Protein AF-A0A409Y484-F1 (afdb_monomer_lite)

Structure (mmCIF, N/CA/C/O backbone):
data_AF-A0A409Y484-F1
#
_entry.id   AF-A0A409Y484-F1
#
loop_
_atom_site.group_PDB
_atom_site.id
_atom_site.type_symbol
_atom_site.label_atom_id
_atom_site.label_alt_id
_atom_site.label_comp_id
_atom_site.label_asym_id
_atom_site.label_entity_id
_atom_site.label_seq_id
_atom_site.pdbx_PDB_ins_code
_atom_site.Cartn_x
_atom_site.Cartn_y
_atom_site.Cartn_z
_atom_site.occupancy
_atom_site.B_iso_or_equiv
_atom_site.auth_seq_id
_atom_site.auth_comp_id
_atom_site.auth_asym_id
_atom_site.auth_atom_id
_atom_site.pdbx_PDB_model_num
ATOM 1 N N . GLN A 1 1 ? -26.148 -44.122 47.925 1.00 35.41 1 GLN A N 1
ATOM 2 C CA . GLN A 1 1 ? -25.503 -44.790 46.771 1.00 35.41 1 GLN A CA 1
ATOM 3 C C . GLN A 1 1 ? -26.039 -44.128 45.497 1.00 35.41 1 GLN A C 1
ATOM 5 O O . GLN A 1 1 ? -27.013 -44.583 44.932 1.00 35.41 1 GLN A O 1
ATOM 10 N N . ASN A 1 2 ? -25.746 -42.851 45.244 1.00 37.12 2 ASN A N 1
ATOM 11 C CA . ASN A 1 2 ? -24.526 -42.258 44.668 1.00 37.12 2 ASN A CA 1
ATOM 12 C C . ASN A 1 2 ? -24.194 -42.754 43.256 1.00 37.12 2 ASN A C 1
ATOM 14 O O . ASN A 1 2 ? -23.714 -43.866 43.089 1.00 37.12 2 ASN A O 1
ATOM 18 N N . GLY A 1 3 ? -24.383 -41.866 42.271 1.00 30.80 3 GLY A N 1
ATOM 19 C CA . GLY A 1 3 ? -23.940 -42.084 40.894 1.00 30.80 3 GLY A CA 1
ATOM 20 C C . GLY A 1 3 ? -24.248 -40.962 39.894 1.00 30.80 3 GLY A C 1
ATOM 21 O O . GLY A 1 3 ? -24.396 -41.247 38.712 1.00 30.80 3 GLY A O 1
ATOM 22 N N . ARG A 1 4 ? -24.362 -39.687 40.308 1.00 39.03 4 ARG A N 1
ATOM 23 C CA . ARG A 1 4 ? -24.387 -38.559 39.351 1.00 39.03 4 ARG A CA 1
ATOM 24 C C . ARG A 1 4 ? -22.958 -38.235 38.918 1.00 39.03 4 ARG A C 1
ATOM 26 O O . ARG A 1 4 ? -22.262 -37.471 39.581 1.00 39.03 4 ARG A O 1
ATOM 33 N N . VAL A 1 5 ? -22.532 -38.795 37.790 1.00 34.09 5 VAL A N 1
ATOM 34 C CA . VAL A 1 5 ? -21.285 -38.403 37.123 1.00 34.09 5 VAL A CA 1
ATOM 35 C C . VAL A 1 5 ? -21.556 -37.163 36.268 1.00 34.09 5 VAL A C 1
ATOM 37 O O . VAL A 1 5 ? -21.958 -37.240 35.110 1.00 34.09 5 VAL A O 1
ATOM 40 N N . LEU A 1 6 ? -21.333 -35.990 36.858 1.00 35.31 6 LEU A N 1
ATOM 41 C CA . LEU A 1 6 ? -21.212 -34.718 36.147 1.00 35.31 6 LEU A CA 1
ATOM 42 C C . LEU A 1 6 ? -19.890 -34.710 35.359 1.00 35.31 6 LEU A C 1
ATOM 44 O O . LEU A 1 6 ? -18.858 -34.267 35.859 1.00 35.31 6 LEU A O 1
ATOM 48 N N . ARG A 1 7 ? -19.905 -35.169 34.101 1.00 34.88 7 ARG A N 1
ATOM 49 C CA . ARG A 1 7 ? -18.826 -34.856 33.148 1.00 34.88 7 ARG A CA 1
ATOM 50 C C . ARG A 1 7 ? -18.975 -33.400 32.697 1.00 34.88 7 ARG A C 1
ATOM 52 O O . ARG A 1 7 ? -19.644 -33.102 31.713 1.00 34.88 7 ARG A O 1
ATOM 59 N N . ARG A 1 8 ? -18.346 -32.477 33.433 1.00 37.16 8 ARG A N 1
ATOM 60 C CA . ARG A 1 8 ? -18.066 -31.109 32.965 1.00 37.16 8 ARG A CA 1
ATOM 61 C C . ARG A 1 8 ? -17.083 -31.199 31.795 1.00 37.16 8 ARG A C 1
ATOM 63 O O . ARG A 1 8 ? -15.881 -31.327 31.999 1.00 37.16 8 ARG A O 1
ATOM 70 N N . THR A 1 9 ? -17.592 -31.170 30.570 1.00 41.41 9 THR A N 1
ATOM 71 C CA . THR A 1 9 ? -16.770 -31.153 29.358 1.00 41.41 9 THR A CA 1
ATOM 72 C C . THR A 1 9 ? -16.189 -29.756 29.123 1.00 41.41 9 THR A C 1
ATOM 74 O O . THR A 1 9 ? -16.877 -28.735 29.216 1.00 41.41 9 THR A O 1
ATOM 77 N N . SER A 1 10 ? -14.893 -29.710 28.805 1.00 50.12 10 SER A N 1
ATOM 78 C CA . SER A 1 10 ? -14.104 -28.505 28.503 1.00 50.12 10 SER A CA 1
ATOM 79 C C . SER A 1 10 ? -14.597 -27.718 27.275 1.00 50.12 10 SER A C 1
ATOM 81 O O . SER A 1 10 ? -14.117 -26.621 26.999 1.00 50.12 10 SER A O 1
ATOM 83 N N . SER A 1 11 ? -15.608 -28.228 26.571 1.00 49.38 11 SER A N 1
ATOM 84 C CA . SER A 1 11 ? -16.226 -27.645 25.379 1.00 49.38 11 SER A CA 1
ATOM 85 C C . SER A 1 11 ? -16.895 -26.292 25.645 1.00 49.38 11 SER A C 1
ATOM 87 O O . SER A 1 11 ? -16.880 -25.415 24.784 1.00 49.38 11 SER A O 1
ATOM 89 N N . ARG A 1 12 ? -17.447 -26.079 26.849 1.00 44.78 12 ARG A N 1
ATOM 90 C CA . ARG A 1 12 ? -18.135 -24.819 27.189 1.00 44.78 12 ARG A CA 1
ATOM 91 C C . ARG A 1 12 ? -17.163 -23.639 27.267 1.00 44.78 12 ARG A C 1
ATOM 93 O O . ARG A 1 12 ? -17.488 -22.554 26.800 1.00 44.78 12 ARG A O 1
ATOM 100 N N . TRP A 1 13 ? -15.952 -23.868 27.773 1.00 42.91 13 TRP A N 1
ATOM 101 C CA . TRP A 1 13 ? -14.910 -22.841 27.860 1.00 42.91 13 TRP A CA 1
ATOM 102 C C . TRP A 1 13 ? -14.369 -22.445 26.486 1.00 42.91 13 TRP A C 1
ATOM 104 O O . TRP A 1 13 ? -14.155 -21.263 26.241 1.00 42.91 13 TRP A O 1
ATOM 114 N N . VAL A 1 14 ? -14.227 -23.403 25.565 1.00 49.00 14 VAL A N 1
ATOM 115 C CA . VAL A 1 14 ? -13.792 -23.126 24.186 1.00 49.00 14 VAL A CA 1
ATOM 116 C C . VAL A 1 14 ? -14.834 -22.291 23.434 1.00 49.00 14 VAL A C 1
ATOM 118 O O . VAL A 1 14 ? -14.466 -21.339 22.751 1.00 49.00 14 VAL A O 1
ATOM 121 N N . ILE A 1 15 ? -16.129 -22.579 23.610 1.00 54.59 15 ILE A N 1
ATOM 122 C CA . ILE A 1 15 ? -17.215 -21.809 22.979 1.00 54.59 15 ILE A CA 1
ATOM 123 C C . ILE A 1 15 ? -17.295 -20.385 23.550 1.00 54.59 15 ILE A C 1
ATOM 125 O O . ILE A 1 15 ? -17.401 -19.434 22.779 1.00 54.59 15 ILE A O 1
ATOM 129 N N . TYR A 1 16 ? -17.188 -20.212 24.873 1.00 49.44 16 TYR A N 1
ATOM 130 C CA . TYR A 1 16 ? -17.151 -18.877 25.489 1.00 49.44 16 TYR A CA 1
ATOM 131 C C . TYR A 1 16 ? -15.910 -18.080 25.071 1.00 49.44 16 TYR A C 1
ATOM 133 O O . TYR A 1 16 ? -16.010 -16.887 24.790 1.00 49.44 16 TYR A O 1
ATOM 141 N N . TRP A 1 17 ? -14.751 -18.732 24.971 1.00 49.75 17 TRP A N 1
ATOM 142 C CA . TRP A 1 17 ? -13.514 -18.084 24.545 1.00 49.75 17 TRP A CA 1
ATOM 143 C C . TRP A 1 17 ? -13.547 -17.674 23.065 1.00 49.75 17 TRP A C 1
ATOM 145 O O . TRP A 1 17 ? -13.114 -16.573 22.731 1.00 49.75 17 TRP A O 1
ATOM 155 N N . LEU A 1 18 ? -14.108 -18.510 22.181 1.00 51.00 18 LEU A N 1
ATOM 156 C CA . LEU A 1 18 ? -14.279 -18.188 20.760 1.00 51.00 18 LEU A CA 1
ATOM 157 C C . LEU A 1 18 ? -15.319 -17.081 20.533 1.00 51.00 18 LEU A C 1
ATOM 159 O O . LEU A 1 18 ? -15.015 -16.138 19.803 1.00 51.00 18 LEU A O 1
ATOM 163 N N . LYS A 1 19 ? -16.483 -17.131 21.204 1.00 49.72 19 LYS A N 1
ATOM 164 C CA . LYS A 1 19 ? -17.479 -16.041 21.155 1.00 49.72 19 LYS A CA 1
ATOM 165 C C . LYS A 1 19 ? -16.895 -14.725 21.659 1.00 49.72 19 LYS A C 1
ATOM 167 O O . LYS A 1 19 ? -16.984 -13.719 20.966 1.00 49.72 19 LYS A O 1
ATOM 172 N N . SER A 1 20 ? -16.183 -14.758 22.787 1.00 53.19 20 SER A N 1
ATOM 173 C CA . SER A 1 20 ? -15.512 -13.576 23.329 1.00 53.19 20 SER A CA 1
ATOM 174 C C . SER A 1 20 ? -14.469 -13.012 22.356 1.00 53.19 20 SER A C 1
ATOM 176 O O . SER A 1 20 ? -14.427 -11.806 22.146 1.00 53.19 20 SER A O 1
ATOM 178 N N . LYS A 1 21 ? -13.659 -13.843 21.682 1.00 51.00 21 LYS A N 1
ATOM 179 C CA . LYS A 1 21 ? -12.685 -13.356 20.682 1.00 51.00 21 LYS A CA 1
ATOM 180 C C . LYS A 1 21 ? -13.352 -12.724 19.452 1.00 51.00 21 LYS A C 1
ATOM 182 O O . LYS A 1 21 ? -12.826 -11.754 18.899 1.00 51.00 21 LYS A O 1
ATOM 187 N N . GLN A 1 22 ? -14.487 -13.268 19.020 1.00 55.03 22 GLN A N 1
ATOM 188 C CA . GLN A 1 22 ? -15.243 -12.773 17.870 1.00 55.03 22 GLN A CA 1
ATOM 189 C C . GLN A 1 22 ? -15.965 -11.452 18.196 1.00 55.03 22 GLN A C 1
ATOM 191 O O . GLN A 1 22 ? -15.880 -10.510 17.414 1.00 55.03 22 GLN A O 1
ATOM 196 N N . GLU A 1 23 ? -16.543 -11.325 19.393 1.00 53.56 23 GLU A N 1
ATOM 197 C CA . GLU A 1 23 ? -17.135 -10.078 19.913 1.00 53.56 23 GLU A CA 1
ATOM 198 C C . GLU A 1 23 ? -16.070 -9.007 20.205 1.00 53.56 23 GLU A C 1
ATOM 200 O O . GLU A 1 23 ? -16.229 -7.831 19.891 1.00 53.56 23 GLU A O 1
ATOM 205 N N . LEU A 1 24 ? -14.908 -9.396 20.735 1.00 50.19 24 LEU A N 1
ATOM 206 C CA . LEU A 1 24 ? -13.826 -8.441 20.984 1.00 50.19 24 LEU A CA 1
ATOM 207 C C . LEU A 1 24 ? -13.249 -7.907 19.671 1.00 50.19 24 LEU A C 1
ATOM 209 O O . LEU A 1 24 ? -12.848 -6.750 19.631 1.00 50.19 24 LEU A O 1
ATOM 213 N N . THR A 1 25 ? -13.202 -8.704 18.596 1.00 52.44 25 THR A N 1
ATOM 214 C CA . THR A 1 25 ? -12.792 -8.223 17.262 1.00 52.44 25 THR A CA 1
ATOM 215 C C . THR A 1 25 ? -13.902 -7.487 16.515 1.00 52.44 25 THR A C 1
ATOM 217 O O . THR A 1 25 ? -13.576 -6.710 15.622 1.00 52.44 25 THR A O 1
ATOM 220 N N . SER A 1 26 ? -15.185 -7.662 16.853 1.00 59.44 26 SER A N 1
ATOM 221 C CA . SER A 1 26 ? -16.251 -6.801 16.319 1.00 59.44 26 SER A CA 1
ATOM 222 C C . SER A 1 26 ? -16.183 -5.388 16.895 1.00 59.44 26 SER A C 1
ATOM 224 O O . SER A 1 26 ? -16.481 -4.445 16.178 1.00 59.44 26 SER A O 1
ATOM 226 N N . SER A 1 27 ? -15.667 -5.212 18.118 1.00 65.00 27 SER A N 1
ATOM 227 C CA . SER A 1 27 ? -15.631 -3.895 18.770 1.00 65.00 27 SER A CA 1
ATOM 228 C C . SER A 1 27 ? -14.742 -2.840 18.094 1.00 65.00 27 SER A C 1
ATOM 230 O O . SER A 1 27 ? -14.851 -1.674 18.445 1.00 65.00 27 SER A O 1
ATOM 232 N N . ILE A 1 28 ? -13.801 -3.229 17.221 1.00 73.88 28 ILE A N 1
ATOM 233 C CA . ILE A 1 28 ? -12.970 -2.267 16.462 1.00 73.88 28 ILE A CA 1
ATOM 234 C C . ILE A 1 28 ? -13.725 -1.735 15.242 1.00 73.88 28 ILE A C 1
ATOM 236 O O . ILE A 1 28 ? -13.502 -0.606 14.826 1.00 73.88 28 ILE A O 1
ATOM 240 N N . TYR A 1 29 ? -14.590 -2.566 14.670 1.00 82.44 29 TYR A N 1
ATOM 241 C CA . TYR A 1 29 ? -15.278 -2.318 13.414 1.00 82.44 29 TYR A CA 1
ATOM 242 C C . TYR A 1 29 ? -16.754 -2.069 13.722 1.00 82.44 29 TYR A C 1
ATOM 244 O O . TYR A 1 29 ? -17.601 -2.906 13.410 1.00 82.44 29 TYR A O 1
ATOM 252 N N . ASP A 1 30 ? -17.024 -0.977 14.440 1.00 87.06 30 ASP A N 1
ATOM 253 C CA . ASP A 1 30 ? -18.379 -0.551 14.782 1.00 87.06 30 ASP A CA 1
ATOM 254 C C . ASP A 1 30 ? -18.991 0.318 13.673 1.00 87.06 30 ASP A C 1
ATOM 256 O O . ASP A 1 30 ? -18.285 0.881 12.833 1.00 87.06 30 ASP A O 1
ATOM 260 N N . ASP A 1 31 ? -20.317 0.459 13.684 1.00 91.75 31 ASP A N 1
ATOM 261 C CA . ASP A 1 31 ? -21.049 1.266 12.695 1.00 91.75 31 ASP A CA 1
ATOM 262 C C . ASP A 1 31 ? -20.604 2.738 12.696 1.00 91.75 31 ASP A C 1
ATOM 264 O O . ASP A 1 31 ? -20.747 3.451 11.704 1.00 91.75 31 ASP A O 1
ATOM 268 N N . ARG A 1 32 ? -20.018 3.205 13.804 1.00 93.50 32 ARG A N 1
ATOM 269 C CA . ARG A 1 32 ? -19.481 4.562 13.916 1.00 93.50 32 ARG A CA 1
ATOM 270 C C . ARG A 1 32 ? -18.193 4.732 13.113 1.00 93.50 32 ARG A C 1
ATOM 272 O O . ARG A 1 32 ? -18.061 5.742 12.432 1.00 93.50 32 ARG A O 1
ATOM 279 N N . ALA A 1 33 ? -17.284 3.756 13.141 1.00 93.50 33 ALA A N 1
ATOM 280 C CA . ALA A 1 33 ? -16.098 3.760 12.288 1.00 93.50 33 ALA A CA 1
ATOM 281 C C . ALA A 1 33 ? -16.484 3.740 10.800 1.00 93.50 33 ALA A C 1
ATOM 283 O O . ALA A 1 33 ? -15.863 4.431 9.994 1.00 93.50 33 ALA A O 1
ATOM 284 N N . VAL A 1 34 ? -17.540 2.997 10.445 1.00 95.75 34 VAL A N 1
ATOM 285 C CA . VAL A 1 34 ? -18.106 2.966 9.084 1.00 95.75 34 VAL A CA 1
ATOM 286 C C . VAL A 1 34 ? -18.652 4.340 8.687 1.00 95.75 34 VAL A C 1
ATOM 288 O O . VAL A 1 34 ? -18.307 4.849 7.623 1.00 95.75 34 VAL A O 1
ATOM 291 N N . ALA A 1 35 ? -19.445 4.978 9.553 1.00 96.50 35 ALA A N 1
ATOM 292 C CA . ALA A 1 35 ? -19.977 6.318 9.304 1.00 96.50 35 ALA A CA 1
ATOM 293 C C . ALA A 1 35 ? -18.863 7.368 9.154 1.00 96.50 35 ALA A C 1
ATOM 295 O O . ALA A 1 35 ? -18.906 8.198 8.245 1.00 96.50 35 ALA A O 1
ATOM 296 N N . LEU A 1 36 ? -17.834 7.299 10.003 1.00 96.25 36 LEU A N 1
ATOM 297 C CA . LEU A 1 36 ? -16.688 8.202 9.945 1.00 96.25 36 LEU A CA 1
ATOM 298 C C . LEU A 1 36 ? -15.861 7.990 8.666 1.00 96.25 36 LEU A C 1
ATOM 300 O O . LEU A 1 36 ? -15.436 8.958 8.038 1.00 96.25 36 LEU A O 1
ATOM 304 N N . LEU A 1 37 ? -15.679 6.737 8.232 1.00 96.81 37 LEU A N 1
ATOM 305 C CA . LEU A 1 37 ? -15.053 6.429 6.945 1.00 96.81 37 LEU A CA 1
ATOM 306 C C . LEU A 1 37 ? -15.844 7.031 5.776 1.00 96.81 37 LEU A C 1
ATOM 308 O O . LEU A 1 37 ? -15.233 7.611 4.876 1.00 96.81 37 LEU A O 1
ATOM 312 N N . SER A 1 38 ? -17.176 6.917 5.778 1.00 97.00 38 SER A N 1
ATOM 313 C CA . SER A 1 38 ? -18.022 7.535 4.748 1.00 97.00 38 SER A CA 1
ATOM 314 C C . SER A 1 38 ? -17.840 9.053 4.719 1.00 97.00 38 SER A C 1
ATOM 316 O O . SER A 1 38 ? -17.559 9.607 3.658 1.00 97.00 38 SER A O 1
ATOM 318 N N . GLN A 1 39 ? -17.859 9.711 5.884 1.00 96.38 39 GLN A N 1
ATOM 319 C CA . GLN A 1 39 ? -17.627 11.155 5.992 1.00 96.38 39 GLN A CA 1
ATOM 320 C C . GLN A 1 39 ? -16.249 11.566 5.449 1.00 96.38 39 GLN A C 1
ATOM 322 O O . GLN A 1 39 ? -16.128 12.554 4.720 1.00 96.38 39 GLN A O 1
ATOM 327 N N . PHE A 1 40 ? -15.193 10.814 5.780 1.00 95.88 40 PHE A N 1
ATOM 328 C CA . PHE A 1 40 ? -13.865 11.078 5.228 1.00 95.88 40 PHE A CA 1
ATOM 329 C C . PHE A 1 40 ? -13.833 10.884 3.715 1.00 95.88 40 PHE A C 1
ATOM 331 O O . PHE A 1 40 ? -13.258 11.716 3.019 1.00 95.88 40 PHE A O 1
ATOM 338 N N . SER A 1 41 ? -14.467 9.832 3.202 1.00 95.69 41 SER A N 1
ATOM 339 C CA . SER A 1 41 ? -14.517 9.555 1.763 1.00 95.69 41 SER A CA 1
ATOM 340 C C . SER A 1 41 ? -15.205 10.696 1.004 1.00 95.69 41 SER A C 1
ATOM 342 O O . SER A 1 41 ? -14.681 11.177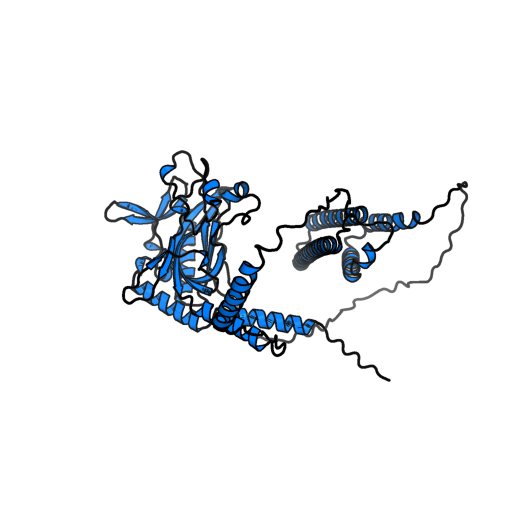 0.000 1.00 95.69 41 SER A O 1
ATOM 344 N N . GLU A 1 42 ? -16.328 11.203 1.518 1.00 95.75 42 GLU A N 1
ATOM 345 C CA . GLU A 1 42 ? -17.052 12.346 0.946 1.00 95.75 42 GLU A CA 1
ATOM 346 C C . GLU A 1 42 ? -16.215 13.629 0.982 1.00 95.75 42 GLU A C 1
ATOM 348 O O . GLU A 1 42 ? -16.009 14.271 -0.050 1.00 95.75 42 GLU A O 1
ATOM 353 N N . SER A 1 43 ? -15.658 13.973 2.148 1.00 94.50 43 SER A N 1
ATOM 354 C CA . SER A 1 43 ? -14.822 15.169 2.308 1.00 94.50 43 SER A CA 1
ATOM 355 C C . SER A 1 43 ? -13.596 15.141 1.389 1.00 94.50 43 SER A C 1
ATOM 357 O O . SER A 1 43 ? -13.211 16.163 0.823 1.00 94.50 43 SER A O 1
ATOM 359 N N . ARG A 1 44 ? -12.978 13.971 1.199 1.00 92.88 44 ARG A N 1
ATOM 360 C CA . ARG A 1 44 ? -11.804 13.813 0.330 1.00 92.88 44 ARG A CA 1
ATOM 361 C C . ARG A 1 44 ? -12.149 13.868 -1.148 1.00 92.88 44 ARG A C 1
ATOM 363 O O . ARG A 1 44 ? -11.391 14.466 -1.911 1.00 92.88 44 ARG A O 1
ATOM 370 N N . THR A 1 45 ? -13.299 13.319 -1.518 1.00 93.94 45 THR A N 1
ATOM 371 C CA . THR A 1 45 ? -13.837 13.434 -2.875 1.00 93.94 45 THR A CA 1
ATOM 372 C C . THR A 1 45 ? -14.100 14.895 -3.236 1.00 93.94 45 THR A C 1
ATOM 374 O O . THR A 1 45 ? -13.773 15.308 -4.339 1.00 93.94 45 THR A O 1
ATOM 377 N N . GLN A 1 46 ? -14.587 15.712 -2.299 1.00 92.75 46 GLN A N 1
ATOM 378 C CA . GLN A 1 46 ? -14.789 17.148 -2.536 1.00 92.75 46 GLN A CA 1
ATOM 379 C C . GLN A 1 46 ? -13.476 17.930 -2.697 1.00 92.75 46 GLN A C 1
ATOM 381 O O . GLN A 1 46 ? -13.426 18.886 -3.463 1.00 92.75 46 GLN A O 1
ATOM 386 N N . LEU A 1 47 ? -12.415 17.549 -1.977 1.00 90.81 47 LEU A N 1
ATOM 387 C CA . LEU A 1 47 ? -11.142 18.279 -2.005 1.00 90.81 47 LEU A CA 1
ATOM 388 C C . LEU A 1 47 ? -10.309 18.013 -3.265 1.00 90.81 47 LEU A C 1
ATOM 390 O O . LEU A 1 47 ? -9.670 18.936 -3.762 1.00 90.81 47 LEU A O 1
ATOM 394 N N . LYS A 1 48 ? -10.243 16.755 -3.720 1.00 91.12 48 LYS A N 1
ATOM 395 C CA . LYS A 1 48 ? -9.443 16.324 -4.884 1.00 91.12 48 LYS A CA 1
ATOM 396 C C . LYS A 1 48 ? -10.135 15.164 -5.613 1.00 91.12 48 LYS A C 1
ATOM 398 O O . LYS A 1 48 ? -9.708 14.018 -5.436 1.00 91.12 48 LYS A O 1
ATOM 403 N N . PRO A 1 49 ? -11.231 15.428 -6.345 1.00 90.81 49 PRO A N 1
ATOM 404 C CA . PRO A 1 49 ? -12.028 14.383 -6.994 1.00 90.81 49 PRO A CA 1
ATOM 405 C C . PRO A 1 49 ? -11.257 13.642 -8.094 1.00 90.81 49 PRO A C 1
ATOM 407 O O . PRO A 1 49 ? -11.429 12.440 -8.263 1.00 90.81 49 PRO A O 1
ATOM 410 N N . ASP A 1 50 ? -10.362 14.337 -8.792 1.00 90.88 50 ASP A N 1
ATOM 411 C CA . ASP A 1 50 ? -9.512 13.826 -9.874 1.00 90.88 50 ASP A CA 1
ATOM 412 C C . ASP A 1 50 ? -8.561 12.708 -9.423 1.00 90.88 50 ASP A C 1
ATOM 414 O O . ASP A 1 50 ? -8.189 11.835 -10.203 1.00 90.88 50 ASP A O 1
ATOM 418 N N . ARG A 1 51 ? -8.184 12.698 -8.139 1.00 93.69 51 ARG A N 1
ATOM 419 C CA . ARG A 1 51 ? -7.254 11.706 -7.586 1.00 93.69 51 ARG A CA 1
ATOM 420 C C . ARG A 1 51 ? -7.934 10.585 -6.810 1.00 93.69 51 ARG A C 1
ATOM 422 O O . ARG A 1 51 ? -7.222 9.699 -6.348 1.00 93.69 51 ARG A O 1
ATOM 429 N N . GLN A 1 52 ? -9.254 10.587 -6.608 1.00 96.50 52 GLN A N 1
ATOM 430 C CA . GLN A 1 52 ? -9.908 9.502 -5.860 1.00 96.50 52 GLN A CA 1
ATOM 431 C C . GLN A 1 52 ? -10.210 8.302 -6.756 1.00 96.50 52 GLN A C 1
ATOM 433 O O . GLN A 1 52 ? -10.809 8.444 -7.818 1.00 96.50 52 GLN A O 1
ATOM 438 N N . ILE A 1 53 ? -9.897 7.090 -6.283 1.00 96.88 53 ILE A N 1
ATOM 439 C CA . ILE A 1 53 ? -10.253 5.860 -7.014 1.00 96.88 53 ILE A CA 1
ATOM 440 C C . ILE A 1 53 ? -11.772 5.741 -7.185 1.00 96.88 53 ILE A C 1
ATOM 442 O O . ILE A 1 53 ? -12.227 5.252 -8.212 1.00 96.88 53 ILE A O 1
ATOM 446 N N . SER A 1 54 ? -12.571 6.189 -6.213 1.00 96.81 54 SER A N 1
ATOM 447 C CA . SER A 1 54 ? -14.038 6.079 -6.231 1.00 96.81 54 SER A CA 1
ATOM 448 C C . SER A 1 54 ? -14.720 6.867 -7.354 1.00 96.81 54 SER A C 1
ATOM 450 O O . SER A 1 54 ? -15.778 6.446 -7.819 1.00 96.81 54 SER A O 1
ATOM 452 N N . THR A 1 55 ? -14.140 7.990 -7.780 1.00 95.88 55 THR A N 1
ATOM 453 C CA . THR A 1 55 ? -14.690 8.890 -8.813 1.00 95.88 55 THR A CA 1
ATOM 454 C C . THR A 1 55 ? -13.947 8.819 -10.135 1.00 95.88 55 THR A C 1
ATOM 456 O O . THR A 1 55 ? -14.318 9.506 -11.077 1.00 95.88 55 THR A O 1
ATOM 459 N N . LEU A 1 56 ? -12.915 7.985 -10.210 1.00 93.94 56 LEU A N 1
ATOM 460 C CA . LEU A 1 56 ? -12.079 7.842 -11.385 1.00 93.94 56 LEU A CA 1
ATOM 461 C C . LEU A 1 56 ? -12.870 7.335 -12.597 1.00 93.94 56 LEU A C 1
ATOM 463 O O . LEU A 1 56 ? -13.442 6.238 -12.570 1.00 93.94 56 LEU A O 1
ATOM 467 N N . GLU A 1 57 ? -12.831 8.099 -13.683 1.00 92.69 57 GLU A N 1
ATOM 468 C CA . GLU A 1 57 ? -13.282 7.656 -14.997 1.00 92.69 57 GLU A CA 1
ATOM 469 C C . GLU A 1 57 ? -12.107 6.999 -15.732 1.00 92.69 57 GLU A C 1
ATOM 471 O O . GLU A 1 57 ? -11.077 7.615 -15.980 1.00 92.69 57 GLU A O 1
ATOM 476 N N . ILE A 1 58 ? -12.229 5.710 -16.072 1.00 88.50 58 ILE A N 1
ATOM 477 C CA . ILE A 1 58 ? -11.112 4.949 -16.671 1.00 88.50 58 ILE A CA 1
ATOM 478 C C . ILE A 1 58 ? -10.687 5.506 -18.030 1.00 88.50 58 ILE A C 1
ATOM 480 O O . ILE A 1 58 ? -9.527 5.353 -18.401 1.00 88.50 58 ILE A O 1
ATOM 484 N N . ASN A 1 59 ? -11.602 6.153 -18.753 1.00 87.75 59 ASN A N 1
ATOM 485 C CA . ASN A 1 59 ? -11.321 6.718 -20.071 1.00 87.75 59 ASN A CA 1
ATOM 486 C C . ASN A 1 59 ? -10.261 7.828 -20.028 1.00 87.75 59 ASN A C 1
ATOM 488 O O . ASN A 1 59 ? -9.591 8.050 -21.033 1.00 87.75 59 ASN A O 1
ATOM 492 N N . ASP A 1 60 ? -10.082 8.471 -18.874 1.00 83.00 60 ASP A N 1
ATOM 493 C CA . ASP A 1 60 ? -9.125 9.565 -18.700 1.00 83.00 60 ASP A CA 1
ATOM 494 C C . ASP A 1 60 ? -7.715 9.060 -18.372 1.00 83.00 60 ASP A C 1
ATOM 496 O O . ASP A 1 60 ? -6.744 9.814 -18.419 1.00 83.00 60 ASP A O 1
ATOM 500 N N . ILE A 1 61 ? -7.575 7.772 -18.042 1.00 85.25 61 ILE A N 1
ATOM 501 C CA . ILE A 1 61 ? -6.302 7.210 -17.607 1.00 85.25 61 ILE A CA 1
ATOM 502 C C . ILE A 1 61 ? -5.530 6.686 -18.806 1.00 85.25 61 ILE A C 1
ATOM 504 O O . ILE A 1 61 ? -6.000 5.823 -19.552 1.00 85.25 61 ILE A O 1
ATOM 508 N N . GLN A 1 62 ? -4.283 7.122 -18.926 1.00 93.62 62 GLN A N 1
ATOM 509 C CA . GLN A 1 62 ? -3.375 6.584 -19.920 1.00 93.62 62 GLN A CA 1
ATOM 510 C C . GLN A 1 62 ? -2.479 5.515 -19.315 1.00 93.62 62 GLN A C 1
ATOM 512 O O . GLN A 1 62 ? -2.021 5.611 -18.175 1.00 93.62 62 GLN A O 1
ATOM 517 N N . ILE A 1 63 ? -2.219 4.474 -20.099 1.00 96.00 63 ILE A N 1
ATOM 518 C CA . ILE A 1 63 ? -1.288 3.419 -19.725 1.00 96.00 63 ILE A CA 1
ATOM 519 C C . ILE A 1 63 ? -0.077 3.529 -20.635 1.00 96.00 63 ILE A C 1
ATOM 521 O O . ILE A 1 63 ? -0.195 3.340 -21.845 1.00 96.00 63 ILE A O 1
ATOM 525 N N . ALA A 1 64 ? 1.094 3.769 -20.052 1.00 95.81 64 ALA A N 1
ATOM 526 C CA . ALA A 1 64 ? 2.344 3.746 -20.798 1.00 95.81 64 ALA A CA 1
ATOM 527 C C . ALA A 1 64 ? 3.291 2.671 -20.315 1.00 95.81 64 ALA A C 1
ATOM 529 O O . ALA A 1 64 ? 3.293 2.246 -19.157 1.00 95.81 64 ALA A O 1
ATOM 530 N N . GLN A 1 65 ? 4.128 2.252 -21.255 1.00 95.69 65 GLN A N 1
ATOM 531 C CA . GLN A 1 65 ? 5.219 1.343 -21.002 1.00 95.69 65 GLN A CA 1
ATOM 532 C C . GLN A 1 65 ? 6.473 2.135 -20.621 1.00 95.69 65 GLN A C 1
ATOM 534 O O . GLN A 1 65 ? 6.930 2.987 -21.378 1.00 95.69 65 GLN A O 1
ATOM 539 N N . THR A 1 66 ? 7.077 1.788 -19.492 1.00 92.31 66 THR A N 1
ATOM 540 C CA . THR A 1 66 ? 8.415 2.241 -19.105 1.00 92.31 66 THR A CA 1
ATOM 541 C C . THR A 1 66 ? 9.448 1.168 -19.459 1.00 92.31 66 THR A C 1
ATOM 543 O O . THR A 1 66 ? 9.115 -0.019 -19.531 1.00 92.31 66 THR A O 1
ATOM 546 N N . SER A 1 67 ? 10.695 1.559 -19.733 1.00 86.44 67 SER A N 1
ATOM 547 C CA . SER A 1 67 ? 11.782 0.643 -20.126 1.00 86.44 67 SER A CA 1
ATOM 548 C C . SER A 1 67 ? 12.601 0.120 -18.942 1.00 86.44 67 SER A C 1
ATOM 550 O O . SER A 1 67 ? 13.046 -1.029 -18.979 1.00 86.44 67 SER A O 1
ATOM 552 N N . GLU A 1 68 ? 12.767 0.915 -17.882 1.00 84.38 68 GLU A N 1
ATOM 553 C CA . GLU A 1 68 ? 13.730 0.655 -16.804 1.00 84.38 68 GLU A CA 1
ATOM 554 C C . GLU A 1 68 ? 13.104 0.812 -15.404 1.00 84.38 68 GLU A C 1
ATOM 556 O O . GLU A 1 68 ? 13.000 1.924 -14.895 1.00 84.38 68 GLU A O 1
ATOM 561 N N . PRO A 1 69 ? 12.681 -0.289 -14.750 1.00 87.62 69 PRO A N 1
ATOM 562 C CA . PRO A 1 69 ? 12.472 -1.623 -15.315 1.00 87.62 69 PRO A CA 1
ATOM 563 C C . PRO A 1 69 ? 11.255 -1.657 -16.249 1.00 87.62 69 PRO A C 1
ATOM 565 O O . PRO A 1 69 ? 10.308 -0.887 -16.082 1.00 87.62 69 PRO A O 1
ATOM 568 N N . ARG A 1 70 ? 11.242 -2.613 -17.191 1.00 93.00 70 ARG A N 1
ATOM 569 C CA . ARG A 1 70 ? 10.121 -2.776 -18.123 1.00 93.00 70 ARG A CA 1
ATOM 570 C C . ARG A 1 70 ? 8.816 -3.017 -17.367 1.00 93.00 70 ARG A C 1
ATOM 572 O O . ARG A 1 70 ? 8.641 -4.083 -16.773 1.00 93.00 70 ARG A O 1
ATOM 579 N N . SER A 1 71 ? 7.902 -2.056 -17.419 1.00 95.69 71 SER A N 1
ATOM 580 C CA . SER A 1 71 ? 6.605 -2.128 -16.742 1.00 95.69 71 SER A CA 1
ATOM 581 C C . SER A 1 71 ? 5.554 -1.304 -17.478 1.00 95.69 71 SER A C 1
ATOM 583 O O . SER A 1 71 ? 5.906 -0.460 -18.294 1.00 95.69 71 SER A O 1
ATOM 585 N N . TRP A 1 72 ? 4.276 -1.556 -17.207 1.00 97.50 72 TRP A N 1
ATOM 586 C CA . TRP A 1 72 ? 3.176 -0.711 -17.672 1.00 97.50 72 TRP A CA 1
ATOM 587 C C . TRP A 1 72 ? 2.555 -0.027 -16.467 1.00 97.50 72 TRP A C 1
ATOM 589 O O . TRP A 1 72 ? 2.218 -0.699 -15.490 1.00 97.50 72 TRP A O 1
ATOM 599 N N . ARG A 1 73 ? 2.441 1.296 -16.525 1.00 96.69 73 ARG A N 1
ATOM 600 C CA . ARG A 1 73 ? 1.989 2.131 -15.411 1.00 96.69 73 ARG A CA 1
ATOM 601 C C . ARG A 1 73 ? 0.847 3.018 -15.863 1.00 96.69 73 ARG A C 1
ATOM 603 O O . ARG A 1 73 ? 0.790 3.402 -17.031 1.00 96.69 73 ARG A O 1
ATOM 610 N N . LEU A 1 74 ? -0.024 3.351 -14.917 1.00 95.62 74 LEU A N 1
ATOM 611 C CA . LEU A 1 74 ? -0.930 4.476 -15.096 1.00 95.62 74 LEU A CA 1
ATOM 612 C C . LEU A 1 74 ? -0.096 5.754 -15.113 1.00 95.62 74 LEU A C 1
ATOM 614 O O . LEU A 1 74 ? 0.772 5.933 -14.254 1.00 95.62 74 LEU A O 1
ATOM 618 N N . GLY A 1 75 ? -0.354 6.627 -16.071 1.00 93.56 75 GLY A N 1
ATOM 619 C CA . GLY A 1 75 ? 0.294 7.921 -16.119 1.00 93.56 75 GLY A CA 1
ATOM 620 C C . GLY A 1 75 ? -0.592 9.002 -16.698 1.00 93.56 75 GLY A C 1
ATOM 621 O O . GLY A 1 75 ? -1.638 8.742 -17.292 1.00 93.56 75 GLY A O 1
ATOM 622 N N . GLU A 1 76 ? -0.136 10.219 -16.475 1.00 91.88 76 GLU A N 1
ATOM 623 C CA . GLU A 1 76 ? -0.755 11.462 -16.896 1.00 91.88 76 GLU A CA 1
ATOM 624 C C . GLU A 1 76 ? 0.337 12.310 -17.540 1.00 91.88 76 GLU A C 1
ATOM 626 O O . GLU A 1 76 ? 1.487 12.289 -17.099 1.00 91.88 76 GLU A O 1
ATOM 631 N N . TYR A 1 77 ? 0.002 13.007 -18.620 1.00 89.06 77 TYR A N 1
ATOM 632 C CA . TYR A 1 77 ? 0.925 13.972 -19.197 1.00 89.06 77 TYR A CA 1
ATOM 633 C C . TYR A 1 77 ? 0.850 15.261 -18.394 1.00 89.06 77 TYR A C 1
ATOM 635 O O . TYR A 1 77 ? -0.224 15.843 -18.255 1.00 89.06 77 TYR A O 1
ATOM 643 N N . ASP A 1 78 ? 1.996 15.706 -17.899 1.00 89.69 78 ASP A N 1
ATOM 644 C CA . ASP A 1 78 ? 2.136 17.036 -17.331 1.00 89.69 78 ASP A CA 1
ATOM 645 C C . ASP A 1 78 ? 1.886 18.077 -18.435 1.00 89.69 78 ASP A C 1
ATOM 647 O O . ASP A 1 78 ? 2.487 18.020 -19.514 1.00 89.69 78 ASP A O 1
ATOM 651 N N . SER A 1 79 ? 0.972 19.015 -18.173 1.00 89.75 79 SER A N 1
ATOM 652 C CA . SER A 1 79 ? 0.606 20.075 -19.112 1.00 89.75 79 SER A CA 1
ATOM 653 C C . SER A 1 79 ? 1.774 20.992 -19.453 1.00 89.75 79 SER A C 1
ATOM 655 O O . SER A 1 79 ? 1.809 21.540 -20.555 1.00 89.75 79 SER A O 1
ATOM 657 N N . ASP A 1 80 ? 2.716 21.158 -18.525 1.00 92.44 80 ASP A N 1
ATOM 658 C CA . ASP A 1 80 ? 3.771 22.159 -18.628 1.00 92.44 80 ASP A CA 1
ATOM 659 C C . ASP A 1 80 ? 5.016 21.579 -19.303 1.00 92.44 80 ASP A C 1
ATOM 661 O O . ASP A 1 80 ? 5.586 22.186 -20.213 1.00 92.44 80 ASP A O 1
ATOM 665 N N . THR A 1 81 ? 5.439 20.385 -18.880 1.00 91.44 81 THR A N 1
ATOM 666 C CA . THR A 1 81 ? 6.643 19.733 -19.416 1.00 91.44 81 THR A CA 1
ATOM 667 C C . THR A 1 81 ? 6.356 18.810 -20.599 1.00 91.44 81 THR A C 1
ATOM 669 O O . THR A 1 81 ? 7.271 18.487 -21.361 1.00 91.44 81 THR A O 1
ATOM 672 N N . GLY A 1 82 ? 5.110 18.347 -20.753 1.00 89.50 82 GLY A N 1
ATOM 673 C CA . GLY A 1 82 ? 4.752 17.268 -21.675 1.00 89.50 82 GLY A CA 1
ATOM 674 C C . GLY A 1 82 ? 5.354 15.912 -21.290 1.00 89.50 82 GLY A C 1
ATOM 675 O O . GLY A 1 82 ? 5.231 14.948 -22.051 1.00 89.50 82 GLY A O 1
ATOM 676 N N . ALA A 1 83 ? 6.028 15.818 -20.138 1.00 89.88 83 ALA A N 1
ATOM 677 C CA . ALA A 1 83 ? 6.541 14.562 -19.622 1.00 89.88 83 ALA A CA 1
ATOM 678 C C . ALA A 1 83 ? 5.386 13.723 -19.068 1.00 89.88 83 ALA A C 1
ATOM 680 O O . ALA A 1 83 ? 4.391 14.244 -18.570 1.00 89.88 83 ALA A O 1
ATOM 681 N N . MET A 1 84 ? 5.514 12.403 -19.168 1.00 88.19 84 MET A N 1
ATOM 682 C CA . MET A 1 84 ? 4.540 11.500 -18.571 1.00 88.19 84 MET A CA 1
ATOM 683 C C . MET A 1 84 ? 4.928 11.199 -17.128 1.00 88.19 84 MET A C 1
ATOM 685 O O . MET A 1 84 ? 5.980 10.607 -16.879 1.00 88.19 84 MET A O 1
ATOM 689 N N . GLU A 1 85 ? 4.061 11.566 -16.194 1.00 91.38 85 GLU A N 1
ATOM 690 C CA . GLU A 1 85 ? 4.225 11.300 -14.770 1.00 91.38 85 GLU A CA 1
ATOM 691 C C . GLU A 1 85 ? 3.374 10.108 -14.325 1.00 91.38 85 GLU A C 1
ATOM 693 O O . GLU A 1 85 ? 2.326 9.806 -14.899 1.00 91.38 85 GLU A O 1
ATOM 698 N N . GLU A 1 86 ? 3.829 9.393 -13.291 1.00 92.44 86 GLU A N 1
ATOM 699 C CA . GLU A 1 86 ? 3.080 8.264 -12.735 1.00 92.44 86 GLU A CA 1
ATOM 700 C C . GLU A 1 86 ? 1.820 8.759 -12.014 1.00 92.44 86 GLU A C 1
ATOM 702 O O . GLU A 1 86 ? 1.884 9.500 -11.029 1.00 92.44 86 GLU A O 1
ATOM 707 N N . PHE A 1 87 ? 0.658 8.288 -12.464 1.00 94.00 87 PHE A N 1
ATOM 708 C CA . PHE A 1 87 ? -0.622 8.717 -11.924 1.00 94.00 87 PHE A CA 1
ATOM 709 C C . PHE A 1 87 ? -0.889 8.038 -10.576 1.00 94.00 87 PHE A C 1
ATOM 711 O O . PHE A 1 87 ? -1.162 6.835 -10.500 1.00 94.00 87 PHE A O 1
ATOM 718 N N . SER A 1 88 ? -0.799 8.819 -9.499 1.00 95.06 88 SER A N 1
ATOM 719 C CA . SER A 1 88 ? -1.056 8.350 -8.135 1.00 95.06 88 SER A CA 1
ATOM 720 C C . SER A 1 88 ? -2.494 8.633 -7.712 1.00 95.06 88 SER A C 1
ATOM 722 O O . SER A 1 88 ? -2.978 9.764 -7.768 1.00 95.06 88 SER A O 1
ATOM 724 N N . LEU A 1 89 ? -3.158 7.588 -7.239 1.00 97.31 89 LEU A N 1
ATOM 725 C CA . LEU A 1 89 ? -4.547 7.578 -6.816 1.00 97.31 89 LEU A CA 1
ATOM 726 C C . LEU A 1 89 ? -4.668 7.545 -5.292 1.00 97.31 89 LEU A C 1
ATOM 728 O O . LEU A 1 89 ? -3.770 7.091 -4.585 1.00 97.31 89 LEU A O 1
ATOM 732 N N . ARG A 1 90 ? -5.812 7.991 -4.779 1.00 97.81 90 ARG A N 1
ATOM 733 C CA . ARG A 1 90 ? -6.142 8.027 -3.356 1.00 97.81 90 ARG A CA 1
ATOM 734 C C . ARG A 1 90 ? -7.338 7.148 -3.045 1.00 97.81 90 ARG A C 1
ATOM 736 O O . ARG A 1 90 ? -8.316 7.121 -3.790 1.00 97.81 90 ARG A O 1
ATOM 743 N N . VAL A 1 91 ? -7.258 6.441 -1.924 1.00 98.19 91 VAL A N 1
ATOM 744 C CA . VAL A 1 91 ? -8.349 5.599 -1.426 1.00 98.19 91 VAL A CA 1
ATOM 745 C C . VAL A 1 91 ? -8.378 5.604 0.092 1.00 98.19 91 VAL A C 1
ATOM 747 O O . VAL A 1 91 ? -7.347 5.451 0.744 1.00 98.19 91 VAL A O 1
ATOM 750 N N . GLN A 1 92 ? -9.566 5.774 0.664 1.00 98.31 92 GLN A N 1
ATOM 751 C CA . GLN A 1 92 ? -9.779 5.699 2.105 1.00 98.31 92 GLN A CA 1
ATOM 752 C C . GLN A 1 92 ? -10.253 4.301 2.495 1.00 98.31 92 GLN A C 1
ATOM 754 O O . GLN A 1 92 ? -11.011 3.661 1.772 1.00 98.31 92 GLN A O 1
ATOM 759 N N . GLY A 1 93 ? -9.836 3.821 3.661 1.00 98.19 93 GLY A N 1
ATOM 760 C CA . GLY A 1 93 ? -10.316 2.552 4.194 1.00 98.19 93 GLY A CA 1
ATOM 761 C C . GLY A 1 93 ? -9.822 2.283 5.605 1.00 98.19 93 GLY A C 1
ATOM 762 O O . GLY A 1 93 ? -9.041 3.047 6.170 1.00 98.19 93 GLY A O 1
ATOM 763 N N . ILE A 1 94 ? -10.286 1.176 6.179 1.00 98.12 94 ILE A N 1
ATOM 764 C CA . ILE A 1 94 ? -9.876 0.727 7.510 1.00 98.12 94 ILE A CA 1
ATOM 765 C C . ILE A 1 94 ? -8.876 -0.414 7.358 1.00 98.12 94 ILE A C 1
ATOM 767 O O . ILE A 1 94 ? -9.123 -1.363 6.609 1.00 98.12 94 ILE A O 1
ATOM 771 N N . ILE A 1 95 ? -7.765 -0.356 8.094 1.00 98.25 95 ILE A N 1
ATOM 772 C CA . ILE A 1 95 ? -6.736 -1.401 8.058 1.00 98.25 95 ILE A CA 1
ATOM 773 C C . ILE A 1 95 ? -7.313 -2.726 8.579 1.00 98.25 95 ILE A C 1
ATOM 775 O O . ILE A 1 95 ? -7.730 -2.830 9.739 1.00 98.25 95 ILE A O 1
ATOM 779 N N . SER A 1 96 ? -7.298 -3.763 7.741 1.00 97.31 96 SER A N 1
ATOM 780 C CA . SER A 1 96 ? -7.705 -5.131 8.094 1.00 97.31 96 SER A CA 1
ATOM 781 C C . SER A 1 96 ? -6.509 -6.059 8.321 1.00 97.31 96 SER A C 1
ATOM 783 O O . SER A 1 96 ? -6.561 -6.934 9.188 1.00 97.31 96 SER A O 1
ATOM 785 N N . ALA A 1 97 ? -5.409 -5.837 7.601 1.00 97.56 97 ALA A N 1
ATOM 786 C CA . ALA A 1 97 ? -4.135 -6.521 7.787 1.00 97.56 97 ALA A CA 1
ATOM 787 C C . ALA A 1 97 ? -2.979 -5.599 7.386 1.00 97.56 97 ALA A C 1
ATOM 789 O O . ALA A 1 97 ? -3.150 -4.699 6.568 1.00 97.56 97 ALA A O 1
ATOM 790 N N . GLN A 1 98 ? -1.799 -5.811 7.967 1.00 97.69 98 GLN A N 1
ATOM 791 C CA . GLN A 1 98 ? -0.616 -5.033 7.615 1.00 97.69 98 GLN A CA 1
ATOM 792 C C . GLN A 1 98 ? 0.677 -5.788 7.933 1.00 97.69 98 GLN A C 1
ATOM 794 O O . GLN A 1 98 ? 0.743 -6.545 8.902 1.00 97.69 98 GLN A O 1
ATOM 799 N N . THR A 1 99 ? 1.704 -5.525 7.133 1.00 97.50 99 THR A N 1
ATOM 800 C CA . THR A 1 99 ? 3.107 -5.882 7.357 1.00 97.50 99 THR A CA 1
ATOM 801 C C . THR A 1 99 ? 3.916 -4.618 7.091 1.00 97.50 99 THR A C 1
ATOM 803 O O . THR A 1 99 ? 4.333 -4.373 5.963 1.00 97.50 99 THR A O 1
ATOM 806 N N . LEU A 1 100 ? 4.046 -3.767 8.108 1.00 97.75 100 LEU A N 1
ATOM 807 C CA . LEU A 1 100 ? 4.719 -2.468 8.029 1.00 97.75 100 LEU A CA 1
ATOM 808 C C . LEU A 1 100 ? 6.025 -2.483 8.844 1.00 97.75 100 LEU A C 1
ATOM 810 O O . LEU A 1 100 ? 6.168 -3.340 9.722 1.00 97.75 100 LEU A O 1
ATOM 814 N N . PRO A 1 101 ? 6.962 -1.553 8.578 1.00 96.69 101 PRO A N 1
ATOM 815 C CA . PRO A 1 101 ? 8.158 -1.372 9.400 1.00 96.69 101 PRO A CA 1
ATOM 816 C C . PRO A 1 101 ? 7.813 -0.998 10.861 1.00 96.69 101 PRO A C 1
ATOM 818 O O . PRO A 1 101 ? 6.677 -0.603 11.142 1.00 96.69 101 PRO A O 1
ATOM 821 N N . PRO A 1 102 ? 8.764 -1.078 11.809 1.00 97.00 102 PRO A N 1
ATOM 822 C CA . PRO A 1 102 ? 10.214 -1.172 11.619 1.00 97.00 102 PRO A CA 1
ATOM 823 C C . PRO A 1 102 ? 10.702 -2.577 11.259 1.00 97.00 102 PRO A C 1
ATOM 825 O O . PRO A 1 102 ? 10.202 -3.577 11.775 1.00 97.00 102 PRO A O 1
ATOM 828 N N . VAL A 1 103 ? 11.735 -2.648 10.419 1.00 96.19 103 VAL A N 1
ATOM 829 C CA . VAL A 1 103 ? 12.493 -3.880 10.183 1.00 96.19 103 VAL A CA 1
ATOM 830 C C . VAL A 1 103 ? 13.672 -3.914 11.151 1.00 96.19 103 VAL A C 1
ATOM 832 O O . VAL A 1 103 ? 14.614 -3.140 11.034 1.00 96.19 103 VAL A O 1
ATOM 835 N N . THR A 1 104 ? 13.618 -4.815 12.129 1.00 95.50 104 THR A N 1
ATOM 836 C CA . THR A 1 104 ? 14.662 -4.975 13.154 1.00 95.50 104 THR A CA 1
ATOM 837 C C . THR A 1 104 ? 15.478 -6.248 12.940 1.00 95.50 104 THR A C 1
ATOM 839 O O . THR A 1 104 ? 15.109 -7.139 12.158 1.00 95.50 104 THR A O 1
ATOM 842 N N . LYS A 1 105 ? 16.593 -6.379 13.666 1.00 92.44 105 LYS A N 1
ATOM 843 C CA . LYS A 1 105 ? 17.375 -7.625 13.707 1.00 92.44 105 LYS A CA 1
ATOM 844 C C . LYS A 1 105 ? 16.496 -8.809 14.126 1.00 92.44 105 LYS A C 1
ATOM 846 O O . LYS A 1 105 ? 15.812 -8.769 15.142 1.00 92.44 105 LYS A O 1
ATOM 851 N N . GLY A 1 106 ? 16.541 -9.885 13.344 1.00 89.31 106 GLY A N 1
ATOM 852 C CA . GLY A 1 106 ? 15.752 -11.097 13.589 1.00 89.31 106 GLY A CA 1
ATOM 853 C C . GLY A 1 106 ? 14.371 -11.107 12.927 1.00 89.31 106 GLY A C 1
ATOM 854 O O . GLY A 1 106 ? 13.718 -12.147 12.958 1.00 89.31 106 GLY A O 1
ATOM 855 N N . THR A 1 107 ? 13.956 -10.020 12.259 1.00 88.44 107 THR A N 1
ATOM 856 C CA . THR A 1 107 ? 12.746 -10.029 11.411 1.00 88.44 107 THR A CA 1
ATOM 857 C C . THR A 1 107 ? 12.840 -11.109 10.325 1.00 88.44 107 THR A C 1
ATOM 859 O O . THR A 1 107 ? 11.864 -11.800 10.039 1.00 88.44 107 THR A O 1
ATOM 862 N N . TYR A 1 108 ? 14.039 -11.298 9.762 1.00 89.25 108 TYR A N 1
ATOM 863 C CA . TYR A 1 108 ? 14.340 -12.320 8.763 1.00 89.25 108 TYR A CA 1
ATOM 864 C C . TYR A 1 108 ? 15.518 -13.177 9.228 1.00 89.25 108 TYR A C 1
ATOM 866 O O . TYR A 1 108 ? 16.531 -12.646 9.680 1.00 89.25 108 TYR A O 1
ATOM 874 N N . ALA A 1 109 ? 15.390 -14.501 9.096 1.00 90.00 109 ALA A N 1
ATOM 875 C CA . ALA A 1 109 ? 16.445 -15.443 9.477 1.00 90.00 109 ALA A CA 1
ATOM 876 C C . ALA A 1 109 ? 17.682 -15.347 8.565 1.00 90.00 109 ALA A C 1
ATOM 878 O O . ALA A 1 109 ? 18.804 -15.487 9.039 1.00 90.00 109 ALA A O 1
ATOM 879 N N . ASP A 1 110 ? 17.466 -15.090 7.271 1.00 91.38 110 ASP A N 1
ATOM 880 C CA . ASP A 1 110 ? 18.511 -14.879 6.263 1.00 91.38 110 ASP A CA 1
ATOM 881 C C . ASP A 1 110 ? 18.131 -13.675 5.385 1.00 91.38 110 ASP A C 1
ATOM 883 O O . ASP A 1 110 ? 17.465 -13.830 4.353 1.00 91.38 110 ASP A O 1
ATOM 887 N N . PRO A 1 111 ? 18.475 -12.453 5.819 1.00 88.31 111 PRO A N 1
ATOM 888 C CA . PRO A 1 111 ? 17.986 -11.247 5.169 1.00 88.31 111 PRO A CA 1
ATOM 889 C C . PRO A 1 111 ? 18.405 -11.136 3.690 1.00 88.31 111 PRO A C 1
ATOM 891 O O . PRO A 1 111 ? 17.588 -10.768 2.847 1.00 88.31 111 PRO A O 1
ATOM 894 N N . LEU A 1 112 ? 19.623 -11.567 3.338 1.00 90.44 112 LEU A N 1
ATOM 895 C CA . LEU A 1 112 ? 20.141 -11.498 1.964 1.00 90.44 112 LEU A CA 1
ATOM 896 C C . LEU A 1 112 ? 19.364 -12.402 1.000 1.00 90.44 112 LEU A C 1
ATOM 898 O O . LEU A 1 112 ? 19.059 -12.002 -0.126 1.00 90.44 112 LEU A O 1
ATOM 902 N N . LYS A 1 113 ? 18.985 -13.607 1.442 1.00 92.25 113 LYS A N 1
ATOM 903 C CA . LYS A 1 113 ? 18.185 -14.534 0.629 1.00 92.25 113 LYS A CA 1
ATOM 904 C C . LYS A 1 113 ? 16.756 -14.039 0.410 1.00 92.25 113 LYS A C 1
ATOM 906 O O . LYS A 1 113 ? 16.184 -14.264 -0.660 1.00 92.25 113 LYS A O 1
ATOM 911 N N . PHE A 1 114 ? 16.165 -13.391 1.414 1.00 91.94 114 PHE A N 1
ATOM 912 C CA . PHE A 1 114 ? 14.791 -12.893 1.335 1.00 91.94 114 PHE A CA 1
ATOM 913 C C . PHE A 1 114 ? 14.673 -11.517 0.679 1.00 91.94 114 PHE A C 1
ATOM 915 O O . PHE A 1 114 ? 13.575 -11.184 0.235 1.00 91.94 114 PHE A O 1
ATOM 922 N N . ARG A 1 115 ? 15.773 -10.768 0.528 1.00 93.25 115 ARG A N 1
ATOM 923 C CA . ARG A 1 115 ? 15.827 -9.419 -0.061 1.00 93.25 115 ARG A CA 1
ATOM 924 C C . ARG A 1 115 ? 14.926 -9.197 -1.292 1.00 93.25 115 ARG A C 1
ATOM 926 O O . ARG A 1 115 ? 14.175 -8.225 -1.277 1.00 93.25 115 ARG A O 1
ATOM 933 N N . PRO A 1 116 ? 14.874 -10.078 -2.318 1.00 94.31 116 PRO A N 1
ATOM 934 C CA . PRO A 1 116 ? 14.015 -9.863 -3.495 1.00 94.31 116 PRO A CA 1
ATOM 935 C C . PRO A 1 116 ? 12.506 -9.938 -3.211 1.00 94.31 116 PRO A C 1
ATOM 937 O O . PRO A 1 116 ? 11.696 -9.521 -4.039 1.00 94.31 116 PRO A O 1
ATOM 940 N N . TYR A 1 117 ? 12.132 -10.533 -2.080 1.00 94.06 117 TYR A N 1
ATOM 941 C CA . TYR A 1 117 ? 10.756 -10.795 -1.664 1.00 94.06 117 TYR A CA 1
ATOM 942 C C . TYR A 1 117 ? 10.323 -9.916 -0.487 1.00 94.06 117 TYR A C 1
ATOM 944 O O . TYR A 1 117 ? 9.147 -9.927 -0.122 1.00 94.06 117 TYR A O 1
ATOM 952 N N . MET A 1 118 ? 11.255 -9.164 0.104 1.00 96.44 118 MET A N 1
ATOM 953 C CA . MET A 1 118 ? 10.974 -8.254 1.203 1.00 96.44 118 MET A CA 1
ATOM 954 C C . MET A 1 118 ? 10.121 -7.087 0.711 1.00 96.44 118 MET A C 1
ATOM 956 O O . MET A 1 118 ? 10.463 -6.370 -0.233 1.00 96.44 118 MET A O 1
ATOM 960 N N . ARG A 1 119 ? 8.983 -6.906 1.370 1.00 97.00 119 ARG A N 1
ATOM 961 C CA . ARG A 1 119 ? 7.998 -5.883 1.046 1.00 97.00 119 ARG A CA 1
ATOM 962 C C . ARG A 1 119 ? 7.253 -5.466 2.298 1.00 97.00 119 ARG A C 1
ATOM 964 O O . ARG A 1 119 ? 7.096 -6.270 3.215 1.00 97.00 119 ARG A O 1
ATOM 971 N N . GLN A 1 120 ? 6.758 -4.244 2.275 1.00 97.69 120 GLN A N 1
ATOM 972 C CA . GLN A 1 120 ? 5.714 -3.783 3.171 1.00 97.69 120 GLN A CA 1
ATOM 973 C C . GLN A 1 120 ? 4.365 -3.899 2.473 1.00 97.69 120 GLN A C 1
ATOM 975 O O . GLN A 1 120 ? 4.269 -3.707 1.258 1.00 97.69 120 GLN A O 1
ATOM 980 N N . SER A 1 121 ? 3.329 -4.260 3.220 1.00 98.00 121 SER A N 1
ATOM 981 C CA . SER A 1 121 ? 1.974 -4.351 2.686 1.00 98.00 121 SER A CA 1
ATOM 982 C C . SER A 1 121 ? 0.932 -3.871 3.677 1.00 98.00 121 SER A C 1
ATOM 984 O O . SER A 1 121 ? 1.096 -3.969 4.894 1.00 98.00 121 SER A O 1
ATOM 986 N N . ILE A 1 122 ? -0.157 -3.350 3.130 1.00 98.38 122 ILE A N 1
ATOM 987 C CA . ILE A 1 122 ? -1.332 -2.920 3.868 1.00 98.38 122 ILE A CA 1
ATOM 988 C C . ILE A 1 122 ? -2.568 -3.410 3.127 1.00 98.38 122 ILE A C 1
ATOM 990 O O . ILE A 1 122 ? -2.672 -3.301 1.906 1.00 98.38 122 ILE A O 1
ATOM 994 N N . THR A 1 123 ? -3.505 -3.977 3.871 1.00 98.50 123 THR A N 1
ATOM 995 C CA . THR A 1 123 ? -4.802 -4.399 3.359 1.00 98.50 123 THR A CA 1
ATOM 996 C C . THR A 1 123 ? -5.862 -3.532 4.008 1.00 98.50 123 THR A C 1
ATOM 998 O O . THR A 1 123 ? -5.940 -3.466 5.239 1.00 98.50 123 THR A O 1
ATOM 1001 N N . ILE A 1 124 ? -6.676 -2.875 3.184 1.00 98.44 124 ILE A N 1
ATOM 1002 C CA . ILE A 1 124 ? -7.786 -2.042 3.650 1.00 98.44 124 ILE A CA 1
ATOM 1003 C C . ILE A 1 124 ? -9.132 -2.628 3.236 1.00 98.44 124 ILE A C 1
ATOM 1005 O O . ILE A 1 124 ? -9.245 -3.357 2.248 1.00 98.44 124 ILE A O 1
ATOM 1009 N N . THR A 1 125 ? -10.160 -2.308 4.015 1.00 98.31 125 THR A N 1
ATOM 1010 C CA . THR A 1 125 ? -11.559 -2.627 3.728 1.00 98.31 125 THR A CA 1
ATOM 1011 C C . THR A 1 125 ? -12.448 -1.427 4.023 1.00 98.31 125 THR A C 1
ATOM 1013 O O . THR A 1 125 ? -12.166 -0.650 4.936 1.00 98.31 125 THR A O 1
ATOM 1016 N N . GLY A 1 126 ? -13.540 -1.300 3.274 1.00 97.25 126 GLY A N 1
ATOM 1017 C CA . GLY A 1 126 ? -14.582 -0.312 3.534 1.00 97.25 126 GLY A CA 1
ATOM 1018 C C . GLY A 1 126 ? -15.701 -0.798 4.441 1.00 97.25 126 GLY A C 1
ATOM 1019 O O . GLY A 1 126 ? -16.608 -0.028 4.711 1.00 97.25 126 GLY A O 1
ATOM 1020 N N . LEU A 1 127 ? -15.691 -2.067 4.875 1.00 95.88 127 LEU A N 1
ATOM 1021 C CA . LEU A 1 127 ? -16.780 -2.663 5.668 1.00 95.88 127 LEU A CA 1
ATOM 1022 C C . LEU A 1 127 ? -18.184 -2.458 5.062 1.00 95.88 127 LEU A C 1
ATOM 1024 O O . LEU A 1 127 ? -19.165 -2.329 5.788 1.00 95.88 127 LEU A O 1
ATOM 1028 N N . GLY A 1 128 ? -18.276 -2.420 3.730 1.00 95.75 128 GLY A N 1
ATOM 1029 C CA . GLY A 1 128 ? -19.538 -2.232 3.013 1.00 95.75 128 GLY A CA 1
ATOM 1030 C C . GLY A 1 128 ? -19.929 -0.777 2.738 1.00 95.75 128 GLY A C 1
ATOM 1031 O O . GLY A 1 128 ? -21.047 -0.551 2.286 1.00 95.75 128 GLY A O 1
ATOM 1032 N N . THR A 1 129 ? -19.053 0.210 2.968 1.00 97.50 129 THR A N 1
ATOM 1033 C CA . THR A 1 129 ? -19.317 1.581 2.503 1.00 97.50 129 THR A CA 1
ATOM 1034 C C . THR A 1 129 ? -19.395 1.653 0.978 1.00 97.50 129 THR A C 1
ATOM 1036 O O . THR A 1 129 ? -18.590 1.053 0.261 1.00 97.50 129 THR A O 1
ATOM 1039 N N . GLU A 1 130 ? -20.341 2.445 0.471 1.00 97.38 130 GLU A N 1
ATOM 1040 C CA . GLU A 1 130 ? -20.554 2.616 -0.970 1.00 97.38 130 GLU A CA 1
ATOM 1041 C C . GLU A 1 130 ? -19.328 3.234 -1.660 1.00 97.38 130 GLU A C 1
ATOM 1043 O O . GLU A 1 130 ? -18.910 2.775 -2.721 1.00 97.38 130 GLU A O 1
ATOM 1048 N N . ALA A 1 131 ? -18.698 4.236 -1.037 1.00 96.62 131 ALA A N 1
ATOM 1049 C CA . ALA A 1 131 ? -17.509 4.892 -1.583 1.00 96.62 131 ALA A CA 1
ATOM 1050 C C . ALA A 1 131 ? -16.330 3.918 -1.762 1.00 96.62 131 ALA A C 1
ATOM 1052 O O . ALA A 1 131 ? -15.628 3.951 -2.779 1.00 96.62 131 ALA A O 1
ATOM 1053 N N . PHE A 1 132 ? -16.130 3.008 -0.805 1.00 97.94 132 PHE A N 1
ATOM 1054 C CA . PHE A 1 132 ? -15.100 1.983 -0.929 1.00 97.94 132 PHE A CA 1
ATOM 1055 C C . PHE A 1 132 ? -15.475 0.924 -1.963 1.00 97.94 132 PHE A C 1
ATOM 1057 O O . PHE A 1 132 ? -14.607 0.498 -2.719 1.00 97.94 132 PHE A O 1
ATOM 1064 N N . GLN A 1 133 ? -16.749 0.523 -2.041 1.00 97.88 133 GLN A N 1
ATOM 1065 C CA . GLN A 1 133 ? -17.205 -0.417 -3.065 1.00 97.88 133 GLN A CA 1
ATOM 1066 C C . GLN A 1 133 ? -16.951 0.137 -4.473 1.00 97.88 133 GLN A C 1
ATOM 1068 O O . GLN A 1 133 ? -16.355 -0.552 -5.294 1.00 97.88 133 GLN A O 1
ATOM 1073 N N . LYS A 1 134 ? -17.272 1.415 -4.716 1.00 97.69 134 LYS A N 1
ATOM 1074 C CA . LYS A 1 134 ? -16.927 2.105 -5.971 1.00 97.69 134 LYS A CA 1
ATOM 1075 C C . LYS A 1 134 ? -15.424 2.096 -6.238 1.00 97.69 134 LYS A C 1
ATOM 1077 O O . LYS A 1 134 ? -15.004 1.856 -7.364 1.00 97.69 134 LYS A O 1
ATOM 1082 N N . SER A 1 135 ? -14.609 2.311 -5.202 1.00 97.75 135 SER A N 1
ATOM 1083 C CA . SER A 1 135 ? -13.145 2.258 -5.330 1.00 97.75 135 SER A CA 1
ATOM 1084 C C . SER A 1 135 ? -12.655 0.858 -5.714 1.00 97.75 135 SER A C 1
ATOM 1086 O O . SER A 1 135 ? -11.782 0.714 -6.566 1.00 97.75 135 SER A O 1
ATOM 1088 N N . TYR A 1 136 ? -13.232 -0.182 -5.111 1.00 97.94 136 TYR A N 1
ATOM 1089 C CA . TYR A 1 136 ? -12.943 -1.575 -5.435 1.00 97.94 136 TYR A CA 1
ATOM 1090 C C . TYR A 1 136 ? -13.339 -1.912 -6.878 1.00 97.94 136 TYR A C 1
ATOM 1092 O O . TYR A 1 136 ? -12.525 -2.451 -7.629 1.00 97.94 136 TYR A O 1
ATOM 1100 N N . ASP A 1 137 ? -14.539 -1.513 -7.300 1.00 97.44 137 ASP A N 1
ATOM 1101 C CA . ASP A 1 137 ? -15.030 -1.732 -8.661 1.00 97.44 137 ASP A CA 1
ATOM 1102 C C . ASP A 1 137 ? -14.172 -0.983 -9.692 1.00 97.44 137 ASP A C 1
ATOM 1104 O O . ASP A 1 137 ? -13.831 -1.530 -10.740 1.00 97.44 137 ASP A O 1
ATOM 1108 N N . ASN A 1 138 ? -13.753 0.250 -9.395 1.00 97.31 138 ASN A N 1
ATOM 1109 C CA . ASN A 1 138 ? -12.867 1.011 -10.274 1.00 97.31 138 ASN A CA 1
ATOM 1110 C C . ASN A 1 138 ? -11.458 0.413 -10.336 1.00 97.31 138 ASN A C 1
ATOM 1112 O O . ASN A 1 138 ? -10.880 0.355 -11.418 1.00 97.31 138 ASN A O 1
ATOM 1116 N N . ALA A 1 139 ? -10.933 -0.136 -9.240 1.00 97.44 139 ALA A N 1
ATOM 1117 C CA . ALA A 1 139 ? -9.686 -0.895 -9.287 1.00 97.44 139 ALA A CA 1
ATOM 1118 C C . ALA A 1 139 ? -9.809 -2.159 -10.167 1.00 97.44 139 ALA A C 1
ATOM 1120 O O . ALA A 1 139 ? -8.880 -2.496 -10.902 1.00 97.44 139 ALA A O 1
ATOM 1121 N N . MET A 1 140 ? -10.970 -2.827 -10.167 1.00 97.19 140 MET A N 1
ATOM 1122 C CA . MET A 1 140 ? -11.242 -3.948 -11.080 1.00 97.19 140 MET A CA 1
ATOM 1123 C C . MET A 1 140 ? -11.307 -3.484 -12.539 1.00 97.19 140 MET A C 1
ATOM 1125 O O . MET A 1 140 ? -10.784 -4.156 -13.426 1.00 97.19 140 MET A O 1
ATOM 1129 N N . LYS A 1 141 ? -11.893 -2.315 -12.809 1.00 97.06 141 LYS A N 1
ATOM 1130 C CA . LYS A 1 141 ? -11.896 -1.730 -14.156 1.00 97.06 141 LYS A CA 1
ATOM 1131 C C . LYS A 1 141 ? -10.490 -1.326 -14.616 1.00 97.06 141 LYS A C 1
ATOM 1133 O O . LYS A 1 141 ? -10.171 -1.543 -15.779 1.00 97.06 141 LYS A O 1
ATOM 1138 N N . ILE A 1 142 ? -9.628 -0.832 -13.720 1.00 97.06 142 ILE A N 1
ATOM 1139 C CA . ILE A 1 142 ? -8.199 -0.608 -14.008 1.00 97.06 142 ILE A CA 1
ATOM 1140 C C . ILE A 1 142 ? -7.528 -1.928 -14.414 1.00 97.06 142 ILE A C 1
ATOM 1142 O O . ILE A 1 142 ? -6.816 -1.975 -15.415 1.00 97.06 142 ILE A O 1
ATOM 1146 N N . PHE A 1 143 ? -7.786 -3.021 -13.688 1.00 97.06 143 PHE A N 1
ATOM 1147 C CA . PHE A 1 143 ? -7.278 -4.343 -14.067 1.00 97.06 143 PHE A CA 1
ATOM 1148 C C . PHE A 1 143 ? -7.748 -4.765 -15.467 1.00 97.06 143 PHE A C 1
ATOM 1150 O O . PHE A 1 143 ? -6.941 -5.247 -16.261 1.00 97.06 143 PHE A O 1
ATOM 1157 N N . LEU A 1 144 ? -9.027 -4.549 -15.797 1.00 96.75 144 LEU A N 1
ATOM 1158 C CA . LEU A 1 144 ? -9.563 -4.830 -17.133 1.00 96.75 144 LEU A CA 1
ATOM 1159 C C . LEU A 1 144 ? -8.907 -3.959 -18.214 1.00 96.75 144 LEU A C 1
ATOM 1161 O O . LEU A 1 144 ? -8.566 -4.473 -19.277 1.00 96.75 144 LEU A O 1
ATOM 1165 N N . ALA A 1 145 ? -8.664 -2.677 -17.930 1.00 96.81 145 ALA A N 1
ATOM 1166 C CA . ALA A 1 145 ? -7.955 -1.781 -18.840 1.00 96.81 145 ALA A CA 1
ATOM 1167 C C . ALA A 1 145 ? -6.542 -2.299 -19.147 1.00 96.81 145 ALA A C 1
ATOM 1169 O O . ALA A 1 145 ? -6.157 -2.376 -20.312 1.00 96.81 145 ALA A O 1
ATOM 1170 N N . PHE A 1 146 ? -5.804 -2.758 -18.129 1.00 97.31 146 PHE A N 1
ATOM 1171 C CA . PHE A 1 146 ? -4.529 -3.440 -18.346 1.00 97.31 146 PHE A CA 1
ATOM 1172 C C . PHE A 1 146 ? -4.691 -4.745 -19.125 1.00 97.31 146 PHE A C 1
ATOM 1174 O O . PHE A 1 146 ? -3.893 -5.009 -20.018 1.00 97.31 146 PHE A O 1
ATOM 1181 N N . SER A 1 147 ? -5.704 -5.559 -18.819 1.00 96.94 147 SER A N 1
ATOM 1182 C CA . SER A 1 147 ? -5.936 -6.839 -19.498 1.00 96.94 147 SER A CA 1
ATOM 1183 C C . SER A 1 147 ? -6.107 -6.677 -21.005 1.00 96.94 147 SER A C 1
ATOM 1185 O O . SER A 1 147 ? -5.638 -7.529 -21.752 1.00 96.94 147 SER A O 1
ATOM 1187 N N . ASN A 1 148 ? -6.719 -5.579 -21.451 1.00 96.88 148 ASN A N 1
ATOM 1188 C CA . ASN A 1 148 ? -6.926 -5.293 -22.870 1.00 96.88 148 ASN A CA 1
ATOM 1189 C C . ASN A 1 148 ? -5.624 -4.975 -23.629 1.00 96.88 148 ASN A C 1
ATOM 1191 O O . ASN A 1 148 ? -5.607 -5.039 -24.856 1.00 96.88 148 ASN A O 1
ATOM 1195 N N . LEU A 1 149 ? -4.531 -4.648 -22.929 1.00 97.06 149 LEU A N 1
ATOM 1196 C CA . LEU A 1 149 ? -3.226 -4.371 -23.543 1.00 97.06 149 LEU A CA 1
ATOM 1197 C C . LEU A 1 149 ? -2.400 -5.629 -23.817 1.00 97.06 149 LEU A C 1
ATOM 1199 O O . LEU A 1 149 ? -1.405 -5.566 -24.542 1.00 97.06 149 LEU A O 1
ATOM 1203 N N . PHE A 1 150 ? -2.769 -6.760 -23.220 1.00 97.06 150 PHE A N 1
ATOM 1204 C CA . PHE A 1 150 ? -2.018 -8.005 -23.327 1.00 97.06 150 PHE A CA 1
ATOM 1205 C C . PHE A 1 150 ? -2.855 -9.081 -24.028 1.00 97.06 150 PHE A C 1
ATOM 1207 O O . PHE A 1 150 ? -4.083 -9.035 -23.980 1.00 97.06 150 PHE A O 1
ATOM 1214 N N . PRO A 1 151 ? -2.223 -10.084 -24.666 1.00 97.75 151 PRO A N 1
ATOM 1215 C CA . PRO A 1 151 ? -2.960 -11.210 -25.225 1.00 97.75 151 PRO A CA 1
ATOM 1216 C C . PRO A 1 151 ? -3.811 -11.911 -24.159 1.00 97.75 151 PRO A C 1
ATOM 1218 O O . PRO A 1 151 ? -3.399 -12.026 -22.997 1.00 97.75 151 PRO A O 1
ATOM 1221 N N . GLU A 1 152 ? -4.978 -12.410 -24.559 1.00 97.25 152 GLU A N 1
ATOM 1222 C CA . GLU A 1 152 ? -5.924 -13.062 -23.653 1.00 97.25 152 GLU A CA 1
ATOM 1223 C C . GLU A 1 152 ? -5.256 -14.190 -22.843 1.00 97.25 152 GLU A C 1
ATOM 1225 O O . GLU A 1 152 ? -4.459 -14.977 -23.357 1.00 97.25 152 GLU A O 1
ATOM 1230 N N . GLY A 1 153 ? -5.533 -14.232 -21.536 1.00 96.06 153 GLY A N 1
ATOM 1231 C CA . GLY A 1 153 ? -4.980 -15.231 -20.618 1.00 96.06 153 GLY A CA 1
ATOM 1232 C C . GLY A 1 153 ? -3.515 -15.023 -20.208 1.00 96.06 153 GLY A C 1
ATOM 1233 O O . GLY A 1 153 ? -2.999 -15.804 -19.405 1.00 96.06 153 GLY A O 1
ATOM 1234 N N . THR A 1 154 ? -2.828 -13.986 -20.704 1.00 97.94 154 THR A N 1
ATOM 1235 C CA . THR A 1 154 ? -1.432 -13.711 -20.308 1.00 97.94 154 THR A CA 1
ATOM 1236 C C . THR A 1 154 ? -1.317 -12.850 -19.050 1.00 97.94 154 THR A C 1
ATOM 1238 O O . THR A 1 154 ? -0.366 -13.026 -18.282 1.00 97.94 154 THR A O 1
ATOM 1241 N N . LEU A 1 155 ? -2.274 -11.951 -18.791 1.00 98.00 155 LEU A N 1
ATOM 1242 C CA . LEU A 1 155 ? -2.350 -11.214 -17.530 1.00 98.00 155 LEU A CA 1
ATOM 1243 C C . LEU A 1 155 ? -2.892 -12.139 -16.435 1.00 98.00 155 LEU A C 1
ATOM 1245 O O . LEU A 1 155 ? -3.991 -12.679 -16.533 1.00 98.00 155 LEU A O 1
ATOM 1249 N N . SER A 1 156 ? -2.097 -12.337 -15.386 1.00 97.19 156 SER A N 1
ATOM 1250 C CA . SER A 1 156 ? -2.492 -13.140 -14.229 1.00 97.19 156 SER A CA 1
ATOM 1251 C C . SER A 1 156 ? -3.717 -12.512 -13.576 1.00 97.19 156 SER A C 1
ATOM 1253 O O . SER A 1 156 ? -3.729 -11.300 -13.358 1.00 97.19 156 SER A O 1
ATOM 1255 N N . GLY A 1 157 ? -4.706 -13.338 -13.230 1.00 94.25 157 GLY A N 1
ATOM 1256 C CA . GLY A 1 157 ? -5.886 -12.890 -12.497 1.00 94.25 157 GLY A CA 1
ATOM 1257 C C . GLY A 1 157 ? -5.510 -12.127 -11.226 1.00 94.25 157 GLY A C 1
ATOM 1258 O O . GLY A 1 157 ? -4.497 -12.424 -10.583 1.00 94.25 157 GLY A O 1
ATOM 1259 N N . TRP A 1 158 ? -6.314 -11.125 -10.883 1.00 94.62 158 TRP A N 1
ATOM 1260 C CA . TRP A 1 158 ? -6.132 -10.385 -9.645 1.00 94.62 158 TRP A CA 1
ATOM 1261 C C . TRP A 1 158 ? -6.745 -11.159 -8.473 1.00 94.62 158 TRP A C 1
ATOM 1263 O O . TRP A 1 158 ? -7.933 -11.482 -8.477 1.00 94.62 158 TRP A O 1
ATOM 1273 N N . ASP A 1 159 ? -5.917 -11.485 -7.478 1.00 91.50 159 ASP A N 1
ATOM 1274 C CA . ASP A 1 159 ? -6.350 -12.198 -6.279 1.00 91.50 159 ASP A CA 1
ATOM 1275 C C . ASP A 1 159 ? -7.246 -11.300 -5.414 1.00 91.50 159 ASP A C 1
ATOM 1277 O O . ASP A 1 159 ? -6.779 -10.374 -4.745 1.00 91.50 159 ASP A O 1
ATOM 1281 N N . ASN A 1 160 ? -8.544 -11.600 -5.398 1.00 88.06 160 ASN A N 1
ATOM 1282 C CA . ASN A 1 160 ? -9.493 -10.925 -4.525 1.00 88.06 160 ASN A CA 1
ATOM 1283 C C . ASN A 1 160 ? -9.292 -11.378 -3.080 1.00 88.06 160 ASN A C 1
ATOM 1285 O O . ASN A 1 160 ? -9.422 -12.559 -2.753 1.00 88.06 160 ASN A O 1
ATOM 1289 N N . THR A 1 161 ? -9.005 -10.422 -2.200 1.00 94.38 161 THR A N 1
ATOM 1290 C CA . THR A 1 161 ? -8.936 -10.672 -0.759 1.00 94.38 161 THR A CA 1
ATOM 1291 C C . THR A 1 161 ? -10.233 -10.220 -0.101 1.00 94.38 161 THR A C 1
ATOM 1293 O O . THR A 1 161 ? -10.830 -9.219 -0.492 1.00 94.38 161 THR A O 1
ATOM 1296 N N . THR A 1 162 ? -10.686 -10.963 0.905 1.00 96.25 162 THR A N 1
ATOM 1297 C CA . THR A 1 162 ? -11.886 -10.623 1.677 1.00 96.25 162 THR A CA 1
ATOM 1298 C C . THR A 1 162 ? -11.564 -10.618 3.160 1.00 96.25 162 THR A C 1
ATOM 1300 O O . THR A 1 162 ? -10.941 -11.553 3.670 1.00 96.25 162 THR A O 1
ATOM 1303 N N . PHE A 1 163 ? -12.043 -9.610 3.880 1.00 94.44 163 PHE A N 1
ATOM 1304 C CA . PHE A 1 163 ? -12.016 -9.585 5.335 1.00 94.44 163 PHE A CA 1
ATOM 1305 C C . PHE A 1 163 ? -13.418 -9.873 5.860 1.00 94.44 163 PHE A C 1
ATOM 1307 O O . PHE A 1 163 ? -14.329 -9.054 5.736 1.00 94.44 163 PHE A O 1
ATOM 1314 N N . ARG A 1 164 ? -13.588 -11.057 6.460 1.00 91.12 164 ARG A N 1
ATOM 1315 C CA . ARG A 1 164 ? -14.901 -11.635 6.788 1.00 91.12 164 ARG A CA 1
ATOM 1316 C C . ARG A 1 164 ? -15.722 -11.837 5.509 1.00 91.12 164 ARG A C 1
ATOM 1318 O O . ARG A 1 164 ? -15.493 -12.812 4.809 1.00 91.12 164 ARG A O 1
ATOM 1325 N N . THR A 1 165 ? -16.629 -10.915 5.214 1.00 94.56 165 THR A N 1
ATOM 1326 C CA . THR A 1 165 ? -17.512 -10.907 4.040 1.00 94.56 165 THR A CA 1
ATOM 1327 C C . THR A 1 165 ? -17.293 -9.678 3.162 1.00 94.56 165 THR A C 1
ATOM 1329 O O . THR A 1 165 ? -17.914 -9.569 2.113 1.00 94.56 165 THR A O 1
ATOM 1332 N N . TYR A 1 166 ? -16.441 -8.744 3.590 1.00 96.75 166 TYR A N 1
ATOM 1333 C CA . TYR A 1 166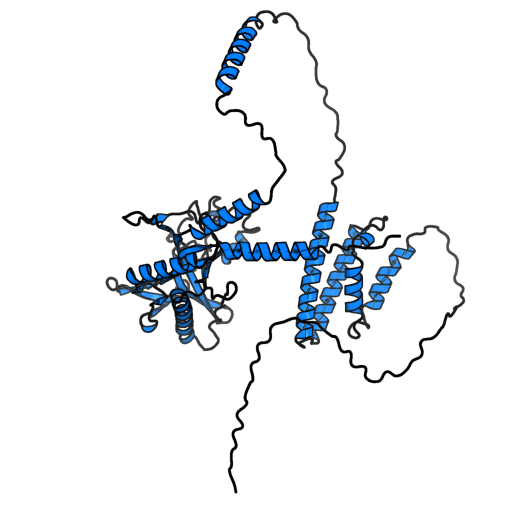 ? -16.233 -7.481 2.896 1.00 96.75 166 TYR A CA 1
ATOM 1334 C C . TYR A 1 166 ? -15.036 -7.565 1.950 1.00 96.75 166 TYR A C 1
ATOM 1336 O O . TYR A 1 166 ? -14.024 -8.183 2.311 1.00 96.75 166 TYR A O 1
ATOM 1344 N N . PRO A 1 167 ? -15.115 -6.931 0.767 1.00 97.38 167 PRO A N 1
ATOM 1345 C CA . PRO A 1 167 ? -13.989 -6.864 -0.147 1.00 97.38 167 PRO A CA 1
ATOM 1346 C C . PRO A 1 167 ? -12.825 -6.089 0.477 1.00 97.38 167 PRO A C 1
ATOM 1348 O O . PRO A 1 167 ? -13.000 -5.166 1.287 1.00 97.38 167 PRO A O 1
ATOM 1351 N N . CYS A 1 168 ? -11.621 -6.495 0.093 1.00 98.00 168 CYS A N 1
ATOM 1352 C CA . CYS A 1 168 ? -10.371 -5.885 0.503 1.00 98.00 168 CYS A CA 1
ATOM 1353 C C . CYS A 1 168 ? -9.455 -5.652 -0.689 1.00 98.00 168 CYS A C 1
ATOM 1355 O O . CYS A 1 168 ? -9.451 -6.416 -1.655 1.00 98.00 168 CYS A O 1
ATOM 1357 N N . ILE A 1 169 ? -8.616 -4.629 -0.556 1.00 97.75 169 ILE A N 1
ATOM 1358 C CA . ILE A 1 169 ? -7.534 -4.354 -1.494 1.00 97.75 169 ILE A CA 1
ATOM 1359 C C . ILE A 1 169 ? -6.217 -4.414 -0.725 1.00 97.75 169 ILE A C 1
ATOM 1361 O O . ILE A 1 169 ? -6.051 -3.723 0.283 1.00 97.75 169 ILE A O 1
ATOM 1365 N N . GLU A 1 170 ? -5.299 -5.268 -1.179 1.00 98.12 170 GLU A N 1
ATOM 1366 C CA . GLU A 1 170 ? -3.925 -5.320 -0.679 1.00 98.12 170 GLU A CA 1
ATOM 1367 C C . GLU A 1 170 ? -3.028 -4.445 -1.557 1.00 98.12 170 GLU A C 1
ATOM 1369 O O . GLU A 1 170 ? -2.866 -4.699 -2.751 1.00 98.12 170 GLU A O 1
ATOM 1374 N N . PHE A 1 171 ? -2.396 -3.456 -0.934 1.00 98.25 171 PHE A N 1
ATOM 1375 C CA . PHE A 1 171 ? -1.357 -2.632 -1.536 1.00 98.25 171 PHE A CA 1
ATOM 1376 C C . PHE A 1 171 ? -0.011 -3.023 -0.949 1.00 98.25 171 PHE A C 1
ATOM 1378 O O . PHE A 1 171 ? 0.106 -3.286 0.251 1.00 98.25 171 PHE A O 1
ATOM 1385 N N . ASN A 1 172 ? 1.023 -3.079 -1.782 1.00 97.44 172 ASN A N 1
ATOM 1386 C CA . ASN A 1 172 ? 2.359 -3.425 -1.316 1.00 97.44 172 ASN A CA 1
ATOM 1387 C C . ASN A 1 172 ? 3.446 -2.596 -1.994 1.00 97.44 172 ASN A C 1
ATOM 1389 O O . ASN A 1 172 ? 3.299 -2.162 -3.128 1.00 97.44 172 ASN A O 1
ATOM 1393 N N . ALA A 1 173 ? 4.555 -2.405 -1.294 1.00 97.94 173 ALA A N 1
ATOM 1394 C CA . ALA A 1 173 ? 5.762 -1.795 -1.826 1.00 97.94 173 ALA A CA 1
ATOM 1395 C C . ALA A 1 173 ? 6.945 -2.691 -1.473 1.00 97.94 173 ALA A C 1
ATOM 1397 O O . ALA A 1 173 ? 7.105 -3.112 -0.325 1.00 97.94 173 ALA A O 1
ATOM 1398 N N . ARG A 1 174 ? 7.771 -3.031 -2.461 1.00 97.31 174 ARG A N 1
ATOM 1399 C CA . ARG A 1 174 ? 9.028 -3.734 -2.185 1.00 97.31 174 ARG A CA 1
ATOM 1400 C C . ARG A 1 174 ? 10.000 -2.760 -1.547 1.00 97.31 174 ARG A C 1
ATOM 1402 O O . ARG A 1 174 ? 10.043 -1.611 -1.967 1.00 97.31 174 ARG A O 1
ATOM 1409 N N . TYR A 1 175 ? 10.814 -3.235 -0.610 1.00 97.94 175 TYR A N 1
ATOM 1410 C CA . TYR A 1 175 ? 11.909 -2.417 -0.084 1.00 97.94 175 TYR A CA 1
ATOM 1411 C C . TYR A 1 175 ? 13.021 -2.228 -1.114 1.00 97.94 175 TYR A C 1
ATOM 1413 O O . TYR A 1 175 ? 13.694 -1.208 -1.094 1.00 97.94 175 TYR A O 1
ATOM 1421 N N . PHE A 1 176 ? 13.187 -3.181 -2.031 1.00 97.06 176 PHE A N 1
ATOM 1422 C CA . PHE A 1 176 ? 14.260 -3.148 -3.014 1.00 97.06 176 PHE A CA 1
ATOM 1423 C C . PHE A 1 176 ? 13.748 -3.449 -4.417 1.00 97.06 176 PHE A C 1
ATOM 1425 O O . PHE A 1 176 ? 12.908 -4.336 -4.623 1.00 97.06 176 PHE A O 1
ATOM 1432 N N . SER A 1 177 ? 14.338 -2.765 -5.386 1.00 94.88 177 SER A N 1
ATOM 1433 C CA . SER A 1 177 ? 14.240 -3.080 -6.806 1.00 94.88 177 SER A CA 1
ATOM 1434 C C . SER A 1 177 ? 15.569 -3.652 -7.281 1.00 94.88 177 SER A C 1
ATOM 1436 O O . SER A 1 177 ? 16.624 -3.267 -6.784 1.00 94.88 177 SER A O 1
ATOM 1438 N N . ARG A 1 178 ? 15.532 -4.603 -8.221 1.00 93.75 178 ARG A N 1
ATOM 1439 C CA . ARG A 1 178 ? 16.769 -5.096 -8.837 1.00 93.75 178 ARG A CA 1
ATOM 1440 C C . ARG A 1 178 ? 17.326 -4.027 -9.765 1.00 93.75 178 ARG A C 1
ATOM 1442 O O . ARG A 1 178 ? 16.597 -3.571 -10.642 1.00 93.75 178 ARG A O 1
ATOM 1449 N N . THR A 1 179 ? 18.601 -3.708 -9.611 1.00 92.50 179 THR A N 1
ATOM 1450 C CA . THR A 1 179 ? 19.330 -2.825 -10.518 1.00 92.50 179 THR A CA 1
ATOM 1451 C C . THR A 1 179 ? 19.446 -3.493 -11.886 1.00 92.50 179 THR A C 1
ATOM 1453 O O . THR A 1 179 ? 19.867 -4.648 -11.991 1.00 92.50 179 THR A O 1
ATOM 1456 N N . THR A 1 180 ? 19.070 -2.781 -12.944 1.00 88.94 180 THR A N 1
ATOM 1457 C CA . THR A 1 180 ? 19.335 -3.175 -14.334 1.00 88.94 180 THR A CA 1
ATOM 1458 C C . THR A 1 180 ? 20.502 -2.366 -14.891 1.00 88.94 180 THR A C 1
ATOM 1460 O O . THR A 1 180 ? 20.798 -1.280 -14.397 1.00 88.94 180 THR A O 1
ATOM 1463 N N . ALA A 1 181 ? 21.182 -2.882 -15.919 1.00 82.75 181 ALA A N 1
ATOM 1464 C CA . ALA A 1 181 ? 22.190 -2.102 -16.635 1.00 82.75 181 ALA A CA 1
ATOM 1465 C C . ALA A 1 181 ? 21.538 -0.815 -17.177 1.00 82.75 181 ALA A C 1
ATOM 1467 O O . ALA A 1 181 ? 20.531 -0.914 -17.870 1.00 82.75 181 ALA A O 1
ATOM 1468 N N . GLY A 1 182 ? 22.080 0.352 -16.817 1.00 79.75 182 GLY A N 1
ATOM 1469 C CA . GLY A 1 182 ? 21.522 1.669 -17.164 1.00 79.75 182 GLY A CA 1
ATOM 1470 C C . GLY A 1 182 ? 20.851 2.408 -16.002 1.00 79.75 182 GLY A C 1
ATOM 1471 O O . GLY A 1 182 ? 20.798 3.633 -16.023 1.00 79.75 182 GLY A O 1
ATOM 1472 N N . MET A 1 183 ? 20.443 1.699 -14.943 1.00 84.25 183 MET A N 1
ATOM 1473 C CA . MET A 1 183 ? 19.784 2.334 -13.804 1.00 84.25 183 MET A CA 1
ATOM 1474 C C . MET A 1 183 ? 20.774 3.183 -13.000 1.00 84.25 183 MET A C 1
ATOM 1476 O O . MET A 1 183 ? 21.804 2.683 -12.535 1.00 84.25 183 MET A O 1
ATOM 1480 N N . ASP A 1 184 ? 20.443 4.459 -12.818 1.00 86.06 184 ASP A N 1
ATOM 1481 C CA . ASP A 1 184 ? 21.261 5.383 -12.044 1.00 86.06 184 ASP A CA 1
ATOM 1482 C C . ASP A 1 184 ? 21.188 5.049 -10.545 1.00 86.06 184 ASP A C 1
ATOM 1484 O O . ASP A 1 184 ? 20.145 5.164 -9.898 1.00 86.06 184 ASP A O 1
ATOM 1488 N N . LYS A 1 185 ? 22.323 4.625 -9.982 1.00 84.56 185 LYS A N 1
ATOM 1489 C CA . LYS A 1 185 ? 22.449 4.282 -8.559 1.00 84.56 185 LYS A CA 1
ATOM 1490 C C . LYS A 1 185 ? 22.364 5.506 -7.647 1.00 84.56 185 LYS A C 1
ATOM 1492 O O . LYS A 1 185 ? 22.095 5.342 -6.459 1.00 84.56 185 LYS A O 1
ATOM 1497 N N . THR A 1 186 ? 22.570 6.715 -8.173 1.00 88.50 186 THR A N 1
ATOM 1498 C CA . THR A 1 186 ? 22.435 7.952 -7.388 1.00 88.50 186 THR A CA 1
ATOM 1499 C C . THR A 1 186 ? 20.988 8.221 -6.970 1.00 88.50 186 THR A C 1
ATOM 1501 O O . THR A 1 186 ? 20.757 8.950 -6.010 1.00 88.50 186 THR A O 1
ATOM 1504 N N . LEU A 1 187 ? 20.020 7.553 -7.609 1.00 89.12 187 LEU A N 1
ATOM 1505 C CA . LEU A 1 187 ? 18.599 7.600 -7.261 1.00 89.12 187 LEU A CA 1
ATOM 1506 C C . LEU A 1 187 ? 18.237 6.747 -6.033 1.00 89.12 187 LEU A C 1
ATOM 1508 O O . LEU A 1 187 ? 17.055 6.618 -5.707 1.00 89.12 187 LEU A O 1
ATOM 1512 N N . SER A 1 188 ? 19.219 6.129 -5.364 1.00 94.69 188 SER A N 1
ATOM 1513 C CA . SER A 1 188 ? 18.969 5.402 -4.122 1.00 94.69 188 SER A CA 1
ATOM 1514 C C . SER A 1 188 ? 18.598 6.376 -3.006 1.00 94.69 188 SER A C 1
ATOM 1516 O O . SER A 1 188 ? 19.368 7.258 -2.633 1.00 94.69 188 SER A O 1
ATOM 1518 N N . ILE A 1 189 ? 17.418 6.176 -2.440 1.00 96.62 189 ILE A N 1
ATOM 1519 C CA . ILE A 1 189 ? 16.904 6.898 -1.285 1.00 96.62 189 ILE A CA 1
ATOM 1520 C C . ILE A 1 189 ? 17.361 6.140 -0.027 1.00 96.62 189 ILE A C 1
ATOM 1522 O O . ILE A 1 189 ? 17.255 4.914 0.006 1.00 96.62 189 ILE A O 1
ATOM 1526 N N . PRO A 1 190 ? 17.886 6.812 1.010 1.00 97.19 190 PRO A N 1
ATOM 1527 C CA . PRO A 1 190 ? 18.239 6.150 2.263 1.00 97.19 190 PRO A CA 1
ATOM 1528 C C . PRO A 1 190 ? 16.989 5.761 3.064 1.00 97.19 190 PRO A C 1
ATOM 1530 O O . PRO A 1 190 ? 15.963 6.449 3.024 1.00 97.19 190 PRO A O 1
ATOM 1533 N N . PHE A 1 191 ? 17.070 4.680 3.843 1.00 97.81 191 PHE A N 1
ATOM 1534 C CA . PHE A 1 191 ? 15.982 4.317 4.754 1.00 97.81 191 PHE A CA 1
ATOM 1535 C C . PHE A 1 191 ? 15.917 5.274 5.952 1.00 97.81 191 PHE A C 1
ATOM 1537 O O . PHE A 1 191 ? 16.926 5.599 6.575 1.00 97.81 191 PHE A O 1
ATOM 1544 N N . GLY A 1 192 ? 14.705 5.698 6.318 1.00 96.75 192 GLY A N 1
ATOM 1545 C CA . GLY A 1 192 ? 14.491 6.481 7.535 1.00 96.75 192 GLY A CA 1
ATOM 1546 C C . GLY A 1 192 ? 14.708 5.646 8.810 1.00 96.75 192 GLY A C 1
ATOM 1547 O O . GLY A 1 192 ? 14.445 4.438 8.800 1.00 96.75 192 GLY A O 1
ATOM 1548 N N . PRO A 1 193 ? 15.094 6.271 9.940 1.00 97.25 193 PRO A N 1
ATOM 1549 C CA . PRO A 1 193 ? 15.354 5.566 11.204 1.00 97.25 193 PRO A CA 1
ATOM 1550 C C . PRO A 1 193 ? 14.115 4.848 11.764 1.00 97.25 193 PRO A C 1
ATOM 1552 O O . PRO A 1 193 ? 14.231 3.853 12.471 1.00 97.25 193 PRO A O 1
ATOM 1555 N N . GLU A 1 194 ? 12.920 5.315 11.406 1.00 96.75 194 GLU A N 1
ATOM 1556 C CA . GLU A 1 194 ? 11.645 4.697 11.783 1.00 96.75 194 GLU A CA 1
ATOM 1557 C C . GLU A 1 194 ? 11.328 3.420 10.983 1.00 96.75 194 GLU A C 1
ATOM 1559 O O . GLU A 1 194 ? 10.537 2.578 11.413 1.00 96.75 194 GLU A O 1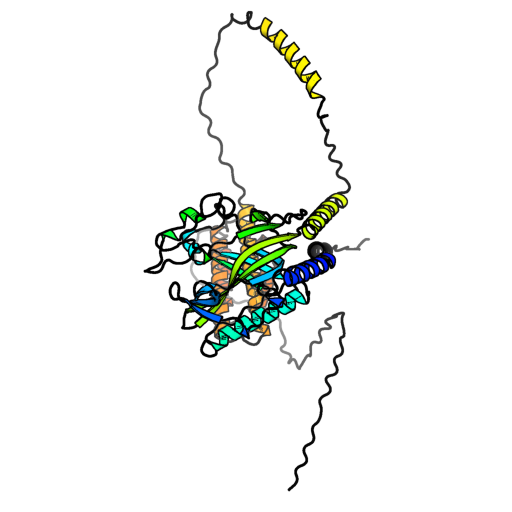
ATOM 1564 N N . VAL A 1 195 ? 11.941 3.272 9.804 1.00 97.56 195 VAL A N 1
ATOM 1565 C CA . VAL A 1 195 ? 11.779 2.112 8.920 1.00 97.56 195 VAL A CA 1
ATOM 1566 C C . VAL A 1 195 ? 12.855 1.066 9.200 1.00 97.56 195 VAL A C 1
ATOM 1568 O O . VAL A 1 195 ? 12.539 -0.123 9.283 1.00 97.56 195 VAL A O 1
ATOM 1571 N N . ASP A 1 196 ? 14.099 1.508 9.382 1.00 97.81 196 ASP A N 1
ATOM 1572 C CA . ASP A 1 196 ? 15.271 0.653 9.579 1.00 97.81 196 ASP A CA 1
ATOM 1573 C C . ASP A 1 196 ? 16.115 1.079 10.799 1.00 97.81 196 ASP A C 1
ATOM 1575 O O . ASP A 1 196 ? 17.252 1.535 10.653 1.00 97.81 196 ASP A O 1
ATOM 1579 N N . PRO A 1 197 ? 15.597 0.926 12.030 1.00 97.31 197 PRO A N 1
ATOM 1580 C CA . PRO A 1 197 ? 16.270 1.416 13.238 1.00 97.31 197 PRO A CA 1
ATOM 1581 C C . PRO A 1 197 ? 17.632 0.751 13.507 1.00 97.31 197 PRO A C 1
ATOM 1583 O O . PRO A 1 197 ? 18.476 1.314 14.198 1.00 97.31 197 PRO A O 1
ATOM 1586 N N . ASP A 1 198 ? 17.855 -0.457 12.982 1.00 97.00 198 ASP A N 1
ATOM 1587 C CA . ASP A 1 198 ? 19.081 -1.242 13.173 1.00 97.00 198 ASP A CA 1
ATOM 1588 C C . ASP A 1 198 ? 20.066 -1.159 11.980 1.00 97.00 198 ASP A C 1
ATOM 1590 O O . ASP A 1 198 ? 21.130 -1.806 12.007 1.00 97.00 198 ASP A O 1
ATOM 1594 N N . GLY A 1 199 ? 19.713 -0.424 10.918 1.00 96.56 199 GLY A N 1
ATOM 1595 C CA . GLY A 1 199 ? 20.476 -0.380 9.667 1.00 96.56 199 GLY A CA 1
ATOM 1596 C C . GLY A 1 199 ? 20.550 -1.741 8.960 1.00 96.56 199 GLY A C 1
ATOM 1597 O O . GLY A 1 199 ? 21.593 -2.095 8.412 1.00 96.56 199 GLY A O 1
ATOM 1598 N N . VAL A 1 200 ? 19.525 -2.587 9.094 1.00 96.19 200 VAL A N 1
ATOM 1599 C CA . VAL A 1 200 ? 19.439 -3.926 8.494 1.00 96.19 200 VAL A CA 1
ATOM 1600 C C . VAL A 1 200 ? 19.111 -3.838 7.005 1.00 96.19 200 VAL A C 1
ATOM 1602 O O . VAL A 1 200 ? 19.729 -4.556 6.220 1.00 96.19 200 VAL A O 1
ATOM 1605 N N . LEU A 1 201 ? 18.163 -2.983 6.618 1.00 97.25 201 LEU A N 1
ATOM 1606 C CA . LEU A 1 201 ? 17.807 -2.739 5.217 1.00 97.25 201 LEU A CA 1
ATOM 1607 C C . LEU A 1 201 ? 18.916 -1.980 4.490 1.00 97.25 201 LEU A C 1
ATOM 1609 O O . LEU A 1 201 ? 19.269 -2.359 3.377 1.00 97.25 201 LEU A O 1
ATOM 1613 N N . GLU A 1 202 ? 19.518 -0.988 5.144 1.00 97.06 202 GLU A N 1
ATOM 1614 C CA . GLU A 1 202 ? 20.630 -0.211 4.589 1.00 97.06 202 GLU A CA 1
ATOM 1615 C C . GLU A 1 202 ? 21.819 -1.119 4.233 1.00 97.06 202 GLU A C 1
ATOM 1617 O O . GLU A 1 202 ? 22.344 -1.076 3.125 1.00 97.06 202 GLU A O 1
ATOM 1622 N N . LYS A 1 203 ? 22.177 -2.060 5.119 1.00 96.00 203 LYS A N 1
ATOM 1623 C CA . LYS A 1 203 ? 23.231 -3.066 4.861 1.00 96.00 203 LYS A CA 1
ATOM 1624 C C . LYS A 1 203 ? 22.898 -4.048 3.737 1.00 96.00 203 LYS A C 1
ATOM 1626 O O . LYS A 1 203 ? 23.777 -4.790 3.304 1.00 96.00 203 LYS A O 1
ATOM 1631 N N . MET A 1 204 ? 21.634 -4.126 3.328 1.00 95.69 204 MET A N 1
ATOM 1632 C CA . MET A 1 204 ? 21.182 -4.981 2.234 1.00 95.69 204 MET A CA 1
ATOM 1633 C C . MET A 1 204 ? 21.171 -4.272 0.881 1.00 95.69 204 MET A C 1
ATOM 1635 O O . MET A 1 204 ? 20.990 -4.960 -0.125 1.00 95.69 204 MET A O 1
ATOM 1639 N N . VAL A 1 205 ? 21.365 -2.954 0.832 1.00 95.94 205 VAL A N 1
ATOM 1640 C CA . VAL A 1 205 ? 21.580 -2.230 -0.425 1.00 95.94 205 VAL A CA 1
ATOM 1641 C C . VAL A 1 205 ? 22.940 -2.643 -0.992 1.00 95.94 205 VAL A C 1
ATOM 1643 O O . VAL A 1 205 ? 23.943 -2.657 -0.281 1.00 95.94 205 VAL A O 1
ATOM 1646 N N . ASP A 1 206 ? 22.973 -3.041 -2.263 1.00 93.75 206 ASP A N 1
ATOM 1647 C CA . ASP A 1 206 ? 24.203 -3.422 -2.962 1.00 93.75 206 ASP A CA 1
ATOM 1648 C C . ASP A 1 206 ? 24.122 -3.077 -4.454 1.00 93.75 206 ASP A C 1
ATOM 1650 O O . ASP A 1 206 ? 23.158 -2.480 -4.929 1.00 93.75 206 ASP A O 1
ATOM 1654 N N . ASP A 1 207 ? 25.126 -3.485 -5.231 1.00 93.75 207 ASP A N 1
ATOM 1655 C CA . ASP A 1 207 ? 25.163 -3.209 -6.668 1.00 93.75 207 ASP A CA 1
ATOM 1656 C C . ASP A 1 207 ? 23.967 -3.768 -7.452 1.00 93.75 207 ASP A C 1
ATOM 1658 O O . ASP A 1 207 ? 23.628 -3.238 -8.512 1.00 93.75 207 ASP A O 1
ATOM 1662 N N . ASN A 1 208 ? 23.323 -4.818 -6.940 1.00 94.69 208 ASN A N 1
ATOM 1663 C CA . ASN A 1 208 ? 22.222 -5.512 -7.596 1.00 94.69 208 ASN A CA 1
ATOM 1664 C C . ASN A 1 208 ? 20.846 -5.061 -7.094 1.00 94.69 208 ASN A C 1
ATOM 1666 O O . ASN A 1 208 ? 19.843 -5.442 -7.704 1.00 94.69 208 ASN A O 1
ATOM 1670 N N . PHE A 1 209 ? 20.772 -4.329 -5.979 1.00 95.75 209 PHE A N 1
ATOM 1671 C CA . PHE A 1 209 ? 19.518 -3.929 -5.351 1.00 95.75 209 PHE A CA 1
ATOM 1672 C C . PHE A 1 209 ? 19.587 -2.509 -4.803 1.00 95.75 209 PHE A C 1
ATOM 1674 O O . PHE A 1 209 ? 20.399 -2.220 -3.928 1.00 95.75 209 PHE A O 1
ATOM 1681 N N . ILE A 1 210 ? 18.649 -1.670 -5.243 1.00 96.06 210 ILE A N 1
ATOM 1682 C CA . ILE A 1 210 ? 18.515 -0.281 -4.794 1.00 96.06 210 ILE A CA 1
ATOM 1683 C C . ILE A 1 210 ? 17.167 -0.040 -4.108 1.00 96.06 210 ILE A C 1
ATOM 1685 O O . ILE A 1 210 ? 16.179 -0.720 -4.407 1.00 96.06 210 ILE A O 1
ATOM 1689 N N . HIS A 1 211 ? 17.125 0.945 -3.208 1.00 97.25 211 HIS A N 1
ATOM 1690 C CA . HIS A 1 211 ? 15.888 1.509 -2.666 1.00 97.25 211 HIS A CA 1
ATOM 1691 C C . HIS A 1 211 ? 15.559 2.792 -3.437 1.00 97.25 211 HIS A C 1
ATOM 1693 O O . HIS A 1 211 ? 16.070 3.854 -3.113 1.00 97.25 211 HIS A O 1
ATOM 1699 N N . GLY A 1 212 ? 14.773 2.692 -4.510 1.00 95.69 212 GLY A N 1
ATOM 1700 C CA . GLY A 1 212 ? 14.424 3.852 -5.339 1.00 95.69 212 GLY A CA 1
ATOM 1701 C C . GLY A 1 212 ? 13.145 4.563 -4.891 1.00 95.69 212 GLY A C 1
ATOM 1702 O O . GLY A 1 212 ? 12.469 4.142 -3.950 1.00 95.69 212 GLY A O 1
ATOM 1703 N N . THR A 1 213 ? 12.749 5.586 -5.647 1.00 93.94 213 THR A N 1
ATOM 1704 C CA . THR A 1 213 ? 11.463 6.299 -5.499 1.00 93.94 213 THR A CA 1
ATOM 1705 C C . THR A 1 213 ? 10.256 5.356 -5.512 1.00 93.94 213 THR A C 1
ATOM 1707 O O . THR A 1 213 ? 9.332 5.523 -4.724 1.00 93.94 213 THR A O 1
ATOM 1710 N N . ASP A 1 214 ? 10.290 4.303 -6.332 1.00 93.69 214 ASP A N 1
ATOM 1711 C CA . ASP A 1 214 ? 9.241 3.274 -6.399 1.00 93.69 214 ASP A CA 1
ATOM 1712 C C . ASP A 1 214 ? 9.123 2.401 -5.145 1.00 93.69 214 ASP A C 1
ATOM 1714 O O . ASP A 1 214 ? 8.111 1.726 -4.941 1.00 93.69 214 ASP A O 1
ATOM 1718 N N . ASN A 1 215 ? 10.179 2.357 -4.336 1.00 96.62 215 ASN A N 1
ATOM 1719 C CA . ASN A 1 215 ? 10.245 1.559 -3.119 1.00 96.62 215 ASN A CA 1
ATOM 1720 C C . ASN A 1 215 ? 9.906 2.385 -1.873 1.00 96.62 215 ASN A C 1
ATOM 1722 O O . ASN A 1 215 ? 9.558 1.813 -0.834 1.00 96.62 215 ASN A O 1
ATOM 1726 N N . HIS A 1 216 ? 10.013 3.709 -1.977 1.00 97.38 216 HIS A N 1
ATOM 1727 C CA . HIS A 1 216 ? 9.751 4.638 -0.895 1.00 97.38 216 HIS A CA 1
ATOM 1728 C C . HIS A 1 216 ? 8.249 4.727 -0.598 1.00 97.38 216 HIS A C 1
ATOM 1730 O O . HIS A 1 216 ? 7.421 4.825 -1.502 1.00 97.38 216 HIS A O 1
ATOM 1736 N N . VAL A 1 217 ? 7.900 4.687 0.690 1.00 98.06 217 VAL A N 1
ATOM 1737 C CA . VAL A 1 217 ? 6.526 4.872 1.167 1.00 98.06 217 VAL A CA 1
ATOM 1738 C C . VAL A 1 217 ? 6.529 5.974 2.207 1.00 98.06 217 VAL A C 1
ATOM 1740 O O . VAL A 1 217 ? 7.226 5.869 3.216 1.00 98.06 217 VAL A O 1
ATOM 1743 N N . GLU A 1 218 ? 5.721 7.001 1.971 1.00 98.00 218 GLU A N 1
ATOM 1744 C CA . GLU A 1 218 ? 5.541 8.094 2.921 1.00 98.00 218 GLU A CA 1
ATOM 1745 C C . GLU A 1 218 ? 4.590 7.692 4.057 1.00 98.00 218 GLU A C 1
ATOM 1747 O O . GLU A 1 218 ? 3.525 7.120 3.816 1.00 98.00 218 GLU A O 1
ATOM 1752 N N . TYR A 1 219 ? 4.933 8.046 5.295 1.00 98.06 219 TYR A N 1
ATOM 1753 C CA . TYR A 1 219 ? 4.108 7.786 6.477 1.00 98.06 219 TYR A CA 1
ATOM 1754 C C . TYR A 1 219 ? 3.741 9.097 7.151 1.00 98.06 219 TYR A C 1
ATOM 1756 O O . TYR A 1 219 ? 4.590 9.749 7.751 1.00 98.06 219 TYR A O 1
ATOM 1764 N N . LYS A 1 220 ? 2.469 9.481 7.063 1.00 97.38 220 LYS A N 1
ATOM 1765 C CA . LYS A 1 220 ? 1.979 10.781 7.522 1.00 97.38 220 LYS A CA 1
ATOM 1766 C C . LYS A 1 220 ? 0.775 10.626 8.452 1.00 97.38 220 LYS A C 1
ATOM 1768 O O . LYS A 1 220 ? 0.007 9.669 8.369 1.00 97.38 220 LYS A O 1
ATOM 1773 N N . TRP A 1 221 ? 0.582 11.590 9.338 1.00 94.75 221 TRP A N 1
ATOM 1774 C CA . TRP A 1 221 ? -0.602 11.755 10.181 1.00 94.75 221 TRP A CA 1
ATOM 1775 C C . TRP A 1 221 ? -1.162 13.153 9.981 1.00 94.75 221 TRP A C 1
ATOM 1777 O O . TRP A 1 221 ? -0.413 14.128 9.877 1.00 94.75 221 TRP A O 1
ATOM 1787 N N . ARG A 1 222 ? -2.490 13.263 9.964 1.00 88.94 222 ARG A N 1
ATOM 1788 C CA . ARG A 1 222 ? -3.168 14.556 9.919 1.00 88.94 222 ARG A CA 1
ATOM 1789 C C . ARG A 1 222 ? -3.520 15.017 11.326 1.00 88.94 222 ARG A C 1
ATOM 1791 O O . ARG A 1 222 ? -4.359 14.409 11.986 1.00 88.94 222 ARG A O 1
ATOM 1798 N N . ILE A 1 223 ? -2.955 16.138 11.762 1.00 83.50 223 ILE A N 1
ATOM 1799 C CA . ILE A 1 223 ? -3.426 16.794 12.979 1.00 83.50 223 ILE A CA 1
ATOM 1800 C C . ILE A 1 223 ? -4.688 17.579 12.623 1.00 83.50 223 ILE A C 1
ATOM 1802 O O . ILE A 1 223 ? -4.694 18.410 11.713 1.00 83.50 223 ILE A O 1
ATOM 1806 N N . ILE A 1 224 ? -5.781 17.292 13.331 1.00 76.44 224 ILE A N 1
ATOM 1807 C CA . ILE A 1 224 ? -7.052 18.014 13.209 1.00 76.44 224 ILE A CA 1
ATOM 1808 C C . ILE A 1 224 ? -6.920 19.351 13.957 1.00 76.44 224 ILE A C 1
ATOM 1810 O O . ILE A 1 224 ? -7.547 19.581 14.985 1.00 76.44 224 ILE A O 1
ATOM 1814 N N . THR A 1 225 ? -6.038 20.221 13.474 1.00 72.88 225 THR A N 1
ATOM 1815 C CA . THR A 1 225 ? -5.992 21.638 13.860 1.00 72.88 225 THR A CA 1
ATOM 1816 C C . THR A 1 225 ? -6.786 22.445 12.829 1.00 72.88 225 THR A C 1
ATOM 1818 O O . THR A 1 225 ? -7.054 21.945 11.735 1.00 72.88 225 THR A O 1
ATOM 1821 N N . SER A 1 226 ? -7.131 23.700 13.127 1.00 69.00 226 SER A N 1
ATOM 1822 C CA . SER A 1 226 ? -7.796 24.624 12.186 1.00 69.00 226 SER A CA 1
ATOM 1823 C C . SER A 1 226 ? -7.085 24.742 10.828 1.00 69.00 226 SER A C 1
ATOM 1825 O O . SER A 1 226 ? -7.740 24.966 9.818 1.00 69.00 226 SER A O 1
ATOM 1827 N N . GLU A 1 227 ? -5.767 24.529 10.795 1.00 68.50 227 GLU A N 1
ATOM 1828 C CA . GLU A 1 227 ? -4.929 24.587 9.587 1.00 68.50 227 GLU A CA 1
ATOM 1829 C C . GLU A 1 227 ? -4.637 23.209 8.961 1.00 68.50 227 GLU A C 1
ATOM 1831 O O . GLU A 1 227 ? -4.065 23.128 7.878 1.00 68.50 227 GLU A O 1
ATOM 1836 N N . GLY A 1 228 ? -5.042 22.105 9.606 1.00 76.88 228 GLY A N 1
ATOM 1837 C CA . GLY A 1 228 ? -4.918 20.754 9.051 1.00 76.88 228 GLY A CA 1
ATOM 1838 C C . GLY A 1 228 ? -3.484 20.314 8.731 1.00 76.88 228 GLY A C 1
ATOM 1839 O O . GLY A 1 228 ? -3.258 19.726 7.671 1.00 76.88 228 GLY A O 1
ATOM 1840 N N . THR A 1 229 ? -2.528 20.583 9.623 1.00 88.75 229 THR A N 1
ATOM 1841 C CA . THR A 1 229 ? -1.114 20.254 9.408 1.00 88.75 229 THR A CA 1
ATOM 1842 C C . THR A 1 229 ? -0.886 18.745 9.274 1.00 88.75 229 THR A C 1
ATOM 1844 O O . THR A 1 229 ? -1.457 17.923 9.998 1.00 88.75 229 THR A O 1
ATOM 1847 N N . ILE A 1 230 ? -0.040 18.376 8.311 1.00 93.19 230 ILE A N 1
ATOM 1848 C CA . ILE A 1 230 ? 0.380 16.997 8.061 1.00 93.19 230 ILE A CA 1
ATOM 1849 C C . ILE A 1 230 ? 1.792 16.835 8.622 1.00 93.19 230 ILE A C 1
ATOM 1851 O O . ILE A 1 230 ? 2.662 17.650 8.325 1.00 93.19 230 ILE A O 1
ATOM 1855 N N . GLN A 1 231 ? 2.006 15.805 9.437 1.00 95.19 231 GLN A N 1
ATOM 1856 C CA . GLN A 1 231 ? 3.305 15.492 10.034 1.00 95.19 231 GLN A CA 1
ATOM 1857 C C . GLN A 1 231 ? 3.712 14.061 9.711 1.00 95.19 231 GLN A C 1
ATOM 1859 O O . GLN A 1 231 ? 2.851 13.193 9.560 1.00 95.19 231 GLN A O 1
ATOM 1864 N N . ASP A 1 232 ? 5.014 13.815 9.645 1.00 95.94 232 ASP A N 1
ATOM 1865 C CA . ASP A 1 232 ? 5.540 12.465 9.481 1.00 95.94 232 ASP A CA 1
ATOM 1866 C C . ASP A 1 232 ? 5.315 11.639 10.754 1.00 95.94 232 ASP A C 1
ATOM 1868 O O . ASP A 1 232 ? 5.387 12.149 11.876 1.00 95.94 232 ASP A O 1
ATOM 1872 N N . ILE A 1 233 ? 5.029 10.348 10.585 1.00 97.00 233 ILE A N 1
ATOM 1873 C CA . ILE A 1 233 ? 4.852 9.408 11.696 1.00 97.00 233 ILE A CA 1
ATOM 1874 C C . ILE A 1 233 ? 5.665 8.141 11.508 1.00 97.00 233 ILE A C 1
ATOM 1876 O O . ILE A 1 233 ? 5.894 7.672 10.398 1.00 97.00 233 ILE A O 1
ATOM 1880 N N . SER A 1 234 ? 6.011 7.521 12.634 1.00 96.94 234 SER A N 1
ATOM 1881 C CA . SER A 1 234 ? 6.546 6.166 12.629 1.00 96.94 234 SER A CA 1
ATOM 1882 C C . SER A 1 234 ? 5.508 5.182 12.063 1.00 96.94 234 SER A C 1
ATOM 1884 O O . SER A 1 234 ? 4.361 5.181 12.532 1.00 96.94 234 SER A O 1
ATOM 1886 N N . PRO A 1 235 ? 5.881 4.278 11.137 1.00 97.50 235 PRO A N 1
ATOM 1887 C CA . PRO A 1 235 ? 4.993 3.225 10.644 1.00 97.50 235 PRO A CA 1
ATOM 1888 C C . PRO A 1 235 ? 4.527 2.290 11.767 1.00 97.50 235 PRO A C 1
ATOM 1890 O O . PRO A 1 235 ? 3.443 1.713 11.689 1.00 97.50 235 PRO A O 1
ATOM 1893 N N . ASN A 1 236 ? 5.285 2.202 12.868 1.00 96.50 236 ASN A N 1
ATOM 1894 C CA . ASN A 1 236 ? 4.887 1.453 14.055 1.00 96.50 236 ASN A CA 1
ATOM 1895 C C . ASN A 1 236 ? 3.620 2.013 14.726 1.00 96.50 236 ASN A C 1
ATOM 1897 O O . ASN A 1 236 ? 2.972 1.305 15.494 1.00 96.50 236 ASN A O 1
ATOM 1901 N N . ASN A 1 237 ? 3.251 3.270 14.473 1.00 96.69 237 ASN A N 1
ATOM 1902 C CA . ASN A 1 237 ? 2.049 3.864 15.057 1.00 96.69 237 ASN A CA 1
ATOM 1903 C C . ASN A 1 237 ? 0.766 3.425 14.339 1.00 96.69 237 ASN A C 1
ATOM 1905 O O . ASN A 1 237 ? -0.313 3.539 14.919 1.00 96.69 237 ASN A O 1
ATOM 1909 N N . LEU A 1 238 ? 0.884 2.874 13.128 1.00 97.81 238 LEU A N 1
ATOM 1910 C CA . LEU A 1 238 ? -0.232 2.327 12.363 1.00 97.81 238 LEU A CA 1
ATOM 1911 C C . LEU A 1 238 ? -0.602 0.938 12.883 1.00 97.81 238 LEU A C 1
ATOM 1913 O O . LEU A 1 238 ? 0.255 0.079 13.141 1.00 97.81 238 LEU A O 1
ATOM 1917 N N . ARG A 1 239 ? -1.899 0.699 13.060 1.00 97.31 239 ARG A N 1
ATOM 1918 C CA . ARG A 1 239 ? -2.451 -0.532 13.626 1.00 97.31 239 ARG A CA 1
ATOM 1919 C C . ARG A 1 239 ? -3.717 -0.956 12.888 1.00 97.31 239 ARG A C 1
ATOM 1921 O O . ARG A 1 239 ? -4.479 -0.155 12.361 1.00 97.31 239 ARG A O 1
ATOM 1928 N N . ILE A 1 240 ? -3.985 -2.260 12.930 1.00 97.12 240 ILE A N 1
ATOM 1929 C CA . ILE A 1 240 ? -5.249 -2.832 12.450 1.00 97.12 240 ILE A CA 1
ATOM 1930 C C . ILE A 1 240 ? -6.423 -2.134 13.155 1.00 97.12 240 ILE A C 1
ATOM 1932 O O . ILE A 1 240 ? -6.452 -2.061 14.389 1.00 97.12 240 ILE A O 1
ATOM 1936 N N . GLY A 1 241 ? -7.384 -1.656 12.364 1.00 96.62 241 GLY A N 1
ATOM 1937 C CA . GLY A 1 241 ? -8.531 -0.873 12.825 1.00 96.62 241 GLY A CA 1
ATOM 1938 C C . GLY A 1 241 ? -8.402 0.640 12.664 1.00 96.62 241 GLY A C 1
ATOM 1939 O O . GLY A 1 241 ? -9.390 1.331 12.890 1.00 96.62 241 GLY A O 1
ATOM 1940 N N . ASP A 1 242 ? -7.231 1.158 12.296 1.00 97.56 242 ASP A N 1
ATOM 1941 C CA . ASP A 1 242 ? -7.073 2.582 11.994 1.00 97.56 242 ASP A CA 1
ATOM 1942 C C . ASP A 1 242 ? -7.742 2.946 10.660 1.00 97.56 242 ASP A C 1
ATOM 1944 O O . ASP A 1 242 ? -7.756 2.138 9.724 1.00 97.56 242 ASP A O 1
ATOM 1948 N N . ILE A 1 243 ? -8.282 4.166 10.578 1.00 97.69 243 ILE A N 1
ATOM 1949 C CA . ILE A 1 243 ? -8.839 4.739 9.350 1.00 97.69 243 ILE A CA 1
ATOM 1950 C C . ILE A 1 243 ? -7.729 5.508 8.639 1.00 97.69 243 ILE A C 1
ATOM 1952 O O . ILE A 1 243 ? -7.151 6.443 9.198 1.00 97.69 243 ILE A O 1
ATOM 1956 N N . VAL A 1 244 ? -7.434 5.126 7.401 1.00 98.12 244 VAL A N 1
ATOM 1957 C CA . VAL A 1 244 ? -6.319 5.673 6.623 1.00 98.12 244 VAL A CA 1
ATOM 1958 C C . VAL A 1 244 ? -6.764 6.133 5.242 1.00 98.12 244 VAL A C 1
ATOM 1960 O O . VAL A 1 244 ? -7.725 5.615 4.679 1.00 98.12 244 VAL A O 1
ATOM 1963 N N . GLU A 1 245 ? -6.028 7.089 4.687 1.00 98.25 245 GLU A N 1
ATOM 1964 C CA . GLU A 1 245 ? -5.991 7.387 3.257 1.00 98.25 245 GLU A CA 1
ATOM 1965 C C . GLU A 1 245 ? -4.677 6.848 2.695 1.00 98.25 245 GLU A C 1
ATOM 1967 O O . GLU A 1 245 ? -3.602 7.161 3.206 1.00 98.25 245 GLU A O 1
ATOM 1972 N N . LEU A 1 246 ? -4.756 6.028 1.656 1.00 98.50 246 LEU A N 1
ATOM 1973 C CA . LEU A 1 246 ? -3.592 5.513 0.952 1.00 98.50 246 LEU A CA 1
ATOM 1974 C C . LEU A 1 246 ? -3.380 6.303 -0.333 1.00 98.50 246 LEU A C 1
ATOM 1976 O O . LEU A 1 246 ? -4.340 6.561 -1.054 1.00 98.50 246 LEU A O 1
ATOM 1980 N N . SER A 1 247 ? -2.123 6.629 -0.622 1.00 97.94 247 SER A N 1
ATOM 1981 C CA . SER A 1 247 ? -1.664 7.011 -1.957 1.00 97.94 247 SER A CA 1
ATOM 1982 C C . SER A 1 247 ? -1.116 5.762 -2.641 1.00 97.94 247 SER A C 1
ATOM 1984 O O . SER A 1 247 ? -0.246 5.084 -2.081 1.00 97.94 247 SER A O 1
ATOM 1986 N N . VAL A 1 248 ? -1.656 5.411 -3.804 1.00 98.19 248 VAL A N 1
ATOM 1987 C CA . VAL A 1 248 ? -1.420 4.125 -4.469 1.00 98.19 248 VAL A CA 1
ATOM 1988 C C . VAL A 1 248 ? -1.275 4.295 -5.975 1.00 98.19 248 VAL A C 1
ATOM 1990 O O . VAL A 1 248 ? -1.799 5.238 -6.560 1.00 98.19 248 VAL A O 1
ATOM 1993 N N . SER A 1 249 ? -0.603 3.349 -6.616 1.00 97.25 249 SER A N 1
ATOM 1994 C CA . SER A 1 249 ? -0.547 3.238 -8.072 1.00 97.25 249 SER A CA 1
ATOM 1995 C C . SER A 1 249 ? -0.780 1.795 -8.514 1.00 97.25 249 SER A C 1
ATOM 1997 O O . SER A 1 249 ? -0.799 0.874 -7.695 1.00 97.25 249 SER A O 1
ATOM 1999 N N . PHE A 1 250 ? -1.002 1.579 -9.808 1.00 97.31 250 PHE A N 1
ATOM 2000 C CA . PHE A 1 250 ? -1.173 0.244 -10.378 1.00 97.31 250 PHE A CA 1
ATOM 2001 C C . PHE A 1 250 ? -0.111 0.018 -11.443 1.00 97.31 250 PHE A C 1
ATOM 2003 O O . PHE A 1 250 ? 0.002 0.790 -12.396 1.00 97.31 250 PHE A O 1
ATOM 2010 N N . ILE A 1 251 ? 0.672 -1.045 -11.264 1.00 96.94 251 ILE A N 1
ATOM 2011 C CA . ILE A 1 251 ? 1.801 -1.356 -12.136 1.00 96.94 251 ILE A CA 1
ATOM 2012 C C . ILE A 1 251 ? 1.693 -2.801 -12.606 1.00 96.94 251 ILE A C 1
ATOM 2014 O O . ILE A 1 251 ? 1.489 -3.714 -11.804 1.00 96.94 251 ILE A O 1
ATOM 2018 N N . VAL A 1 252 ? 1.871 -3.031 -13.904 1.00 97.94 252 VAL A N 1
ATOM 2019 C CA . VAL A 1 252 ? 1.992 -4.372 -14.476 1.00 97.94 252 VAL A CA 1
ATOM 2020 C C . VAL A 1 252 ? 3.450 -4.673 -14.782 1.00 97.94 252 VAL A C 1
ATOM 2022 O O . VAL A 1 252 ? 4.113 -3.944 -15.519 1.00 97.94 252 VAL A O 1
ATOM 2025 N N . PHE A 1 253 ? 3.940 -5.789 -14.246 1.00 96.12 253 PHE A N 1
ATOM 2026 C CA . PHE A 1 253 ? 5.283 -6.293 -14.517 1.00 96.12 253 PHE A CA 1
ATOM 2027 C C . PHE A 1 253 ? 5.239 -7.558 -15.380 1.00 96.12 253 PHE A C 1
ATOM 2029 O O . PHE A 1 253 ? 4.339 -8.390 -15.204 1.00 96.12 253 PHE A O 1
ATOM 2036 N N . PRO A 1 254 ? 6.233 -7.763 -16.262 1.00 96.62 254 PRO A N 1
ATOM 2037 C CA . PRO A 1 254 ? 6.435 -9.052 -16.900 1.00 96.62 254 PRO A CA 1
ATOM 2038 C C . PRO A 1 254 ? 6.836 -10.093 -15.845 1.00 96.62 254 PRO A C 1
ATOM 2040 O O . PRO A 1 254 ? 7.726 -9.882 -15.018 1.00 96.62 254 PRO A O 1
ATOM 2043 N N . ALA A 1 255 ? 6.165 -11.234 -15.877 1.00 95.25 255 ALA A N 1
ATOM 2044 C CA . ALA A 1 255 ? 6.445 -12.415 -15.080 1.00 95.25 255 ALA A CA 1
ATOM 2045 C C . ALA A 1 255 ? 7.092 -13.508 -15.953 1.00 95.25 255 ALA A C 1
ATOM 2047 O O . ALA A 1 255 ? 7.353 -13.331 -17.145 1.00 95.25 255 ALA A O 1
ATOM 2048 N N . LYS A 1 256 ? 7.384 -14.664 -15.349 1.00 94.06 256 LYS A N 1
ATOM 2049 C CA . LYS A 1 256 ? 7.877 -15.834 -16.089 1.00 94.06 256 LYS A CA 1
ATOM 2050 C C . LYS A 1 256 ? 6.813 -16.340 -17.072 1.00 94.06 256 LYS A C 1
ATOM 2052 O O . LYS A 1 256 ? 5.621 -16.097 -16.888 1.00 94.06 256 LYS A O 1
ATOM 2057 N N . ASP A 1 257 ? 7.257 -17.063 -18.096 1.00 95.12 257 ASP A N 1
ATOM 2058 C CA . ASP A 1 257 ? 6.391 -17.724 -19.084 1.00 95.12 257 ASP A CA 1
ATOM 2059 C C . ASP A 1 257 ? 5.563 -16.754 -19.944 1.00 95.12 257 ASP A C 1
ATOM 2061 O O . ASP A 1 257 ? 4.445 -17.073 -20.337 1.00 95.12 257 ASP A O 1
ATOM 2065 N N . LYS A 1 258 ? 6.095 -15.550 -20.218 1.00 95.38 258 LYS A N 1
ATOM 2066 C CA . LYS A 1 258 ? 5.391 -14.476 -20.954 1.00 95.38 258 LYS A CA 1
ATOM 2067 C C . LYS A 1 258 ? 4.049 -14.082 -20.320 1.00 95.38 258 LYS A C 1
ATOM 2069 O O . LYS A 1 258 ? 3.166 -13.571 -21.001 1.00 95.38 258 LYS A O 1
ATOM 2074 N N . ARG A 1 259 ? 3.898 -14.325 -19.017 1.00 97.12 259 ARG A N 1
ATOM 2075 C CA . ARG A 1 259 ? 2.762 -13.833 -18.242 1.00 97.12 259 ARG A CA 1
ATOM 2076 C C . ARG A 1 259 ? 3.045 -12.439 -17.724 1.00 97.12 259 ARG A C 1
ATOM 2078 O O . ARG A 1 259 ? 4.196 -12.035 -17.591 1.00 97.12 259 ARG A O 1
ATOM 2085 N N . TYR A 1 260 ? 1.988 -11.738 -17.367 1.00 97.81 260 TYR A N 1
ATOM 2086 C CA . TYR A 1 260 ? 2.041 -10.417 -16.766 1.00 97.81 260 TYR A CA 1
ATOM 2087 C C . TYR A 1 260 ? 1.356 -10.464 -15.407 1.00 97.81 260 TYR A C 1
ATOM 2089 O O . TYR A 1 260 ? 0.487 -11.306 -15.168 1.00 97.81 260 TYR A O 1
ATOM 2097 N N . LYS A 1 261 ? 1.763 -9.598 -14.482 1.00 97.31 261 LYS A N 1
ATOM 2098 C CA . LYS A 1 261 ? 1.120 -9.485 -13.172 1.00 97.31 261 LYS A CA 1
ATOM 2099 C C . LYS A 1 261 ? 0.916 -8.022 -12.820 1.00 97.31 261 LYS A C 1
ATOM 2101 O O . LYS A 1 261 ? 1.895 -7.287 -12.705 1.00 97.31 261 LYS A O 1
ATOM 2106 N N . MET A 1 262 ? -0.343 -7.643 -12.614 1.00 97.50 262 MET A N 1
ATOM 2107 C CA . MET A 1 262 ? -0.697 -6.365 -12.005 1.00 97.50 262 MET A CA 1
ATOM 2108 C C . MET A 1 262 ? -0.412 -6.415 -10.504 1.00 97.50 262 MET A C 1
ATOM 2110 O O . MET A 1 262 ? -0.713 -7.404 -9.829 1.00 97.50 262 MET A O 1
ATOM 2114 N N . ILE A 1 263 ? 0.182 -5.350 -9.983 1.00 96.81 263 ILE A N 1
ATOM 2115 C CA . ILE A 1 263 ? 0.460 -5.155 -8.568 1.00 96.81 263 ILE A CA 1
ATOM 2116 C C . ILE A 1 263 ? -0.046 -3.758 -8.190 1.00 96.81 263 ILE A C 1
ATOM 2118 O O . ILE A 1 263 ? 0.461 -2.773 -8.726 1.00 96.81 263 ILE A O 1
ATOM 2122 N N . PRO A 1 264 ? -1.019 -3.656 -7.267 1.00 97.50 264 PRO A N 1
ATOM 2123 C CA . PRO A 1 264 ? -1.328 -2.402 -6.597 1.00 97.50 264 PRO A CA 1
ATOM 2124 C C . PRO A 1 264 ? -0.149 -2.008 -5.698 1.00 97.50 264 PRO A C 1
ATOM 2126 O O . PRO A 1 264 ? 0.188 -2.710 -4.735 1.00 97.50 264 PRO A O 1
ATOM 2129 N N . THR A 1 265 ? 0.505 -0.907 -6.042 1.00 97.69 265 THR A N 1
ATOM 2130 C CA . THR A 1 265 ? 1.702 -0.410 -5.373 1.00 97.69 265 THR A CA 1
ATOM 2131 C C . THR A 1 265 ? 1.338 0.653 -4.348 1.00 97.69 265 THR A C 1
ATOM 2133 O O . THR A 1 265 ? 0.575 1.574 -4.623 1.00 97.69 265 THR A O 1
ATOM 2136 N N . LEU A 1 266 ? 1.881 0.515 -3.141 1.00 98.44 266 LEU A N 1
ATOM 2137 C CA . LEU A 1 266 ? 1.723 1.497 -2.074 1.00 98.44 266 LEU A CA 1
ATOM 2138 C C . LEU A 1 266 ? 2.757 2.620 -2.245 1.00 98.44 266 LEU A C 1
ATOM 2140 O O . LEU A 1 266 ? 3.940 2.321 -2.357 1.00 98.44 266 LEU A O 1
ATOM 2144 N N . LYS A 1 267 ? 2.325 3.885 -2.223 1.00 98.12 267 LYS A N 1
ATOM 2145 C CA . LYS A 1 267 ? 3.203 5.071 -2.305 1.00 98.12 267 LYS A CA 1
ATOM 2146 C C . LYS A 1 267 ? 3.184 5.906 -1.020 1.00 98.12 267 LYS A C 1
ATOM 2148 O O . LYS A 1 267 ? 4.181 6.522 -0.663 1.00 98.12 267 LYS A O 1
ATOM 2153 N N . GLY A 1 268 ? 2.077 5.900 -0.279 1.00 98.19 268 GLY A N 1
ATOM 2154 C CA . GLY A 1 268 ? 1.996 6.601 1.002 1.00 98.19 268 GLY A CA 1
ATOM 2155 C C . GLY A 1 268 ? 0.794 6.200 1.846 1.00 98.19 268 GLY A C 1
ATOM 2156 O O . GLY A 1 268 ? -0.208 5.711 1.325 1.00 98.19 268 GLY A O 1
ATOM 2157 N N . ILE A 1 269 ? 0.898 6.420 3.154 1.00 98.44 269 ILE A N 1
ATOM 2158 C CA . ILE A 1 269 ? -0.155 6.186 4.142 1.00 98.44 269 ILE A CA 1
ATOM 2159 C C . ILE A 1 269 ? -0.357 7.465 4.949 1.00 98.44 269 ILE A C 1
ATOM 2161 O O . ILE A 1 269 ? 0.572 7.958 5.584 1.00 98.44 269 ILE A O 1
ATOM 2165 N N . LEU A 1 270 ? -1.589 7.963 4.970 1.00 97.69 270 LEU A N 1
ATOM 2166 C CA . LEU A 1 270 ? -2.023 9.061 5.821 1.00 97.69 270 LEU A CA 1
ATOM 2167 C C . LEU A 1 270 ? -3.007 8.540 6.872 1.00 97.69 270 LEU A C 1
ATOM 2169 O O . LEU A 1 270 ? -4.115 8.123 6.536 1.00 97.69 270 LEU A O 1
ATOM 2173 N N . LEU A 1 271 ? -2.630 8.596 8.148 1.00 97.62 271 LEU A N 1
ATOM 2174 C CA . LEU A 1 271 ? -3.528 8.272 9.256 1.00 97.62 271 LEU A CA 1
ATOM 2175 C C . LEU A 1 271 ? -4.563 9.393 9.436 1.00 97.62 271 LEU A C 1
ATOM 2177 O O . LEU A 1 271 ? -4.198 10.545 9.688 1.00 97.62 271 LEU A O 1
ATOM 2181 N N . LEU A 1 272 ? -5.845 9.049 9.256 1.00 96.00 272 LEU A N 1
ATOM 2182 C CA . LEU A 1 272 ? -6.980 9.971 9.359 1.00 96.00 272 LEU A CA 1
ATOM 2183 C C . LEU A 1 272 ? -7.595 9.965 10.759 1.00 96.00 272 LEU A C 1
ATOM 2185 O O . LEU A 1 272 ? -7.822 11.031 11.322 1.00 96.00 272 LEU A O 1
ATOM 2189 N N . ASP A 1 273 ? -7.867 8.778 11.306 1.00 95.62 273 ASP A N 1
ATOM 2190 C CA . ASP A 1 273 ? -8.402 8.616 12.658 1.00 95.62 273 ASP A CA 1
ATOM 2191 C C . ASP A 1 273 ? -7.980 7.273 13.267 1.00 95.62 273 ASP A C 1
ATOM 2193 O O . ASP A 1 273 ? -7.945 6.237 12.598 1.00 95.62 273 ASP A O 1
ATOM 2197 N N . ASN A 1 274 ? -7.683 7.291 14.566 1.00 96.12 274 ASN A N 1
ATOM 2198 C CA . ASN A 1 274 ? -7.389 6.098 15.362 1.00 96.12 274 ASN A CA 1
ATOM 2199 C C . ASN A 1 274 ? -8.248 6.008 16.638 1.00 96.12 274 ASN A C 1
ATOM 2201 O O . ASN A 1 274 ? -7.972 5.190 17.530 1.00 96.12 274 ASN A O 1
ATOM 2205 N N . THR A 1 275 ? -9.275 6.852 16.745 1.00 94.75 275 THR A N 1
ATOM 2206 C CA . THR A 1 275 ? -10.134 6.989 17.920 1.00 94.75 275 THR A CA 1
ATOM 2207 C C . THR A 1 275 ? -10.905 5.703 18.170 1.00 94.75 275 THR A C 1
ATOM 2209 O O . THR A 1 275 ? -10.897 5.184 19.289 1.00 94.75 275 THR A O 1
ATOM 2212 N N . HIS A 1 276 ? -11.504 5.121 17.127 1.00 92.81 276 HIS A N 1
ATOM 2213 C CA . HIS A 1 276 ? -12.284 3.883 17.242 1.00 92.81 276 HIS A CA 1
ATOM 2214 C C . HIS A 1 276 ? -11.436 2.707 17.732 1.00 92.81 276 HIS A C 1
ATOM 2216 O O . HIS A 1 276 ? -11.793 2.032 18.704 1.00 92.81 276 HIS A O 1
ATOM 2222 N N . ARG A 1 277 ? -10.251 2.516 17.142 1.00 94.19 277 ARG A N 1
ATOM 2223 C CA . ARG A 1 277 ? -9.293 1.501 17.595 1.00 94.19 277 ARG A CA 1
ATOM 2224 C C . ARG A 1 277 ? -8.883 1.727 19.053 1.00 94.19 277 ARG A C 1
ATOM 2226 O O . ARG A 1 277 ? -8.828 0.769 19.829 1.00 94.19 277 ARG A O 1
ATOM 2233 N N . SER A 1 278 ? -8.581 2.968 19.433 1.00 94.31 278 SER A N 1
ATOM 2234 C CA . SER A 1 278 ? -8.143 3.313 20.792 1.00 94.31 278 SER A CA 1
ATOM 2235 C C . SER A 1 278 ? -9.246 3.059 21.822 1.00 94.31 278 SER A C 1
ATOM 2237 O O . SER A 1 278 ? -9.003 2.398 22.834 1.00 94.31 278 SER A O 1
ATOM 2239 N N . ASN A 1 279 ? -10.481 3.466 21.525 1.00 93.25 279 ASN A N 1
ATOM 2240 C CA . ASN A 1 279 ? -11.653 3.200 22.358 1.00 93.25 279 ASN A CA 1
ATOM 2241 C C . ASN A 1 279 ? -11.904 1.697 22.517 1.00 93.25 279 ASN A C 1
ATOM 2243 O O . ASN A 1 279 ? -12.088 1.212 23.636 1.00 93.25 279 ASN A O 1
ATOM 2247 N N . ALA A 1 280 ? -11.828 0.937 21.423 1.00 89.81 280 ALA A N 1
ATOM 2248 C CA . ALA A 1 280 ? -11.931 -0.515 21.461 1.00 89.81 280 ALA A CA 1
ATOM 2249 C C . ALA A 1 280 ? -10.837 -1.141 22.342 1.00 89.81 280 ALA A C 1
ATOM 2251 O O . ALA A 1 280 ? -11.124 -2.016 23.158 1.00 89.81 280 ALA A O 1
ATOM 2252 N N . ALA A 1 281 ? -9.587 -0.681 22.239 1.00 91.19 281 ALA A N 1
ATOM 2253 C CA . ALA A 1 281 ? -8.497 -1.157 23.088 1.00 91.19 281 ALA A CA 1
ATOM 2254 C C . ALA A 1 281 ? -8.753 -0.869 24.579 1.00 91.19 281 ALA A C 1
ATOM 2256 O O . ALA A 1 281 ? -8.588 -1.770 25.406 1.00 91.19 281 ALA A O 1
ATOM 2257 N N . ILE A 1 282 ? -9.228 0.335 24.918 1.00 91.12 282 ILE A N 1
ATOM 2258 C CA . ILE A 1 282 ? -9.588 0.723 26.291 1.00 91.12 282 ILE A CA 1
ATOM 2259 C C . ILE A 1 282 ? -10.712 -0.169 26.832 1.00 91.12 282 ILE A C 1
ATOM 2261 O O . ILE A 1 282 ? -10.608 -0.678 27.949 1.00 91.12 282 ILE A O 1
ATOM 2265 N N . LEU A 1 283 ? -11.768 -0.410 26.051 1.00 89.44 283 LEU A N 1
ATOM 2266 C CA . LEU A 1 283 ? -12.875 -1.287 26.450 1.00 89.44 283 LEU A CA 1
ATOM 2267 C C . LEU A 1 283 ? -12.400 -2.725 26.700 1.00 89.44 283 LEU A C 1
ATOM 2269 O O . LEU A 1 283 ? -12.760 -3.332 27.712 1.00 89.44 283 LEU A O 1
ATOM 2273 N N . ARG A 1 284 ? -11.515 -3.252 25.843 1.00 87.31 284 ARG A N 1
ATOM 2274 C CA . ARG A 1 284 ? -10.898 -4.573 26.042 1.00 87.31 284 ARG A CA 1
ATOM 2275 C C . ARG A 1 284 ? -10.079 -4.625 27.329 1.00 87.31 284 ARG A C 1
ATOM 2277 O O . ARG A 1 284 ? -10.184 -5.604 28.065 1.00 87.31 284 ARG A O 1
ATOM 2284 N N . MET A 1 285 ? -9.295 -3.590 27.627 1.00 89.25 285 MET A N 1
ATOM 2285 C CA . MET A 1 285 ? -8.540 -3.508 28.882 1.00 89.25 285 MET A CA 1
ATOM 2286 C C . MET A 1 285 ? -9.476 -3.477 30.096 1.00 89.25 285 MET A C 1
ATOM 2288 O O . MET A 1 285 ? -9.305 -4.285 31.007 1.00 89.25 285 MET A O 1
ATOM 2292 N N . LYS A 1 286 ? -10.520 -2.636 30.073 1.00 89.12 286 LYS A N 1
ATOM 2293 C CA . LYS A 1 286 ? -11.525 -2.548 31.148 1.00 89.12 286 LYS A CA 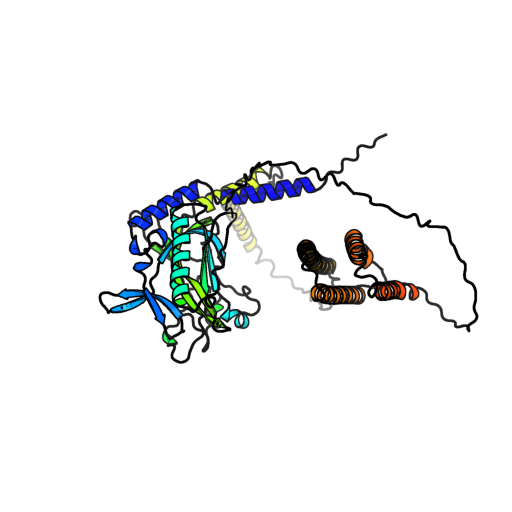1
ATOM 2294 C C . LYS A 1 286 ? -12.216 -3.890 31.410 1.00 89.12 286 LYS A C 1
ATOM 2296 O O . LYS A 1 286 ? -12.329 -4.284 32.566 1.00 89.12 286 LYS A O 1
ATOM 2301 N N . SER A 1 287 ? -12.584 -4.629 30.358 1.00 86.25 287 SER A N 1
ATOM 2302 C CA . SER A 1 287 ? -13.233 -5.947 30.488 1.00 86.25 287 SER A CA 1
ATOM 2303 C C . SER A 1 287 ? -12.354 -7.012 31.165 1.00 86.25 287 SER A C 1
ATOM 2305 O O . SER A 1 287 ? -12.856 -7.903 31.848 1.00 86.25 287 SER A O 1
ATOM 2307 N N . ARG A 1 288 ? -11.023 -6.923 31.013 1.00 84.88 288 ARG A N 1
ATOM 2308 C CA . ARG A 1 288 ? -10.080 -7.829 31.691 1.00 84.88 288 ARG A CA 1
ATOM 2309 C C . ARG A 1 288 ? -9.957 -7.497 33.173 1.00 84.88 288 ARG A C 1
ATOM 2311 O O . ARG A 1 288 ? -9.892 -8.404 33.999 1.00 84.88 288 ARG A O 1
ATOM 2318 N N . VAL A 1 289 ? -9.952 -6.207 33.503 1.00 85.94 289 VAL A N 1
ATOM 2319 C CA . VAL A 1 289 ? -9.879 -5.739 34.892 1.00 85.94 289 VAL A CA 1
ATOM 2320 C C . VAL A 1 289 ? -11.160 -6.097 35.647 1.00 85.94 289 VAL A C 1
ATOM 2322 O O . VAL A 1 289 ? -11.073 -6.661 36.732 1.00 85.94 289 VAL A O 1
ATOM 2325 N N . SER A 1 290 ? -12.341 -5.869 35.061 1.00 76.88 290 SER A N 1
ATOM 2326 C CA . SER A 1 290 ? -13.626 -6.153 35.722 1.00 76.88 290 SER A CA 1
ATOM 2327 C C . SER A 1 290 ? -13.873 -7.639 35.978 1.00 76.88 290 SER A C 1
ATOM 2329 O O . SER A 1 290 ? -14.565 -7.981 36.926 1.00 76.88 290 SER A O 1
ATOM 2331 N N . ASN A 1 291 ? -13.308 -8.529 35.159 1.00 68.56 291 ASN A N 1
ATOM 2332 C CA . ASN A 1 291 ? -13.428 -9.975 35.364 1.00 68.56 291 ASN A CA 1
ATOM 2333 C C . ASN A 1 291 ? -12.415 -10.522 36.380 1.00 68.56 291 ASN A C 1
ATOM 2335 O O . ASN A 1 291 ? -12.551 -11.661 36.820 1.00 68.56 291 ASN A O 1
ATOM 2339 N N . THR A 1 292 ? -11.431 -9.717 36.789 1.00 69.00 292 THR A N 1
ATOM 2340 C CA . THR A 1 292 ? -10.480 -10.066 37.853 1.00 69.00 292 THR A CA 1
ATOM 2341 C C . THR A 1 292 ? -10.986 -9.526 39.192 1.00 69.00 292 THR A C 1
ATOM 2343 O O . THR A 1 292 ? -10.313 -8.772 39.890 1.00 69.00 292 THR A O 1
ATOM 2346 N N . VAL A 1 293 ? -12.216 -9.891 39.555 1.00 57.53 293 VAL A N 1
ATOM 2347 C CA . VAL A 1 293 ? -12.703 -9.719 40.925 1.00 57.53 293 VAL A CA 1
ATOM 2348 C C . VAL A 1 293 ? -11.975 -10.746 41.802 1.00 57.53 293 VAL A C 1
ATOM 2350 O O . VAL A 1 293 ? -12.108 -11.951 41.604 1.00 57.53 293 VAL A O 1
ATOM 2353 N N . SER A 1 294 ? -11.214 -10.230 42.773 1.00 53.66 294 SER A N 1
ATOM 2354 C CA . SER A 1 294 ? -10.754 -10.913 43.996 1.00 53.66 294 SER A CA 1
ATOM 2355 C C . SER A 1 294 ? -9.460 -11.733 43.963 1.00 53.66 294 SER A C 1
ATOM 2357 O O . SER A 1 294 ? -9.410 -12.854 44.460 1.00 53.66 294 SER A O 1
ATOM 2359 N N . GLN A 1 295 ? -8.349 -11.113 43.571 1.00 58.06 295 GLN A N 1
ATOM 2360 C CA . GLN A 1 295 ? -7.175 -11.179 44.447 1.00 58.06 295 GLN A CA 1
ATOM 2361 C C . GLN A 1 295 ? -6.743 -9.749 44.746 1.00 58.06 295 GLN A C 1
ATOM 2363 O O . GLN A 1 295 ? -6.110 -9.089 43.927 1.00 58.06 295 GLN A O 1
ATOM 2368 N N . THR A 1 296 ? -7.149 -9.245 45.911 1.00 58.81 296 THR A N 1
ATOM 2369 C CA . THR A 1 296 ? -6.614 -8.015 46.494 1.00 58.81 296 THR A CA 1
ATOM 2370 C C . THR A 1 296 ? -5.124 -8.220 46.734 1.00 58.81 296 THR A C 1
ATOM 2372 O O . THR A 1 296 ? -4.700 -8.636 47.811 1.00 58.81 296 THR A O 1
ATOM 2375 N N . ILE A 1 297 ? -4.309 -7.965 45.713 1.00 63.31 297 ILE A N 1
ATOM 2376 C CA . ILE A 1 297 ? -2.890 -7.728 45.918 1.00 63.31 297 ILE A CA 1
ATOM 2377 C C . ILE A 1 297 ? -2.849 -6.412 46.688 1.00 63.31 297 ILE A C 1
ATOM 2379 O O . ILE A 1 297 ? -3.057 -5.341 46.117 1.00 63.31 297 ILE A O 1
ATOM 2383 N N . ASN A 1 298 ? -2.666 -6.503 48.006 1.00 62.72 298 ASN A N 1
ATOM 2384 C CA . ASN A 1 298 ? -2.387 -5.358 48.860 1.00 62.72 298 ASN A CA 1
ATOM 2385 C C . ASN A 1 298 ? -1.032 -4.789 48.444 1.00 62.72 298 ASN A C 1
ATOM 2387 O O . ASN A 1 298 ? 0.005 -5.088 49.033 1.00 62.72 298 ASN A O 1
ATOM 2391 N N . VAL A 1 299 ? -1.035 -3.977 47.391 1.00 67.69 299 VAL A N 1
ATOM 2392 C CA . VAL A 1 299 ? 0.100 -3.138 47.044 1.00 67.69 299 VAL A CA 1
ATOM 2393 C C . VAL A 1 299 ? 0.187 -2.095 48.154 1.00 67.69 299 VAL A C 1
ATOM 2395 O O . VAL A 1 299 ? -0.572 -1.125 48.156 1.00 67.69 299 VAL A O 1
ATOM 2398 N N . LYS A 1 300 ? 1.081 -2.312 49.130 1.00 74.00 300 LYS A N 1
ATOM 2399 C CA . LYS A 1 300 ? 1.520 -1.257 50.051 1.00 74.00 300 LYS A CA 1
ATOM 2400 C C . LYS A 1 300 ? 2.121 -0.149 49.186 1.00 74.00 300 LYS A C 1
ATOM 2402 O O . LYS A 1 300 ? 3.280 -0.227 48.791 1.00 74.00 300 LYS A O 1
ATOM 2407 N N . ARG A 1 301 ? 1.315 0.855 48.834 1.00 69.38 301 ARG A N 1
ATOM 2408 C CA . ARG A 1 301 ? 1.814 2.081 48.212 1.00 69.38 301 ARG A CA 1
ATOM 2409 C C . ARG A 1 301 ? 2.699 2.759 49.254 1.00 69.38 301 ARG A C 1
ATOM 2411 O O . ARG A 1 301 ? 2.181 3.207 50.275 1.00 69.38 301 ARG A O 1
ATOM 2418 N N . ARG A 1 302 ? 4.012 2.808 49.018 1.00 67.38 302 ARG A N 1
ATOM 2419 C CA . ARG A 1 302 ? 4.857 3.814 49.672 1.00 67.38 302 ARG A CA 1
ATOM 2420 C C . ARG A 1 302 ? 4.306 5.176 49.245 1.00 67.38 302 ARG A C 1
ATOM 2422 O O . ARG A 1 302 ? 4.019 5.361 48.060 1.00 67.38 302 ARG A O 1
ATOM 2429 N N . ARG A 1 303 ? 4.032 6.073 50.196 1.00 69.56 303 ARG A N 1
ATOM 2430 C CA . ARG A 1 303 ? 3.605 7.436 49.863 1.00 69.56 303 ARG A CA 1
ATOM 2431 C C . ARG A 1 303 ? 4.746 8.089 49.087 1.00 69.56 303 ARG A C 1
ATOM 2433 O O . ARG A 1 303 ? 5.895 7.967 49.486 1.00 69.56 303 ARG A O 1
ATOM 2440 N N . ALA A 1 304 ? 4.422 8.764 47.988 1.00 72.31 304 ALA A N 1
ATOM 2441 C CA . ALA A 1 304 ? 5.406 9.381 47.093 1.00 72.31 304 ALA A CA 1
ATOM 2442 C C . ALA A 1 304 ? 6.209 10.532 47.736 1.00 72.31 304 ALA A C 1
ATOM 2444 O O . ALA A 1 304 ? 7.092 11.075 47.089 1.00 72.31 304 ALA A O 1
ATOM 2445 N N . PHE A 1 305 ? 5.892 10.900 48.981 1.00 66.88 305 PHE A N 1
ATOM 2446 C CA . PHE A 1 305 ? 6.483 12.024 49.705 1.00 66.88 305 PHE A CA 1
ATOM 2447 C C . PHE A 1 305 ? 6.880 11.667 51.149 1.00 66.88 305 PHE A C 1
ATOM 2449 O O . PHE A 1 305 ? 7.109 12.566 51.944 1.00 66.88 305 PHE A O 1
ATOM 2456 N N . ASP A 1 306 ? 6.958 10.379 51.510 1.00 60.03 306 ASP A N 1
ATOM 2457 C CA . ASP A 1 306 ? 7.492 9.981 52.831 1.00 60.03 306 ASP A CA 1
ATOM 2458 C C . ASP A 1 306 ? 9.040 9.886 52.825 1.00 60.03 306 ASP A C 1
ATOM 2460 O O . ASP A 1 306 ? 9.634 9.515 53.833 1.00 60.03 306 ASP A O 1
ATOM 2464 N N . GLU A 1 307 ? 9.716 10.199 51.709 1.00 56.91 307 GLU A N 1
ATOM 2465 C CA . GLU A 1 307 ? 11.183 10.080 51.597 1.00 56.91 307 GLU A CA 1
ATOM 2466 C C . GLU A 1 307 ? 11.953 11.262 52.219 1.00 56.91 307 GLU A C 1
ATOM 2468 O O . GLU A 1 307 ? 13.138 11.110 52.507 1.00 56.91 307 GLU A O 1
ATOM 2473 N N . ASP A 1 308 ? 11.307 12.392 52.524 1.00 58.94 308 ASP A N 1
ATOM 2474 C CA . ASP A 1 308 ? 12.021 13.562 53.064 1.00 58.94 308 ASP A CA 1
ATOM 2475 C C . ASP A 1 308 ? 12.378 13.415 54.561 1.00 58.94 308 ASP A C 1
ATOM 2477 O O . ASP A 1 308 ? 13.400 13.935 55.001 1.00 58.94 308 ASP A O 1
ATOM 2481 N N . GLU A 1 309 ? 11.617 12.643 55.352 1.00 59.88 309 GLU A N 1
ATOM 2482 C CA . GLU A 1 309 ? 11.977 12.366 56.759 1.00 59.88 309 GLU A CA 1
ATOM 2483 C C . GLU A 1 309 ? 13.032 11.249 56.900 1.00 59.88 309 GLU A C 1
ATOM 2485 O O . GLU A 1 309 ? 13.870 11.297 57.804 1.00 59.88 309 GLU A O 1
ATOM 2490 N N . GLU A 1 310 ? 13.044 10.253 56.003 1.00 60.22 310 GLU A N 1
ATOM 2491 C CA . GLU A 1 310 ? 14.001 9.132 56.065 1.00 60.22 310 GLU A CA 1
ATOM 2492 C C . GLU A 1 310 ? 15.417 9.546 55.615 1.00 60.22 310 GLU A C 1
ATOM 2494 O O . GLU A 1 310 ? 16.410 9.034 56.147 1.00 60.22 310 GLU A O 1
ATOM 2499 N N . VAL A 1 311 ? 15.528 10.502 54.682 1.00 65.56 311 VAL A N 1
ATOM 2500 C CA . VAL A 1 311 ? 16.817 11.061 54.232 1.00 65.56 311 VAL A CA 1
ATOM 2501 C C . VAL A 1 311 ? 17.490 11.865 55.352 1.00 65.56 311 VAL A C 1
ATOM 2503 O O . VAL A 1 311 ? 18.674 11.654 55.626 1.00 65.56 311 VAL A O 1
ATOM 2506 N N . ASP A 1 312 ? 16.732 12.681 56.089 1.00 66.56 312 ASP A N 1
ATOM 2507 C CA . ASP A 1 312 ? 17.247 13.449 57.230 1.00 66.56 312 ASP A CA 1
ATOM 2508 C C . ASP A 1 312 ? 17.748 12.548 58.373 1.00 66.56 312 ASP A C 1
ATOM 2510 O O . ASP A 1 312 ? 18.738 12.851 59.052 1.00 66.56 312 ASP A O 1
ATOM 2514 N N . GLU A 1 313 ? 17.089 11.412 58.609 1.00 70.44 313 GLU A N 1
ATOM 2515 C CA . GLU A 1 313 ? 17.484 10.483 59.667 1.00 70.44 313 GLU A CA 1
ATOM 2516 C C . GLU A 1 313 ? 18.701 9.623 59.273 1.00 70.44 313 GLU A C 1
ATOM 2518 O O . GLU A 1 313 ? 19.564 9.324 60.116 1.00 70.44 313 GLU A O 1
ATOM 2523 N N . ALA A 1 314 ? 18.833 9.289 57.985 1.00 68.31 314 ALA A N 1
ATOM 2524 C CA . ALA A 1 314 ? 20.025 8.653 57.433 1.00 68.31 314 ALA A CA 1
ATOM 2525 C C . ALA A 1 314 ? 21.249 9.584 57.499 1.00 68.31 314 ALA A C 1
ATOM 2527 O O . ALA A 1 314 ? 22.310 9.154 57.968 1.00 68.31 314 ALA A O 1
ATOM 2528 N N . ASP A 1 315 ? 21.103 10.864 57.152 1.00 70.44 315 ASP A N 1
ATOM 2529 C CA . ASP A 1 315 ? 22.191 11.847 57.231 1.00 70.44 315 ASP A CA 1
ATOM 2530 C C . ASP A 1 315 ? 22.638 12.109 58.678 1.00 70.44 315 ASP A C 1
ATOM 2532 O O . ASP A 1 315 ? 23.841 12.158 58.978 1.00 70.44 315 ASP A O 1
ATOM 2536 N N . ARG A 1 316 ? 21.703 12.139 59.639 1.00 71.12 316 ARG A N 1
ATOM 2537 C CA . ARG A 1 316 ? 22.044 12.182 61.076 1.00 71.12 316 ARG A CA 1
ATOM 2538 C C . ARG A 1 316 ? 22.827 10.940 61.525 1.00 71.12 316 ARG A C 1
ATOM 2540 O O . ARG A 1 316 ? 23.765 11.060 62.322 1.00 71.12 316 ARG A O 1
ATOM 2547 N N . LYS A 1 317 ? 22.504 9.748 61.007 1.00 69.75 317 LYS A N 1
ATOM 2548 C CA . LYS A 1 317 ? 23.251 8.504 61.294 1.00 69.75 317 LYS A CA 1
ATOM 2549 C C . LYS A 1 317 ? 24.639 8.478 60.648 1.00 69.75 317 LYS A C 1
ATOM 2551 O O . LYS A 1 317 ? 25.593 8.057 61.308 1.00 69.75 317 LYS A O 1
ATOM 2556 N N . PHE A 1 318 ? 24.795 8.966 59.418 1.00 63.72 318 PHE A N 1
ATOM 2557 C CA . PHE A 1 318 ? 26.106 9.060 58.762 1.00 63.72 318 PHE A CA 1
ATOM 2558 C C . PHE A 1 318 ? 27.029 10.085 59.429 1.00 63.72 318 PHE A C 1
ATOM 2560 O O . PHE A 1 318 ? 28.237 9.850 59.539 1.00 63.72 318 PHE A O 1
ATOM 2567 N N . THR A 1 319 ? 26.469 11.165 59.979 1.00 67.00 319 THR A N 1
ATOM 2568 C CA . THR A 1 319 ? 27.237 12.151 60.754 1.00 67.00 319 THR A CA 1
ATOM 2569 C C . THR A 1 319 ? 27.791 11.545 62.053 1.00 67.00 319 THR A C 1
ATOM 2571 O O . THR A 1 319 ? 28.935 11.813 62.419 1.00 67.00 319 THR A O 1
ATOM 2574 N N . ARG A 1 320 ? 27.051 10.633 62.708 1.00 58.06 320 ARG A N 1
ATOM 2575 C CA . ARG A 1 320 ? 27.551 9.872 63.873 1.00 58.06 320 ARG A CA 1
ATOM 2576 C C . ARG A 1 320 ? 28.636 8.849 63.521 1.00 58.06 320 ARG A C 1
ATOM 2578 O O . ARG A 1 320 ? 29.544 8.645 64.323 1.00 58.06 320 ARG A O 1
ATOM 2585 N N . MET A 1 321 ? 28.593 8.236 62.337 1.00 52.62 321 MET A N 1
ATOM 2586 C CA . MET A 1 321 ? 29.604 7.248 61.921 1.00 52.62 321 MET A CA 1
ATOM 2587 C C . MET A 1 321 ? 30.963 7.859 61.547 1.00 52.62 321 MET A C 1
ATOM 2589 O O . MET A 1 321 ? 31.985 7.185 61.674 1.00 52.62 321 MET A O 1
ATOM 2593 N N . LYS A 1 322 ? 31.031 9.135 61.144 1.00 53.22 322 LYS A N 1
ATOM 2594 C CA . LYS A 1 322 ? 32.325 9.785 60.854 1.00 53.22 322 LYS A CA 1
ATOM 2595 C C . LYS A 1 322 ? 33.195 10.023 62.096 1.00 53.22 322 LYS A C 1
ATOM 2597 O O . LYS A 1 322 ? 34.403 10.177 61.949 1.00 53.22 322 LYS A O 1
ATOM 2602 N N . ILE A 1 323 ? 32.629 9.975 63.305 1.00 53.16 323 ILE A N 1
ATOM 2603 C CA . ILE A 1 323 ? 33.387 10.150 64.556 1.00 53.16 323 ILE A CA 1
ATOM 2604 C C . ILE A 1 323 ? 34.102 8.849 64.983 1.00 53.16 323 ILE A C 1
ATOM 2606 O O . ILE A 1 323 ? 35.125 8.910 65.661 1.00 53.16 323 ILE A O 1
ATOM 2610 N N . SER A 1 324 ? 33.666 7.665 64.529 1.00 48.44 324 SER A N 1
ATOM 2611 C CA . SER A 1 324 ? 34.287 6.389 64.938 1.00 48.44 324 SER A CA 1
ATOM 2612 C C . SER A 1 324 ? 35.455 5.925 64.056 1.00 48.44 324 SER A C 1
ATOM 2614 O O . SER A 1 324 ? 36.178 5.006 64.438 1.00 48.44 324 SER A O 1
ATOM 2616 N N . TYR A 1 325 ? 35.687 6.544 62.891 1.00 48.75 325 TYR A N 1
ATOM 2617 C CA . TYR A 1 325 ? 36.725 6.093 61.947 1.00 48.75 325 TYR A CA 1
ATOM 2618 C C . TYR A 1 325 ? 38.157 6.509 62.337 1.00 48.75 325 TYR A C 1
ATOM 2620 O O . TYR A 1 325 ? 39.123 5.977 61.795 1.00 48.75 325 TYR A O 1
ATOM 2628 N N . GLN A 1 326 ? 38.322 7.420 63.304 1.00 48.94 326 GLN A N 1
ATOM 2629 C CA . GLN A 1 326 ? 39.646 7.780 63.833 1.00 48.94 326 GLN A CA 1
ATOM 2630 C C . GLN A 1 326 ? 40.119 6.875 64.988 1.00 48.94 326 GLN A C 1
ATOM 2632 O O . GLN A 1 326 ? 41.295 6.922 65.336 1.00 48.94 326 GLN A O 1
ATOM 2637 N N . GLN A 1 327 ? 39.263 6.001 65.540 1.00 50.91 327 GLN A N 1
ATOM 2638 C CA . GLN A 1 327 ? 39.610 5.147 66.691 1.00 50.91 327 GLN A CA 1
ATOM 2639 C C . GLN A 1 327 ? 39.964 3.686 66.354 1.00 50.91 327 GLN A C 1
ATOM 2641 O O . GLN A 1 327 ? 40.460 2.976 67.225 1.00 50.91 327 GLN A O 1
ATOM 2646 N N . SER A 1 328 ? 39.786 3.214 65.114 1.00 49.19 328 SER A N 1
ATOM 2647 C CA . SER A 1 328 ? 39.989 1.796 64.752 1.00 49.19 328 SER A CA 1
ATOM 2648 C C . SER A 1 328 ? 41.303 1.480 64.020 1.00 49.19 328 SER A C 1
ATOM 2650 O O . SER A 1 328 ? 41.491 0.359 63.550 1.00 49.19 328 SER A O 1
ATOM 2652 N N . ARG A 1 329 ? 42.269 2.411 63.963 1.00 40.62 329 ARG A N 1
ATOM 2653 C CA . ARG A 1 329 ? 43.553 2.191 63.263 1.00 40.62 329 ARG A CA 1
ATOM 2654 C C . ARG A 1 329 ? 44.561 1.281 63.990 1.00 40.62 329 ARG A C 1
ATOM 2656 O O . ARG A 1 329 ? 45.644 1.058 63.466 1.00 40.62 329 ARG A O 1
ATOM 2663 N N . ASN A 1 330 ? 44.197 0.698 65.133 1.00 46.28 330 ASN A N 1
ATOM 2664 C CA . ASN A 1 330 ? 45.022 -0.267 65.861 1.00 46.28 330 ASN A CA 1
ATOM 2665 C C . ASN A 1 330 ? 44.315 -1.624 65.965 1.00 46.28 330 ASN A C 1
ATOM 2667 O O . ASN A 1 330 ? 43.668 -1.892 66.975 1.00 46.28 330 ASN A O 1
ATOM 2671 N N . ARG A 1 331 ? 44.450 -2.476 64.939 1.00 37.97 331 ARG A N 1
ATOM 2672 C CA . ARG A 1 331 ? 44.613 -3.944 65.053 1.00 37.97 331 ARG A CA 1
ATOM 2673 C C . ARG A 1 331 ? 44.671 -4.591 63.667 1.00 37.97 331 ARG A C 1
ATOM 2675 O O . ARG A 1 331 ? 43.723 -4.540 62.893 1.00 37.97 331 ARG A O 1
ATOM 2682 N N . ALA A 1 332 ? 45.815 -5.204 63.388 1.00 39.38 332 ALA A N 1
ATOM 2683 C CA . ALA A 1 332 ? 46.057 -6.108 62.273 1.00 39.38 332 ALA A CA 1
ATOM 2684 C C . ALA A 1 332 ? 45.391 -7.478 62.508 1.00 39.38 332 ALA A C 1
ATOM 2686 O O . ALA A 1 332 ? 45.344 -7.917 63.655 1.00 39.38 332 ALA A O 1
ATOM 2687 N N . SER A 1 333 ? 44.921 -8.153 61.447 1.00 37.59 333 SER A N 1
ATOM 2688 C CA . SER A 1 333 ? 45.395 -9.484 60.983 1.00 37.59 333 SER A CA 1
ATOM 2689 C C . SER A 1 333 ? 44.483 -10.083 59.878 1.00 37.59 333 SER A C 1
ATOM 2691 O O . SER A 1 333 ? 43.322 -9.686 59.793 1.00 37.59 333 SER A O 1
ATOM 2693 N N . PRO A 1 334 ? 44.976 -11.021 59.034 1.00 51.03 334 PRO A N 1
ATOM 2694 C CA . PRO A 1 334 ? 44.436 -11.359 57.711 1.00 51.03 334 PRO A CA 1
ATOM 2695 C C . PRO A 1 334 ? 43.716 -12.721 57.650 1.00 51.03 334 PRO A C 1
ATOM 2697 O O . PRO A 1 334 ? 44.006 -13.607 58.446 1.00 51.03 334 PRO A O 1
ATOM 2700 N N . TYR A 1 335 ? 42.885 -12.942 56.621 1.00 38.53 335 TYR A N 1
ATOM 2701 C CA . TYR A 1 335 ? 42.595 -14.293 56.117 1.00 38.53 335 TYR A CA 1
ATOM 2702 C C . TYR A 1 335 ? 42.539 -14.335 54.585 1.00 38.53 335 TYR A C 1
ATOM 2704 O O . TYR A 1 335 ? 41.840 -13.560 53.935 1.00 38.53 335 TYR A O 1
ATOM 2712 N N . LEU A 1 336 ? 43.330 -15.266 54.049 1.00 35.94 336 LEU A N 1
ATOM 2713 C CA . LEU A 1 336 ? 43.465 -15.670 52.651 1.00 35.94 336 LEU A CA 1
ATOM 2714 C C . LEU A 1 336 ? 42.342 -16.640 52.249 1.00 35.94 336 LEU A C 1
ATOM 2716 O O . LEU A 1 336 ? 41.934 -17.490 53.038 1.00 35.94 336 LEU A O 1
ATOM 2720 N N . ILE A 1 337 ? 41.900 -16.546 50.994 1.00 36.06 337 ILE A N 1
ATOM 2721 C CA . ILE A 1 337 ? 40.942 -17.448 50.337 1.00 36.06 337 ILE A CA 1
ATOM 2722 C C . ILE A 1 337 ? 41.725 -18.490 49.523 1.00 36.06 337 ILE A C 1
ATOM 2724 O O . ILE A 1 337 ? 42.647 -18.131 48.792 1.00 36.06 337 ILE A O 1
ATOM 2728 N N . THR A 1 338 ? 41.346 -19.768 49.608 1.00 41.19 338 THR A N 1
ATOM 2729 C CA . THR A 1 338 ? 41.861 -20.853 48.752 1.00 41.19 338 THR A CA 1
ATOM 2730 C C . THR A 1 338 ? 40.919 -21.136 47.563 1.00 41.19 338 THR A C 1
ATOM 2732 O O . THR A 1 338 ? 39.704 -21.196 47.756 1.00 41.19 338 THR A O 1
ATOM 2735 N N . PRO A 1 339 ? 41.438 -21.341 46.333 1.00 38.97 339 PRO A N 1
ATOM 2736 C CA . PRO A 1 339 ? 40.648 -21.718 45.155 1.00 38.97 339 PRO A CA 1
ATOM 2737 C C . PRO A 1 339 ? 40.645 -23.245 44.934 1.00 38.97 339 PRO A C 1
ATOM 2739 O O . PRO A 1 339 ? 41.711 -23.856 44.905 1.00 38.97 339 PRO A O 1
ATOM 2742 N N . GLY A 1 340 ? 39.476 -23.883 44.732 1.00 47.59 340 GLY A N 1
ATOM 2743 C CA . GLY A 1 340 ? 39.476 -25.321 44.397 1.00 47.59 340 GLY A CA 1
ATOM 2744 C C . GLY A 1 340 ? 38.185 -26.157 44.389 1.00 47.59 340 GLY A C 1
ATOM 2745 O O . GLY A 1 340 ? 38.310 -27.376 44.332 1.00 47.59 340 GLY A O 1
ATOM 2746 N N . GLN A 1 341 ? 36.961 -25.612 44.417 1.00 39.38 341 GLN A N 1
ATOM 2747 C CA . GLN A 1 341 ? 35.746 -26.454 44.345 1.00 39.38 341 GLN A CA 1
ATOM 2748 C C . GLN A 1 341 ? 35.056 -26.413 42.969 1.00 39.38 341 GLN A C 1
ATOM 2750 O O . GLN A 1 341 ? 34.564 -25.374 42.532 1.00 39.38 341 GLN A O 1
ATOM 2755 N N . LYS A 1 342 ? 35.000 -27.573 42.293 1.00 41.78 342 LYS A N 1
ATOM 2756 C CA . LYS A 1 342 ? 34.199 -27.824 41.078 1.00 41.78 342 LYS A CA 1
ATOM 2757 C C . LYS A 1 342 ? 32.732 -28.080 41.450 1.00 41.78 342 LYS A C 1
ATOM 2759 O O . LYS A 1 342 ? 32.452 -28.925 42.295 1.00 41.78 342 LYS A O 1
ATOM 2764 N N . MET A 1 343 ? 31.807 -27.394 40.776 1.00 36.81 343 MET A N 1
ATOM 2765 C CA . MET A 1 343 ? 30.360 -27.636 40.880 1.00 36.81 343 MET A CA 1
ATOM 2766 C C . MET A 1 343 ? 29.921 -28.904 40.116 1.00 36.81 343 MET A C 1
ATOM 2768 O O . MET A 1 343 ? 30.508 -29.218 39.077 1.00 36.81 343 MET A O 1
ATOM 2772 N N . PRO A 1 344 ? 28.867 -29.610 40.575 1.00 39.75 344 PRO A N 1
ATOM 2773 C CA . PRO A 1 344 ? 28.302 -30.758 39.869 1.00 39.75 344 PRO A CA 1
ATOM 2774 C C . PRO A 1 344 ? 27.464 -30.324 38.648 1.00 39.75 344 PRO A C 1
ATOM 2776 O O . PRO A 1 344 ? 26.907 -29.223 38.636 1.00 39.75 344 PRO A O 1
ATOM 2779 N N . PRO A 1 345 ? 27.338 -31.172 37.608 1.00 40.31 345 PRO A N 1
ATOM 2780 C CA . PRO A 1 345 ? 26.627 -30.812 36.389 1.00 40.31 345 PRO A CA 1
ATOM 2781 C C . PRO A 1 345 ? 25.108 -30.814 36.608 1.00 40.31 345 PRO A C 1
ATOM 2783 O O . PRO A 1 345 ? 24.514 -31.817 37.006 1.00 40.31 345 PRO A O 1
ATOM 2786 N N . CYS A 1 346 ? 24.462 -29.692 36.286 1.00 35.53 346 CYS A N 1
ATOM 2787 C CA . CYS A 1 346 ? 23.007 -29.579 36.228 1.00 35.53 346 CYS A CA 1
ATOM 2788 C C . CYS A 1 346 ? 22.418 -30.558 35.196 1.00 35.53 346 CYS A C 1
ATOM 2790 O O . CYS A 1 346 ? 22.601 -30.388 33.988 1.00 35.53 346 CYS A O 1
ATOM 2792 N N . ARG A 1 347 ? 21.636 -31.545 35.654 1.00 45.69 347 ARG A N 1
ATOM 2793 C CA . ARG A 1 347 ? 20.729 -32.319 34.791 1.00 45.69 347 ARG A CA 1
ATOM 2794 C C . ARG A 1 347 ? 19.632 -31.380 34.277 1.00 45.69 347 ARG A C 1
ATOM 2796 O O . ARG A 1 347 ? 18.734 -31.008 35.024 1.00 45.69 347 ARG A O 1
ATOM 2803 N N . ARG A 1 348 ? 19.713 -30.969 33.008 1.00 50.22 348 ARG A N 1
ATOM 2804 C CA . ARG A 1 348 ? 18.640 -30.211 32.344 1.00 50.22 348 ARG A CA 1
ATOM 2805 C C . ARG A 1 348 ? 17.456 -31.133 32.060 1.00 50.22 348 ARG A C 1
ATOM 2807 O O . ARG A 1 348 ? 17.618 -32.149 31.386 1.00 50.22 348 ARG A O 1
ATOM 2814 N N . ASP A 1 349 ? 16.282 -30.745 32.543 1.00 58.38 349 ASP A N 1
ATOM 2815 C CA . ASP A 1 349 ? 15.009 -31.374 32.201 1.00 58.38 349 ASP A CA 1
ATOM 2816 C C . ASP A 1 349 ? 14.748 -31.240 30.687 1.00 58.38 349 ASP A C 1
ATOM 2818 O O . ASP A 1 349 ? 14.638 -30.134 30.154 1.00 58.38 349 ASP A O 1
ATOM 2822 N N . ARG A 1 350 ? 14.708 -32.375 29.976 1.00 61.97 350 ARG A N 1
ATOM 2823 C CA . ARG A 1 350 ? 14.496 -32.445 28.517 1.00 61.97 350 ARG A CA 1
ATOM 2824 C C . ARG A 1 350 ? 13.016 -32.555 28.128 1.00 61.97 350 ARG A C 1
ATOM 2826 O O . ARG A 1 350 ? 12.704 -32.482 26.938 1.00 61.97 350 ARG A O 1
ATOM 2833 N N . ARG A 1 351 ? 12.095 -32.681 29.094 1.00 64.25 351 ARG A N 1
ATOM 2834 C CA . ARG A 1 351 ? 10.645 -32.814 28.848 1.00 64.25 351 ARG A CA 1
ATOM 2835 C C . ARG A 1 351 ? 10.046 -31.694 27.981 1.00 64.25 351 ARG A C 1
ATOM 2837 O O . ARG A 1 351 ? 9.252 -32.023 27.099 1.00 64.25 351 ARG A O 1
ATOM 2844 N N . PRO A 1 352 ? 10.429 -30.406 28.120 1.00 62.81 352 PRO A N 1
ATOM 2845 C CA . PRO A 1 352 ? 9.847 -29.336 27.304 1.00 62.81 352 PRO A CA 1
ATOM 2846 C C . PRO A 1 352 ? 10.162 -29.473 25.809 1.00 62.81 352 PRO A C 1
ATOM 2848 O O . PRO A 1 352 ? 9.325 -29.162 24.965 1.00 62.81 352 PRO A O 1
ATOM 2851 N N . ILE A 1 353 ? 11.356 -29.975 25.478 1.00 65.31 353 ILE A N 1
ATOM 2852 C CA . ILE A 1 353 ? 11.808 -30.154 24.092 1.00 65.31 353 ILE A CA 1
ATOM 2853 C C . ILE A 1 353 ? 11.044 -31.311 23.442 1.00 65.31 353 ILE A C 1
ATOM 2855 O O . ILE A 1 353 ? 10.540 -31.168 22.330 1.00 65.31 353 ILE A O 1
ATOM 2859 N N . ILE A 1 354 ? 10.886 -32.424 24.164 1.00 67.31 354 ILE A N 1
ATOM 2860 C CA . ILE A 1 354 ? 10.130 -33.594 23.694 1.00 67.31 354 ILE A CA 1
ATOM 2861 C C . ILE A 1 354 ? 8.662 -33.217 23.437 1.00 67.31 354 ILE A C 1
ATOM 2863 O O . ILE A 1 354 ? 8.117 -33.532 22.379 1.00 67.31 354 ILE A O 1
ATOM 2867 N N . LEU A 1 355 ? 8.035 -32.465 24.348 1.00 63.16 355 LEU A N 1
ATOM 2868 C CA . LEU A 1 355 ? 6.652 -32.003 24.185 1.00 63.16 355 LEU A CA 1
ATOM 2869 C C . LEU A 1 355 ? 6.476 -31.057 22.987 1.00 63.16 355 LEU A C 1
ATOM 2871 O O . LEU A 1 355 ? 5.477 -31.154 22.272 1.00 63.16 355 LEU A O 1
ATOM 2875 N N . ALA A 1 356 ? 7.445 -30.174 22.726 1.00 62.81 356 ALA A N 1
ATOM 2876 C CA . ALA A 1 356 ? 7.412 -29.279 21.571 1.00 62.81 356 ALA A CA 1
ATOM 2877 C C . ALA A 1 356 ? 7.517 -30.043 20.237 1.00 62.81 356 ALA A C 1
ATOM 2879 O O . ALA A 1 356 ? 6.776 -29.748 19.295 1.00 62.81 356 ALA A O 1
ATOM 2880 N N . VAL A 1 357 ? 8.385 -31.058 20.171 1.00 67.88 357 VAL A N 1
ATOM 2881 C CA . VAL A 1 357 ? 8.546 -31.918 18.986 1.00 67.88 357 VAL A CA 1
ATOM 2882 C C . VAL A 1 357 ? 7.276 -32.735 18.727 1.00 67.88 357 VAL A C 1
ATOM 2884 O O . VAL A 1 357 ? 6.776 -32.754 17.602 1.00 67.88 357 VAL A O 1
ATOM 2887 N N . LEU A 1 358 ? 6.678 -33.329 19.762 1.00 69.62 358 LEU A N 1
ATOM 2888 C CA . LEU A 1 358 ? 5.430 -34.090 19.630 1.00 69.62 358 LEU A CA 1
ATOM 2889 C C . LEU A 1 358 ? 4.242 -33.213 19.207 1.00 69.62 358 LEU A C 1
ATOM 2891 O O . LEU A 1 358 ? 3.441 -33.613 18.359 1.00 69.62 358 LEU A O 1
ATOM 2895 N N . ALA A 1 359 ? 4.141 -31.990 19.735 1.00 65.56 359 ALA A N 1
ATOM 2896 C CA . ALA A 1 359 ? 3.114 -31.034 19.320 1.00 65.56 359 ALA A CA 1
ATOM 2897 C C . ALA A 1 359 ? 3.256 -30.641 17.838 1.00 65.56 359 ALA A C 1
ATOM 2899 O O . ALA A 1 359 ? 2.252 -30.515 17.128 1.00 65.56 359 ALA A O 1
ATOM 2900 N N . TYR A 1 360 ? 4.492 -30.489 17.353 1.00 70.31 360 TYR A N 1
ATOM 2901 C CA . TYR A 1 360 ? 4.776 -30.218 15.944 1.00 70.31 360 TYR A CA 1
ATOM 2902 C C . TYR A 1 360 ? 4.358 -31.387 15.040 1.00 70.31 360 TYR A C 1
ATOM 2904 O O . TYR A 1 360 ? 3.660 -31.175 14.044 1.00 70.31 360 TYR A O 1
ATOM 2912 N N . ILE A 1 361 ? 4.702 -32.620 15.426 1.00 72.81 361 ILE A N 1
ATOM 2913 C CA . ILE A 1 361 ? 4.346 -33.841 14.688 1.00 72.81 361 ILE A CA 1
ATOM 2914 C C . ILE A 1 361 ? 2.821 -34.007 14.610 1.00 72.81 361 ILE A C 1
ATOM 2916 O O . ILE A 1 361 ? 2.279 -34.199 13.520 1.00 72.81 361 ILE A O 1
ATOM 2920 N N . ASN A 1 362 ? 2.106 -33.830 15.726 1.00 70.94 362 ASN A N 1
ATOM 2921 C CA . ASN A 1 362 ? 0.641 -33.915 15.758 1.00 70.94 362 ASN A CA 1
ATOM 2922 C C . ASN A 1 362 ? -0.030 -32.867 14.859 1.00 70.94 362 ASN A C 1
ATOM 2924 O O . ASN A 1 362 ? -1.009 -33.158 14.168 1.00 70.94 362 ASN A O 1
ATOM 2928 N N . LYS A 1 363 ? 0.508 -31.642 14.818 1.00 66.81 363 LYS A N 1
ATOM 2929 C CA . LYS A 1 363 ? -0.007 -30.573 13.951 1.00 66.81 363 LYS A CA 1
ATOM 2930 C C . LYS A 1 363 ? 0.204 -30.889 12.467 1.00 66.81 363 LYS A C 1
ATOM 2932 O O . LYS A 1 363 ? -0.690 -30.622 11.661 1.00 66.81 363 LYS A O 1
ATOM 2937 N N . ALA A 1 364 ? 1.352 -31.465 12.108 1.00 67.25 364 ALA A N 1
ATOM 2938 C CA . ALA A 1 364 ? 1.642 -31.897 10.742 1.00 67.25 364 ALA A CA 1
ATOM 2939 C C . ALA A 1 364 ? 0.720 -33.051 10.305 1.00 67.25 364 ALA A C 1
ATOM 2941 O O . ALA A 1 364 ? 0.116 -32.975 9.233 1.00 67.25 364 ALA A O 1
ATOM 2942 N N . ALA A 1 365 ? 0.524 -34.052 11.170 1.00 73.56 365 ALA A N 1
ATOM 2943 C CA . ALA A 1 365 ? -0.366 -35.185 10.919 1.00 73.56 365 ALA A CA 1
ATOM 2944 C C . ALA A 1 365 ? -1.836 -34.753 10.741 1.00 73.56 365 ALA A C 1
ATOM 2946 O O . ALA A 1 365 ? -2.498 -35.164 9.790 1.00 73.56 365 ALA A O 1
ATOM 2947 N N . LEU A 1 366 ? -2.342 -33.851 11.591 1.00 68.62 366 LEU A N 1
ATOM 2948 C CA . LEU A 1 366 ? -3.711 -33.325 11.476 1.00 68.62 366 LEU A CA 1
ATOM 2949 C C . LEU A 1 366 ? -3.931 -32.499 10.202 1.00 68.62 366 LEU A C 1
ATOM 2951 O O . LEU A 1 366 ? -5.001 -32.572 9.595 1.00 68.62 366 LEU A O 1
ATOM 2955 N N . LYS A 1 367 ? -2.932 -31.714 9.779 1.00 68.88 367 LYS A N 1
ATOM 2956 C CA . LYS A 1 367 ? -2.992 -30.971 8.510 1.00 68.88 367 LYS A CA 1
ATOM 2957 C C . LYS A 1 367 ? -3.082 -31.931 7.321 1.00 68.88 367 LYS A C 1
ATOM 2959 O O . LYS A 1 367 ? -3.847 -31.675 6.395 1.00 68.88 367 LYS A O 1
ATOM 2964 N N . HIS A 1 368 ? -2.345 -33.037 7.380 1.00 71.94 368 HIS A N 1
ATOM 2965 C CA . HIS A 1 368 ? -2.358 -34.072 6.354 1.00 71.94 368 HIS A CA 1
ATOM 2966 C C . HIS A 1 368 ? -3.700 -34.815 6.288 1.00 71.94 368 HIS A C 1
ATOM 2968 O O . HIS A 1 368 ? -4.291 -34.899 5.217 1.00 71.94 368 HIS A O 1
ATOM 2974 N N . LEU A 1 369 ? -4.244 -35.256 7.429 1.00 68.56 369 LEU A N 1
ATOM 2975 C CA . LEU A 1 369 ? -5.553 -35.924 7.483 1.00 68.56 369 LEU A CA 1
ATOM 2976 C C . LEU A 1 369 ? -6.675 -35.061 6.885 1.00 68.56 369 LEU A C 1
ATOM 2978 O O . LEU A 1 369 ? -7.538 -35.575 6.178 1.00 68.56 369 LEU A O 1
ATOM 2982 N N . ARG A 1 370 ? -6.635 -33.739 7.100 1.00 67.06 370 ARG A N 1
ATOM 2983 C CA . ARG A 1 370 ? -7.585 -32.801 6.477 1.00 67.06 370 ARG A CA 1
ATOM 2984 C C . ARG A 1 370 ? -7.418 -32.702 4.961 1.00 67.06 370 ARG A C 1
ATOM 2986 O O . ARG A 1 370 ? -8.421 -32.625 4.260 1.00 67.06 370 ARG A O 1
ATOM 2993 N N . ALA A 1 371 ? -6.183 -32.715 4.460 1.00 67.38 371 ALA A N 1
ATOM 2994 C CA . ALA A 1 371 ? -5.916 -32.704 3.023 1.00 67.38 371 ALA A CA 1
ATOM 2995 C C . ALA A 1 371 ? -6.408 -33.999 2.355 1.00 67.38 371 ALA A C 1
ATOM 2997 O O . ALA A 1 371 ? -7.104 -33.935 1.345 1.00 67.38 371 ALA A O 1
ATOM 2998 N N . CYS A 1 372 ? -6.142 -35.159 2.966 1.00 66.94 372 CYS A N 1
ATOM 2999 C CA . CYS A 1 372 ? -6.652 -36.444 2.489 1.00 66.94 372 CYS A CA 1
ATOM 3000 C C . CYS A 1 372 ? -8.183 -36.495 2.508 1.00 66.94 372 CYS A C 1
ATOM 3002 O O . CYS A 1 372 ? -8.785 -36.908 1.523 1.00 66.94 372 CYS A O 1
ATOM 3004 N N . HIS A 1 373 ? -8.823 -36.030 3.586 1.00 67.69 373 HIS A N 1
ATOM 3005 C CA . HIS A 1 373 ? -10.283 -35.957 3.651 1.00 67.69 373 HIS A CA 1
ATOM 3006 C C . HIS A 1 373 ? -10.854 -35.069 2.537 1.00 67.69 373 HIS A C 1
ATOM 3008 O O . HIS A 1 373 ? -11.820 -35.458 1.894 1.00 67.69 373 HIS A O 1
ATOM 3014 N N . GLY A 1 374 ? -10.230 -33.917 2.260 1.00 67.31 374 GLY A N 1
ATOM 3015 C CA . GLY A 1 374 ? -10.627 -33.034 1.160 1.00 67.31 374 GLY A CA 1
ATOM 3016 C C . GLY A 1 374 ? -10.544 -33.704 -0.216 1.00 67.31 374 GLY A C 1
ATOM 3017 O O . GLY A 1 374 ? -11.473 -33.586 -1.012 1.00 67.31 374 GLY A O 1
ATOM 3018 N N . MET A 1 375 ? -9.471 -34.459 -0.479 1.00 68.81 375 MET A N 1
ATOM 3019 C CA . MET A 1 375 ? -9.310 -35.215 -1.730 1.00 68.81 375 MET A CA 1
ATOM 3020 C C . MET A 1 375 ? -10.324 -36.359 -1.856 1.00 68.81 375 MET A C 1
ATOM 3022 O O . MET A 1 375 ? -10.861 -36.580 -2.939 1.00 68.81 375 MET A O 1
ATOM 3026 N N . TYR A 1 376 ? -10.624 -37.053 -0.751 1.00 62.59 376 TYR A N 1
ATOM 3027 C CA . TYR A 1 376 ? -11.647 -38.102 -0.712 1.00 62.59 376 TYR A CA 1
ATOM 3028 C C . TYR A 1 376 ? -13.037 -37.536 -1.018 1.00 62.59 376 TYR A C 1
ATOM 3030 O O . TYR A 1 376 ? -13.727 -38.043 -1.894 1.00 62.59 376 TYR A O 1
ATOM 3038 N N . THR A 1 377 ? -13.420 -36.428 -0.374 1.00 66.12 377 THR A N 1
ATOM 3039 C CA . THR A 1 377 ? -14.718 -35.777 -0.623 1.00 66.12 377 THR A CA 1
ATOM 3040 C C . THR A 1 377 ? -14.857 -35.207 -2.034 1.00 66.12 377 THR A C 1
ATOM 3042 O O . THR A 1 377 ? -15.973 -35.007 -2.499 1.00 66.12 377 THR A O 1
ATOM 3045 N N . ALA A 1 378 ? -13.742 -34.939 -2.718 1.00 69.06 378 ALA A N 1
ATOM 3046 C CA . ALA A 1 378 ? -13.730 -34.370 -4.061 1.00 69.06 378 ALA A CA 1
ATOM 3047 C C . ALA A 1 378 ? -13.719 -35.425 -5.186 1.00 69.06 378 ALA A C 1
ATOM 3049 O O . ALA A 1 378 ? -13.673 -35.041 -6.351 1.00 69.06 378 ALA A O 1
ATOM 3050 N N . ASN A 1 379 ? -13.724 -36.732 -4.876 1.00 64.31 379 ASN A N 1
ATOM 3051 C CA . ASN A 1 379 ? -13.580 -37.826 -5.855 1.00 64.31 379 ASN A CA 1
ATOM 3052 C C . ASN A 1 379 ? -12.346 -37.705 -6.782 1.00 64.31 379 ASN A C 1
ATOM 3054 O O . ASN A 1 379 ? -12.279 -38.348 -7.826 1.00 64.31 379 ASN A O 1
ATOM 3058 N N . THR A 1 380 ? -11.324 -36.933 -6.398 1.00 63.12 380 THR A N 1
ATOM 3059 C CA . THR A 1 380 ? -10.078 -36.739 -7.168 1.00 63.12 380 THR A CA 1
ATOM 3060 C C . THR A 1 380 ? -8.985 -37.741 -6.782 1.00 63.12 380 THR A C 1
ATOM 3062 O O . THR A 1 380 ? -7.792 -37.495 -6.966 1.00 63.12 380 THR A O 1
ATOM 3065 N N . TRP A 1 381 ? -9.378 -38.886 -6.219 1.00 67.44 381 TRP A N 1
ATOM 3066 C CA . TRP A 1 381 ? -8.465 -39.893 -5.681 1.00 67.44 381 TRP A CA 1
ATOM 3067 C C . TRP A 1 381 ? -7.918 -40.811 -6.786 1.00 67.44 381 TRP A C 1
ATOM 3069 O O . TRP A 1 381 ? -8.332 -41.960 -6.935 1.00 67.44 381 TRP A O 1
ATOM 3079 N N . ASP A 1 382 ? -6.980 -40.294 -7.578 1.00 78.31 382 ASP A N 1
ATOM 3080 C CA . ASP A 1 382 ? -6.305 -41.038 -8.643 1.00 78.31 382 ASP A CA 1
ATOM 3081 C C . ASP A 1 382 ? -5.077 -41.849 -8.152 1.00 78.31 382 ASP A C 1
ATOM 3083 O O . ASP A 1 382 ? -4.669 -41.828 -6.985 1.00 78.31 382 ASP A O 1
ATOM 3087 N N . GLU A 1 383 ? -4.456 -42.585 -9.077 1.00 64.50 383 GLU A N 1
ATOM 3088 C CA . GLU A 1 383 ? -3.224 -43.370 -8.882 1.00 64.50 383 GLU A CA 1
ATOM 3089 C C . GLU A 1 383 ? -2.018 -42.543 -8.381 1.00 64.50 383 GLU A C 1
ATOM 3091 O O . GLU A 1 383 ? -1.126 -43.076 -7.708 1.00 64.50 383 GLU A O 1
ATOM 3096 N N . ARG A 1 384 ? -1.965 -41.233 -8.676 1.00 61.09 384 ARG A N 1
ATOM 3097 C CA . ARG A 1 384 ? -0.918 -40.334 -8.159 1.00 61.09 384 ARG A CA 1
ATOM 3098 C C . ARG A 1 384 ? -1.185 -39.956 -6.709 1.00 61.09 384 ARG A C 1
ATOM 3100 O O . ARG A 1 384 ? -0.239 -39.937 -5.918 1.00 61.09 384 ARG A O 1
ATOM 3107 N N . GLY A 1 385 ? -2.447 -39.727 -6.345 1.00 69.62 385 GLY A N 1
ATOM 3108 C CA . GLY A 1 385 ? -2.882 -39.517 -4.965 1.00 69.62 385 GLY A CA 1
ATOM 3109 C C . GLY A 1 385 ? -2.488 -40.685 -4.059 1.00 69.62 385 GLY A C 1
ATOM 3110 O O . GLY A 1 385 ? -1.893 -40.470 -3.001 1.00 69.62 385 GLY A O 1
ATOM 3111 N N . LYS A 1 386 ? -2.701 -41.927 -4.519 1.00 70.62 386 LYS A N 1
ATOM 3112 C CA . LYS A 1 386 ? -2.286 -43.148 -3.800 1.00 70.62 386 LYS A CA 1
ATOM 3113 C C . LYS A 1 386 ? -0.769 -43.212 -3.569 1.00 70.62 386 LYS A C 1
ATOM 3115 O O . LYS A 1 386 ? -0.326 -43.404 -2.436 1.00 70.62 386 LYS A O 1
ATOM 3120 N N . ARG A 1 387 ? 0.040 -42.993 -4.617 1.00 67.44 387 ARG A N 1
ATOM 3121 C CA . ARG A 1 387 ? 1.517 -43.028 -4.533 1.00 67.44 387 ARG A CA 1
ATOM 3122 C C . ARG A 1 387 ? 2.097 -41.934 -3.635 1.00 67.44 387 ARG A C 1
ATOM 3124 O O . ARG A 1 387 ? 3.017 -42.201 -2.863 1.00 67.44 387 ARG A O 1
ATOM 3131 N N . CYS A 1 388 ? 1.558 -40.717 -3.714 1.00 65.94 388 CYS A N 1
ATOM 3132 C CA . CYS A 1 388 ? 1.980 -39.603 -2.866 1.00 65.94 388 CYS A CA 1
ATOM 3133 C C . CYS A 1 388 ? 1.709 -39.908 -1.384 1.00 65.94 388 CYS A C 1
ATOM 3135 O O . CYS A 1 388 ? 2.600 -39.772 -0.544 1.00 65.94 388 CYS A O 1
ATOM 3137 N N . ASN A 1 389 ? 0.515 -40.427 -1.083 1.00 70.06 389 ASN A N 1
ATOM 3138 C CA . ASN A 1 389 ? 0.106 -40.774 0.275 1.00 70.06 389 ASN A CA 1
ATOM 3139 C C . ASN A 1 389 ? 0.964 -41.914 0.866 1.00 70.06 389 ASN A C 1
ATOM 3141 O O . ASN A 1 389 ? 1.434 -41.811 1.997 1.00 70.06 389 ASN A O 1
ATOM 3145 N N . MET A 1 390 ? 1.291 -42.946 0.074 1.00 69.75 390 MET A N 1
ATOM 3146 C CA . MET A 1 390 ? 2.195 -44.027 0.500 1.00 69.75 390 MET A CA 1
ATOM 3147 C C . MET A 1 390 ? 3.613 -43.545 0.835 1.00 69.75 390 MET A C 1
ATOM 3149 O O . MET A 1 390 ? 4.185 -43.962 1.842 1.00 69.75 390 MET A O 1
ATOM 3153 N N . ASN A 1 391 ? 4.200 -42.666 0.018 1.00 67.38 391 ASN A N 1
ATOM 3154 C CA . ASN A 1 391 ? 5.549 -42.154 0.277 1.00 67.38 391 ASN A CA 1
ATOM 3155 C C . ASN A 1 391 ? 5.594 -41.268 1.528 1.00 67.38 391 ASN A C 1
ATOM 3157 O O . ASN A 1 391 ? 6.559 -41.318 2.292 1.00 67.38 391 ASN A O 1
ATOM 3161 N N . ILE A 1 392 ? 4.536 -40.493 1.769 1.00 65.69 392 ILE A N 1
ATOM 3162 C CA . ILE A 1 392 ? 4.415 -39.651 2.961 1.00 65.69 392 ILE A CA 1
ATOM 3163 C C . ILE A 1 392 ? 4.202 -40.510 4.213 1.00 65.69 392 ILE A C 1
ATOM 3165 O O . ILE A 1 392 ? 4.891 -40.288 5.208 1.00 65.69 392 ILE A O 1
ATOM 3169 N N . ALA A 1 393 ? 3.336 -41.527 4.156 1.00 67.75 393 ALA A N 1
ATOM 3170 C CA . ALA A 1 393 ? 3.150 -42.484 5.247 1.00 67.75 393 ALA A CA 1
ATOM 3171 C C . ALA A 1 393 ? 4.461 -43.214 5.586 1.00 67.75 393 ALA A C 1
ATOM 3173 O O . ALA A 1 393 ? 4.828 -43.311 6.757 1.00 67.75 393 ALA A O 1
ATOM 3174 N N . ARG A 1 394 ? 5.226 -43.639 4.571 1.00 69.94 394 ARG A N 1
ATOM 3175 C CA . ARG A 1 394 ? 6.541 -44.275 4.755 1.00 69.94 394 ARG A CA 1
ATOM 3176 C C . ARG A 1 394 ? 7.553 -43.331 5.417 1.00 69.94 394 ARG A C 1
ATOM 3178 O O . ARG A 1 394 ? 8.260 -43.741 6.334 1.00 69.94 394 ARG A O 1
ATOM 3185 N N . ASN A 1 395 ? 7.590 -42.060 5.013 1.00 66.94 395 ASN A N 1
ATOM 3186 C CA . ASN A 1 395 ? 8.456 -41.049 5.632 1.00 66.94 395 ASN A CA 1
ATOM 3187 C C . ASN A 1 395 ? 8.043 -40.723 7.074 1.00 66.94 395 ASN A C 1
ATOM 3189 O O . ASN A 1 395 ? 8.902 -40.558 7.936 1.00 66.94 395 ASN A O 1
ATOM 3193 N N . PHE A 1 396 ? 6.741 -40.662 7.356 1.00 73.50 396 PHE A N 1
ATOM 3194 C CA . PHE A 1 396 ? 6.223 -40.482 8.711 1.00 73.50 396 PHE A CA 1
ATOM 3195 C C . PHE A 1 396 ? 6.629 -41.647 9.625 1.00 73.50 396 PHE A C 1
ATOM 3197 O O . PHE A 1 396 ? 7.143 -41.413 10.717 1.00 73.50 396 PHE A O 1
ATOM 3204 N N . MET A 1 397 ? 6.497 -42.887 9.14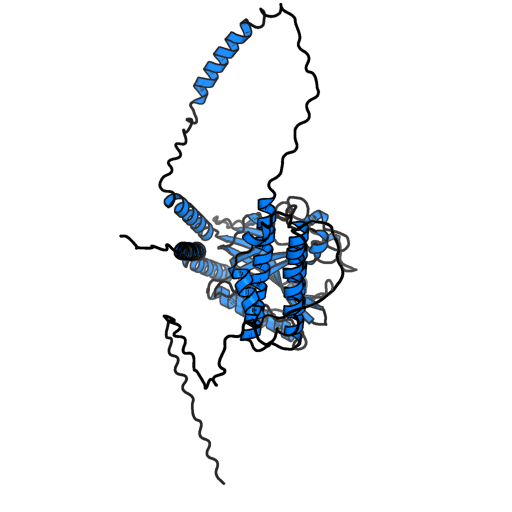6 1.00 73.00 397 MET A N 1
ATOM 3205 C CA . MET A 1 397 ? 6.907 -44.083 9.889 1.00 73.00 397 MET A CA 1
ATOM 3206 C C . MET A 1 397 ? 8.422 -44.156 10.100 1.00 73.00 397 MET A C 1
ATOM 3208 O O . MET A 1 397 ? 8.863 -44.514 11.190 1.00 73.00 397 MET A O 1
ATOM 3212 N N . ARG A 1 398 ? 9.229 -43.753 9.107 1.00 71.00 398 ARG A N 1
ATOM 3213 C CA . ARG A 1 398 ? 10.689 -43.646 9.258 1.00 71.00 398 ARG A CA 1
ATOM 3214 C C . ARG A 1 398 ? 11.063 -42.624 10.339 1.00 71.00 398 ARG A C 1
ATOM 3216 O O . ARG A 1 398 ? 11.831 -42.957 11.231 1.00 71.00 398 ARG A O 1
ATOM 3223 N N . ASN A 1 399 ? 10.437 -41.445 10.338 1.00 69.88 399 ASN A N 1
ATOM 3224 C CA . ASN A 1 399 ? 10.675 -40.426 11.366 1.00 69.88 399 ASN A CA 1
ATOM 3225 C C . ASN A 1 399 ? 10.277 -40.905 12.773 1.00 69.88 399 ASN A C 1
ATOM 3227 O O . ASN A 1 399 ? 10.984 -40.618 13.734 1.00 69.88 399 ASN A O 1
ATOM 3231 N N . ILE A 1 400 ? 9.169 -41.646 12.909 1.00 70.69 400 ILE A N 1
ATOM 3232 C CA . ILE A 1 400 ? 8.774 -42.255 14.190 1.00 70.69 400 ILE A CA 1
ATOM 3233 C C . ILE A 1 400 ? 9.804 -43.296 14.637 1.00 70.69 400 ILE A C 1
ATOM 3235 O O . ILE A 1 400 ? 10.190 -43.290 15.803 1.00 70.69 400 ILE A O 1
ATOM 3239 N N . LYS A 1 401 ? 10.281 -44.153 13.726 1.00 68.62 401 LYS A N 1
ATOM 3240 C CA . LYS A 1 401 ? 11.315 -45.156 14.017 1.00 68.62 401 LYS A CA 1
ATOM 3241 C C . LYS A 1 401 ? 12.613 -44.506 14.502 1.00 68.62 401 LYS A C 1
ATOM 3243 O O . LYS A 1 401 ? 13.170 -44.953 15.499 1.00 68.62 401 LYS A O 1
ATOM 3248 N N . ASP A 1 402 ? 13.044 -43.426 13.856 1.00 68.69 402 ASP A N 1
ATOM 3249 C CA . ASP A 1 402 ? 14.248 -42.685 14.245 1.00 68.69 402 ASP A CA 1
ATOM 3250 C C . ASP A 1 402 ? 14.067 -4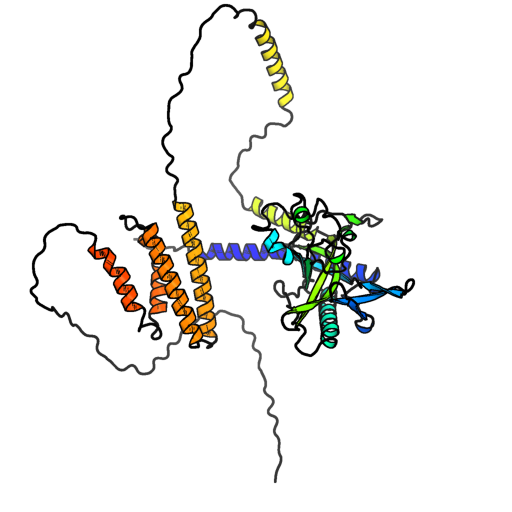1.987 15.605 1.00 68.69 402 ASP A C 1
ATOM 3252 O O . ASP A 1 402 ? 14.974 -41.991 16.432 1.00 68.69 402 ASP A O 1
ATOM 3256 N N . LEU A 1 403 ? 12.874 -41.456 15.898 1.00 63.97 403 LEU A N 1
ATOM 3257 C CA . LEU A 1 403 ? 12.530 -40.910 17.219 1.00 63.97 403 LEU A CA 1
ATOM 3258 C C . LEU A 1 403 ? 12.532 -41.986 18.314 1.00 63.97 403 LEU A C 1
ATOM 3260 O O . LEU A 1 403 ? 13.057 -41.741 19.399 1.00 63.97 403 LEU A O 1
ATOM 3264 N N . ILE A 1 404 ? 11.988 -43.173 18.033 1.00 67.62 404 ILE A N 1
ATOM 3265 C CA . ILE A 1 404 ? 12.042 -44.320 18.949 1.00 67.62 404 ILE A CA 1
ATOM 3266 C C . ILE A 1 404 ? 13.495 -44.747 19.171 1.00 67.62 404 ILE A C 1
ATOM 3268 O O . ILE A 1 404 ? 13.873 -45.013 20.301 1.00 67.62 404 ILE A O 1
ATOM 3272 N N . TYR A 1 405 ? 14.334 -44.745 18.137 1.00 66.69 405 TYR A N 1
ATOM 3273 C CA . TYR A 1 405 ? 15.748 -45.098 18.266 1.00 66.69 405 TYR A CA 1
ATOM 3274 C C . TYR A 1 405 ? 16.556 -44.059 19.067 1.00 66.69 405 TYR A C 1
ATOM 3276 O O . TYR A 1 405 ? 17.393 -44.419 19.888 1.00 66.69 405 TYR A O 1
ATOM 3284 N N . ILE A 1 406 ? 16.300 -42.762 18.860 1.00 66.06 406 ILE A N 1
ATOM 3285 C CA . ILE A 1 406 ? 17.041 -41.671 19.520 1.00 66.06 406 ILE A CA 1
ATOM 3286 C C . ILE A 1 406 ? 16.620 -41.496 20.987 1.00 66.06 406 ILE A C 1
ATOM 3288 O O . ILE A 1 406 ? 17.443 -41.109 21.820 1.00 66.06 406 ILE A O 1
ATOM 3292 N N . TYR A 1 407 ? 15.346 -41.737 21.308 1.00 62.84 407 TYR A N 1
ATOM 3293 C CA . TYR A 1 407 ? 14.780 -41.432 22.627 1.00 62.84 407 TYR A CA 1
ATOM 3294 C C . TYR A 1 407 ? 14.280 -42.656 23.403 1.00 62.84 407 TYR A C 1
ATOM 3296 O O . TYR A 1 407 ? 14.008 -42.533 24.596 1.00 62.84 407 TYR A O 1
ATOM 3304 N N . GLY A 1 408 ? 14.176 -43.821 22.766 1.00 51.94 408 GLY A N 1
ATOM 3305 C CA . GLY A 1 408 ? 13.812 -45.091 23.389 1.00 51.94 408 GLY A CA 1
ATOM 3306 C C . GLY A 1 408 ? 15.010 -45.736 24.073 1.00 51.94 408 GLY A C 1
ATOM 3307 O O . GLY A 1 408 ? 15.588 -46.694 23.569 1.00 51.94 408 GLY A O 1
ATOM 3308 N N . GLY A 1 409 ? 15.379 -45.198 25.234 1.00 56.44 409 GLY A N 1
ATOM 3309 C CA . GLY A 1 409 ? 16.076 -45.983 26.250 1.00 56.44 409 GLY A CA 1
ATOM 3310 C C . GLY A 1 409 ? 15.179 -47.109 26.781 1.00 56.44 409 GLY A C 1
ATOM 3311 O O . GLY A 1 409 ? 13.971 -47.121 26.539 1.00 56.44 409 GLY A O 1
ATOM 3312 N N . ALA A 1 410 ? 15.793 -48.064 27.484 1.00 43.28 410 ALA A N 1
ATOM 3313 C CA . ALA A 1 410 ? 15.251 -49.360 27.920 1.00 43.28 410 ALA A CA 1
ATOM 3314 C C . ALA A 1 410 ? 13.977 -49.336 28.801 1.00 43.28 410 ALA A C 1
ATOM 3316 O O . ALA A 1 410 ? 13.523 -50.379 29.259 1.00 43.28 410 ALA A O 1
ATOM 3317 N N . ASP A 1 411 ? 13.394 -48.173 29.060 1.00 50.06 411 ASP A N 1
ATOM 3318 C CA . ASP A 1 411 ? 12.340 -47.937 30.041 1.00 50.06 411 ASP A CA 1
ATOM 3319 C C . ASP A 1 411 ? 10.927 -47.780 29.442 1.00 50.06 411 ASP A C 1
ATOM 3321 O O . ASP A 1 411 ? 9.981 -47.509 30.176 1.00 50.06 411 ASP A O 1
ATOM 3325 N N . GLY A 1 412 ? 10.739 -47.971 28.128 1.00 49.84 412 GLY A N 1
ATOM 3326 C CA . GLY A 1 412 ? 9.405 -48.125 27.507 1.00 49.84 412 GLY A CA 1
ATOM 3327 C C . GLY A 1 412 ? 8.485 -46.889 27.545 1.00 49.84 412 GLY A C 1
ATOM 3328 O O . GLY A 1 412 ? 7.387 -46.916 26.991 1.00 49.84 412 GLY A O 1
ATOM 3329 N N . SER A 1 413 ? 8.944 -45.775 28.121 1.00 56.75 413 SER A N 1
ATOM 3330 C CA . SER A 1 413 ? 8.139 -44.587 28.448 1.00 56.75 413 SER A CA 1
ATOM 3331 C C . SER A 1 413 ? 7.624 -43.783 27.246 1.00 56.75 413 SER A C 1
ATOM 3333 O O . SER A 1 413 ? 6.778 -42.903 27.405 1.00 56.75 413 SER A O 1
ATOM 3335 N N . LEU A 1 414 ? 8.083 -44.078 26.024 1.00 50.75 414 LEU A N 1
ATOM 3336 C CA . LEU A 1 414 ? 7.594 -43.415 24.812 1.00 50.75 414 LEU A CA 1
ATOM 3337 C C . LEU A 1 414 ? 6.174 -43.875 24.424 1.00 50.75 414 LEU A C 1
ATOM 3339 O O . LEU A 1 414 ? 5.410 -43.090 23.857 1.00 50.75 414 LEU A O 1
ATOM 3343 N N . PHE A 1 415 ? 5.805 -45.121 24.745 1.00 50.81 415 PHE A N 1
ATOM 3344 C CA . PHE A 1 415 ? 4.492 -45.680 24.400 1.00 50.81 415 PHE A CA 1
ATOM 3345 C C . PHE A 1 415 ? 3.350 -45.078 25.227 1.00 50.81 415 PHE A C 1
ATOM 3347 O O . PHE A 1 415 ? 2.248 -44.925 24.705 1.00 50.81 415 PHE A O 1
ATOM 3354 N N . ASP A 1 416 ? 3.626 -44.618 26.448 1.00 50.22 416 ASP A N 1
ATOM 3355 C CA . ASP A 1 416 ? 2.634 -43.949 27.302 1.00 50.22 416 ASP A CA 1
ATOM 3356 C C . ASP A 1 416 ? 2.296 -42.519 26.835 1.00 50.22 416 ASP A C 1
ATOM 3358 O O . ASP A 1 416 ? 1.284 -41.941 27.236 1.00 50.22 416 ASP A O 1
ATOM 3362 N N . ILE A 1 417 ? 3.136 -41.925 25.978 1.00 54.62 417 ILE A N 1
ATOM 3363 C CA . ILE A 1 417 ? 3.015 -40.523 25.546 1.00 54.62 417 ILE A CA 1
ATOM 3364 C C . ILE A 1 417 ? 2.219 -40.399 24.232 1.00 54.62 417 ILE A C 1
ATOM 3366 O O . ILE A 1 417 ? 1.585 -39.368 23.973 1.00 54.62 417 ILE A O 1
ATOM 3370 N N . LEU A 1 418 ? 2.198 -41.445 23.401 1.00 50.88 418 LEU A N 1
ATOM 3371 C CA . LEU A 1 418 ? 1.360 -41.498 22.203 1.00 50.88 418 LEU A CA 1
ATOM 3372 C C . LEU A 1 418 ? -0.083 -41.818 22.604 1.00 50.88 418 LEU A C 1
ATOM 3374 O O . LEU A 1 418 ? -0.424 -42.950 22.925 1.00 50.88 418 LEU A O 1
ATOM 3378 N N . HIS A 1 419 ? -0.952 -40.806 22.568 1.00 53.75 419 HIS A N 1
ATOM 3379 C CA . HIS A 1 419 ? -2.354 -40.968 22.947 1.00 53.75 419 HIS A CA 1
ATOM 3380 C C . HIS A 1 419 ? -3.014 -42.101 22.123 1.00 53.75 419 HIS A C 1
ATOM 3382 O O . HIS A 1 419 ? -3.034 -42.005 20.888 1.00 53.75 419 HIS A O 1
ATOM 3388 N N . PRO A 1 420 ? -3.609 -43.134 22.757 1.00 52.03 420 PRO A N 1
ATOM 3389 C CA . PRO A 1 420 ? -4.151 -44.318 22.077 1.00 52.03 420 PRO A CA 1
ATOM 3390 C C . PRO A 1 420 ? -5.146 -44.009 20.953 1.00 52.03 420 PRO A C 1
ATOM 3392 O O . PRO A 1 420 ? -5.269 -44.769 19.994 1.00 52.03 420 PRO A O 1
ATOM 3395 N N . SER A 1 421 ? -5.831 -42.863 21.021 1.00 46.25 421 SER A N 1
ATOM 3396 C CA . SER A 1 421 ? -6.764 -42.435 19.974 1.00 46.25 421 SER A CA 1
ATOM 3397 C C . SER A 1 421 ? -6.088 -42.019 18.664 1.00 46.25 421 SER A C 1
ATOM 3399 O O . SER A 1 421 ? -6.714 -42.131 17.618 1.00 46.25 421 SER A O 1
ATOM 3401 N N . VAL A 1 422 ? -4.842 -41.529 18.694 1.00 56.56 422 VAL A N 1
ATOM 3402 C CA . VAL A 1 422 ? -4.100 -41.143 17.478 1.00 56.56 422 VAL A CA 1
ATOM 3403 C C . VAL A 1 422 ? -3.636 -42.395 16.748 1.00 56.56 422 VAL A C 1
ATOM 3405 O O . VAL A 1 422 ? -3.831 -42.505 15.541 1.00 56.56 422 VAL A O 1
ATOM 3408 N N . LEU A 1 423 ? -3.115 -43.371 17.496 1.00 59.03 423 LEU A N 1
ATOM 3409 C CA . LEU A 1 423 ? -2.728 -44.669 16.955 1.00 59.03 423 LEU A CA 1
ATOM 3410 C C . LEU A 1 423 ? -3.953 -45.435 16.429 1.00 59.03 423 LEU A C 1
ATOM 3412 O O . LEU A 1 423 ? -3.925 -45.927 15.308 1.00 59.03 423 LEU A O 1
ATOM 3416 N N . SER A 1 424 ? -5.064 -45.438 17.174 1.00 59.16 424 SER A N 1
ATOM 3417 C CA . SER A 1 424 ? -6.319 -46.077 16.748 1.00 59.16 424 SER A CA 1
ATOM 3418 C C . SER A 1 424 ? -6.926 -45.418 15.506 1.00 59.16 424 SER A C 1
ATOM 3420 O O . SER A 1 424 ? -7.379 -46.118 14.607 1.00 59.16 424 SER A O 1
ATOM 3422 N N . ALA A 1 425 ? -6.907 -44.082 15.412 1.00 57.31 425 ALA A N 1
ATOM 3423 C CA . ALA A 1 425 ? -7.390 -43.365 14.229 1.00 57.31 425 ALA A CA 1
ATOM 3424 C C . ALA A 1 425 ? -6.518 -43.636 12.994 1.00 57.31 425 ALA A C 1
ATOM 3426 O O . ALA A 1 425 ? -7.036 -43.735 11.884 1.00 57.31 425 ALA A O 1
ATOM 3427 N N . TYR A 1 426 ? -5.206 -43.789 13.184 1.00 60.72 426 TYR A N 1
ATOM 3428 C CA . TYR A 1 426 ? -4.281 -44.113 12.101 1.00 60.72 426 TYR A CA 1
ATOM 3429 C C . TYR A 1 426 ? -4.419 -45.575 11.650 1.00 60.72 426 TYR A C 1
ATOM 3431 O O . TYR A 1 426 ? -4.457 -45.841 10.454 1.00 60.72 426 TYR A O 1
ATOM 3439 N N . ILE A 1 427 ? -4.592 -46.517 12.584 1.00 64.06 427 ILE A N 1
ATOM 3440 C CA . ILE A 1 427 ? -4.871 -47.931 12.283 1.00 64.06 427 ILE A CA 1
ATOM 3441 C C . ILE A 1 427 ? -6.220 -48.079 11.565 1.00 64.06 427 ILE A C 1
ATOM 3443 O O . ILE A 1 427 ? -6.296 -48.769 10.553 1.00 64.06 427 ILE A O 1
ATOM 3447 N N . ALA A 1 428 ? -7.266 -47.381 12.018 1.00 61.97 428 ALA A N 1
ATOM 3448 C CA . ALA A 1 428 ? -8.566 -47.369 11.344 1.00 61.97 428 ALA A CA 1
ATOM 3449 C C . ALA A 1 428 ? -8.485 -46.774 9.925 1.00 61.97 428 ALA A C 1
ATOM 3451 O O . ALA A 1 428 ? -9.153 -47.258 9.017 1.00 61.97 428 ALA A O 1
ATOM 3452 N N . PHE A 1 429 ? -7.633 -45.763 9.716 1.00 57.34 429 PHE A N 1
ATOM 3453 C CA . PHE A 1 429 ? -7.366 -45.190 8.394 1.00 57.34 429 PHE A CA 1
ATOM 3454 C C . PHE A 1 429 ? -6.611 -46.163 7.469 1.00 57.34 429 PHE A C 1
ATOM 3456 O O . PHE A 1 429 ? -6.904 -46.227 6.276 1.00 57.34 429 PHE A O 1
ATOM 3463 N N . LEU A 1 430 ? -5.678 -46.955 8.011 1.00 56.62 430 LEU A N 1
ATOM 3464 C CA . LEU A 1 430 ? -4.937 -47.987 7.272 1.00 56.62 430 LEU A CA 1
ATOM 3465 C C . LEU A 1 430 ? -5.759 -49.259 6.999 1.00 56.62 430 LEU A C 1
ATOM 3467 O O . LEU A 1 430 ? -5.452 -49.975 6.053 1.00 56.62 430 LEU A O 1
ATOM 3471 N N . GLY A 1 431 ? -6.809 -49.527 7.781 1.00 48.38 431 GLY A N 1
ATOM 3472 C CA . GLY A 1 431 ? -7.724 -50.662 7.602 1.00 48.38 431 GLY A CA 1
ATOM 3473 C C . GLY A 1 431 ? -8.703 -50.533 6.426 1.00 48.38 431 GLY A C 1
ATOM 3474 O O . GLY A 1 431 ? -9.563 -51.394 6.253 1.00 48.38 431 GLY A O 1
ATOM 3475 N N . SER A 1 432 ? -8.600 -49.473 5.618 1.00 51.91 432 SER A N 1
ATOM 3476 C CA . SER A 1 432 ? -9.364 -49.343 4.374 1.00 51.91 432 SER A CA 1
ATOM 3477 C C . SER A 1 432 ? -8.880 -50.376 3.335 1.00 51.91 432 SER A C 1
ATOM 3479 O O . SER A 1 432 ? -7.664 -50.525 3.171 1.00 51.91 432 SER A O 1
ATOM 3481 N N . PRO A 1 433 ? -9.775 -51.055 2.581 1.00 44.97 433 PRO A N 1
ATOM 3482 C CA . PRO A 1 433 ? -9.421 -52.147 1.657 1.00 44.97 433 PRO A CA 1
ATOM 3483 C C . PRO A 1 433 ? -8.373 -51.792 0.588 1.00 44.97 433 PRO A C 1
ATOM 3485 O O . PRO A 1 433 ? -7.786 -52.672 -0.024 1.00 44.97 433 PRO A O 1
ATOM 3488 N N . ALA A 1 434 ? -8.114 -50.502 0.359 1.00 47.28 434 ALA A N 1
ATOM 3489 C CA . ALA A 1 434 ? -7.142 -50.017 -0.617 1.00 47.28 434 ALA A CA 1
ATOM 3490 C C . ALA A 1 434 ? -5.668 -50.053 -0.146 1.00 47.28 434 ALA A C 1
ATOM 3492 O O . ALA A 1 434 ? -4.792 -49.663 -0.916 1.00 47.28 434 ALA A O 1
ATOM 3493 N N . ILE A 1 435 ? -5.376 -50.448 1.103 1.00 51.62 435 ILE A N 1
ATOM 3494 C CA . ILE A 1 435 ? -4.035 -50.312 1.720 1.00 51.62 435 ILE A CA 1
ATOM 3495 C C . ILE A 1 435 ? -3.462 -51.666 2.211 1.00 51.62 435 ILE A C 1
ATOM 3497 O O . ILE A 1 435 ? -2.291 -51.754 2.591 1.00 51.62 435 ILE A O 1
ATOM 3501 N N . SER A 1 436 ? -4.237 -52.754 2.153 1.00 45.22 436 SER A N 1
ATOM 3502 C CA . SER A 1 436 ? -3.919 -54.012 2.848 1.00 45.22 436 SER A CA 1
ATOM 3503 C C . SER A 1 436 ? -2.807 -54.877 2.240 1.00 45.22 436 SER A C 1
ATOM 3505 O O . SER A 1 436 ? -2.387 -55.823 2.896 1.00 45.22 436 SER A O 1
ATOM 3507 N N . GLU A 1 437 ? -2.281 -54.580 1.048 1.00 48.81 437 GLU A N 1
ATOM 3508 C CA . GLU A 1 437 ? -1.325 -55.489 0.384 1.00 48.81 437 GLU A CA 1
ATOM 3509 C C . GLU A 1 437 ? 0.163 -55.209 0.663 1.00 48.81 437 GLU A C 1
ATOM 3511 O O . GLU A 1 437 ? 0.997 -56.052 0.351 1.00 48.81 437 GLU A O 1
ATOM 3516 N N . GLY A 1 438 ? 0.534 -54.080 1.287 1.00 50.59 438 GLY A N 1
ATOM 3517 C CA . GLY A 1 438 ? 1.961 -53.731 1.457 1.00 50.59 438 GLY A CA 1
ATOM 3518 C C . GLY A 1 438 ? 2.424 -53.334 2.860 1.00 50.59 438 GLY A C 1
ATOM 3519 O O . GLY A 1 438 ? 3.590 -53.519 3.188 1.00 50.59 438 GLY A O 1
ATOM 3520 N N . VAL A 1 439 ? 1.545 -52.772 3.696 1.00 50.69 439 VAL A N 1
ATOM 3521 C CA . VAL A 1 439 ? 1.967 -52.079 4.935 1.00 50.69 439 VAL A CA 1
ATOM 3522 C C . VAL A 1 439 ? 1.894 -52.978 6.174 1.00 50.69 439 VAL A C 1
ATOM 3524 O O . VAL A 1 439 ? 2.679 -52.810 7.106 1.00 50.69 439 VAL A O 1
ATOM 3527 N N . LEU A 1 440 ? 0.980 -53.952 6.195 1.00 46.19 440 LEU A N 1
ATOM 3528 C CA . LEU A 1 440 ? 0.780 -54.835 7.350 1.00 46.19 440 LEU A CA 1
ATOM 3529 C C . LEU A 1 440 ? 2.010 -55.702 7.700 1.00 46.19 440 LEU A C 1
ATOM 3531 O O . LEU A 1 440 ? 2.321 -55.795 8.888 1.00 46.19 440 LEU A O 1
ATOM 3535 N N . PRO A 1 441 ? 2.736 -56.296 6.728 1.00 50.50 441 PRO A N 1
ATOM 3536 C CA . PRO A 1 441 ? 3.914 -57.114 7.028 1.00 50.50 441 PRO A CA 1
ATOM 3537 C C . PRO A 1 441 ? 5.078 -56.305 7.623 1.00 50.50 441 PRO A C 1
ATOM 3539 O O . PRO A 1 441 ? 5.701 -56.746 8.584 1.00 50.50 441 PRO A O 1
ATOM 3542 N N . GLU A 1 442 ? 5.332 -55.089 7.119 1.00 50.53 442 GLU A N 1
ATOM 3543 C CA . GLU A 1 442 ? 6.383 -54.198 7.647 1.00 50.53 442 GLU A CA 1
ATOM 3544 C C . GLU A 1 442 ? 6.045 -53.670 9.052 1.00 50.53 442 GLU A C 1
ATOM 3546 O O . GLU A 1 442 ? 6.933 -53.506 9.891 1.00 50.53 442 GLU A O 1
ATOM 3551 N N . LEU A 1 443 ? 4.758 -53.424 9.328 1.00 42.19 443 LEU A N 1
ATOM 3552 C CA . LEU A 1 443 ? 4.280 -53.010 10.648 1.00 42.19 443 LEU A CA 1
ATOM 3553 C C . LEU A 1 443 ? 4.409 -54.149 11.672 1.00 42.19 443 LEU A C 1
ATOM 3555 O O . LEU A 1 443 ? 4.824 -53.907 12.803 1.00 42.19 443 LEU A O 1
ATOM 3559 N N . ALA A 1 444 ? 4.092 -55.384 11.272 1.00 49.03 444 ALA A N 1
ATOM 3560 C CA . ALA A 1 444 ? 4.237 -56.563 12.120 1.00 49.03 444 ALA A CA 1
ATOM 3561 C C . ALA A 1 444 ? 5.712 -56.839 12.468 1.00 49.03 444 ALA A C 1
ATOM 3563 O O . ALA A 1 444 ? 6.018 -57.067 13.636 1.00 49.03 444 ALA A O 1
ATOM 3564 N N . ASP A 1 445 ? 6.630 -56.729 11.499 1.00 46.91 445 ASP A N 1
ATOM 3565 C CA . ASP A 1 445 ? 8.070 -56.957 11.716 1.00 46.91 445 ASP A CA 1
ATOM 3566 C C . ASP A 1 445 ? 8.711 -55.857 12.596 1.00 46.91 445 ASP A C 1
ATOM 3568 O O . ASP A 1 445 ? 9.561 -56.129 13.446 1.00 46.91 445 ASP A O 1
ATOM 3572 N N . ALA A 1 446 ? 8.252 -54.603 12.473 1.00 49.16 446 ALA A N 1
ATOM 3573 C CA . ALA A 1 446 ? 8.715 -53.491 13.311 1.00 49.16 446 ALA A CA 1
ATOM 3574 C C . ALA A 1 446 ? 8.208 -53.555 14.765 1.00 49.16 446 ALA A C 1
ATOM 3576 O O . ALA A 1 446 ? 8.893 -53.071 15.667 1.00 49.16 446 ALA A O 1
ATOM 3577 N N . LEU A 1 447 ? 7.024 -54.134 14.994 1.00 43.56 447 LEU A N 1
ATOM 3578 C CA . LEU A 1 447 ? 6.425 -54.270 16.326 1.00 43.56 447 LEU A CA 1
ATOM 3579 C C . LEU A 1 447 ? 6.925 -55.511 17.083 1.00 43.56 447 LEU A C 1
ATOM 3581 O O . LEU A 1 447 ? 6.982 -55.473 18.309 1.00 43.56 447 LEU A O 1
ATOM 3585 N N . TRP A 1 448 ? 7.320 -56.583 16.385 1.00 40.75 448 TRP A N 1
ATOM 3586 C CA . TRP A 1 448 ? 7.735 -57.842 17.020 1.00 40.75 448 TRP A CA 1
ATOM 3587 C C . TRP A 1 448 ? 9.225 -57.935 17.377 1.00 40.75 448 TRP A C 1
ATOM 3589 O O . TRP A 1 448 ? 9.569 -58.557 18.382 1.00 40.75 448 TRP A O 1
ATOM 3599 N N . ARG A 1 449 ? 10.130 -57.297 16.622 1.00 37.41 449 ARG A N 1
ATOM 3600 C CA . ARG A 1 449 ? 11.585 -57.406 16.873 1.00 37.41 449 ARG A CA 1
ATOM 3601 C C . ARG A 1 449 ? 12.074 -56.878 18.233 1.00 37.41 449 ARG A C 1
ATOM 3603 O O . ARG A 1 449 ? 12.985 -57.492 18.782 1.00 37.41 449 ARG A O 1
ATOM 3610 N N . PRO A 1 450 ? 11.512 -55.806 18.824 1.00 39.16 450 PRO A N 1
ATOM 3611 C CA . PRO A 1 450 ? 11.951 -55.346 20.144 1.00 39.16 450 PRO A CA 1
ATOM 3612 C C . PRO A 1 450 ? 11.531 -56.272 21.298 1.00 39.16 450 PRO A C 1
ATOM 3614 O O . PRO A 1 450 ? 12.144 -56.226 22.360 1.00 39.16 450 PRO A O 1
ATOM 3617 N N . ALA A 1 451 ? 10.515 -57.123 21.107 1.00 35.22 451 ALA A N 1
ATOM 3618 C CA . ALA A 1 451 ? 9.993 -57.999 22.159 1.00 35.22 451 ALA A CA 1
ATOM 3619 C C . ALA A 1 451 ? 10.878 -59.233 22.431 1.00 35.22 451 ALA A C 1
ATOM 3621 O O . ALA A 1 451 ? 10.759 -59.844 23.487 1.00 35.22 451 ALA A O 1
ATOM 3622 N N . LEU A 1 452 ? 11.792 -59.577 21.516 1.00 35.59 452 LEU A N 1
ATOM 3623 C CA . LEU A 1 452 ? 12.672 -60.751 21.623 1.00 35.59 452 LEU A CA 1
ATOM 3624 C C . LEU A 1 452 ? 14.069 -60.445 22.194 1.00 35.59 452 LEU A C 1
ATOM 3626 O O . LEU A 1 452 ? 14.875 -61.354 22.347 1.00 35.59 452 LEU A O 1
ATOM 3630 N N . TRP A 1 453 ? 14.369 -59.187 22.532 1.00 35.41 453 TRP A N 1
ATOM 3631 C CA . TRP A 1 453 ? 15.674 -58.775 23.084 1.00 35.41 453 TRP A CA 1
ATOM 3632 C C . TRP A 1 453 ? 15.648 -58.436 24.583 1.00 35.41 453 TRP A C 1
ATOM 3634 O O . TRP A 1 453 ? 16.654 -58.008 25.146 1.00 35.41 453 TRP A O 1
ATOM 3644 N N . ALA A 1 454 ? 14.516 -58.665 25.251 1.00 35.97 454 ALA A N 1
ATOM 3645 C CA . ALA A 1 454 ? 14.370 -58.541 26.698 1.00 35.97 454 ALA A CA 1
ATOM 3646 C C . ALA A 1 454 ? 14.381 -59.933 27.354 1.00 35.97 454 ALA A C 1
ATOM 3648 O O . ALA A 1 454 ? 13.369 -60.410 27.856 1.00 35.97 454 ALA A O 1
ATOM 3649 N N . GLY A 1 455 ? 15.529 -60.604 27.314 1.00 33.28 455 GLY A N 1
ATOM 3650 C CA . GLY A 1 455 ? 15.720 -61.900 27.964 1.00 33.28 455 GLY A CA 1
ATOM 3651 C C . GLY A 1 455 ? 17.077 -62.487 27.615 1.00 33.28 455 GLY A C 1
ATOM 3652 O O . GLY A 1 455 ? 17.193 -63.244 26.660 1.00 33.28 455 GLY A O 1
ATOM 3653 N N . GLY A 1 456 ? 18.116 -62.095 28.351 1.00 30.05 456 GLY A N 1
ATOM 3654 C CA . GLY A 1 456 ? 19.417 -62.747 28.254 1.00 30.05 456 GLY A CA 1
ATOM 3655 C C . GLY A 1 456 ? 19.391 -64.098 28.964 1.00 30.05 456 GLY A C 1
ATOM 3656 O O . GLY A 1 456 ? 18.967 -64.164 30.115 1.00 30.05 456 GLY A O 1
ATOM 3657 N N . ASN A 1 457 ? 19.830 -65.146 28.271 1.00 29.92 457 ASN A N 1
ATOM 3658 C CA . ASN A 1 457 ? 20.860 -66.074 28.739 1.00 29.92 457 ASN A CA 1
ATOM 3659 C C . ASN A 1 457 ? 21.362 -66.914 27.556 1.00 29.92 457 ASN A C 1
ATOM 3661 O O . ASN A 1 457 ? 20.588 -67.321 26.693 1.00 29.92 457 ASN A O 1
ATOM 3665 N N . GLU A 1 458 ? 22.679 -67.092 27.525 1.00 41.06 458 GLU A N 1
ATOM 3666 C CA . GLU A 1 458 ? 23.433 -67.951 26.614 1.00 41.06 458 GLU A CA 1
ATOM 3667 C C . GLU A 1 458 ? 23.063 -69.422 26.848 1.00 41.06 458 GLU A C 1
ATOM 3669 O O . GLU A 1 458 ? 23.098 -69.866 27.991 1.00 41.06 458 GLU A O 1
ATOM 3674 N N . GLU A 1 459 ? 22.697 -70.141 25.782 1.00 33.00 459 GLU A N 1
ATOM 3675 C CA . GLU A 1 459 ? 23.070 -71.534 25.460 1.00 33.00 459 GLU A CA 1
ATOM 3676 C C . GLU A 1 459 ? 22.267 -71.996 24.223 1.00 33.00 459 GLU A C 1
ATOM 3678 O O . GLU A 1 459 ? 21.037 -71.925 24.195 1.00 33.00 459 GLU A O 1
ATOM 3683 N N . GLU A 1 460 ? 22.968 -72.430 23.168 1.00 40.72 460 GLU A N 1
ATOM 3684 C CA . GLU A 1 460 ? 22.379 -73.107 21.999 1.00 40.72 460 GLU A CA 1
ATOM 3685 C C . GLU A 1 460 ? 21.857 -74.500 22.384 1.00 40.72 460 GLU A C 1
ATOM 3687 O O . GLU A 1 460 ? 22.520 -75.221 23.136 1.00 40.72 460 GLU A O 1
ATOM 3692 N N . PRO A 1 461 ? 20.724 -74.933 21.800 1.00 34.56 461 PRO A N 1
ATOM 3693 C CA . PRO A 1 461 ? 20.753 -76.256 21.175 1.00 34.56 461 PRO A CA 1
ATOM 3694 C C . PRO A 1 461 ? 20.001 -76.371 19.832 1.00 34.56 461 PRO A C 1
ATOM 3696 O O . PRO A 1 461 ? 19.128 -75.576 19.486 1.00 34.56 461 PRO A O 1
ATOM 3699 N N . ASP A 1 462 ? 20.400 -77.424 19.115 1.00 30.89 462 ASP A N 1
ATOM 3700 C CA . ASP A 1 462 ? 20.037 -77.907 17.775 1.00 30.89 462 ASP A CA 1
ATOM 3701 C C . ASP A 1 462 ? 18.527 -78.100 17.462 1.00 30.89 462 ASP A C 1
ATOM 3703 O O . ASP A 1 462 ? 17.687 -78.146 18.365 1.00 30.89 462 ASP A O 1
ATOM 3707 N N . PRO A 1 463 ? 18.165 -78.268 16.166 1.00 38.34 463 PRO A N 1
ATOM 3708 C CA . PRO A 1 463 ? 16.801 -78.144 15.666 1.00 38.34 463 PRO A CA 1
ATOM 3709 C C . PRO A 1 463 ? 16.050 -79.480 15.645 1.00 38.34 463 PRO A C 1
ATOM 3711 O O . PRO A 1 463 ? 16.454 -80.404 14.948 1.00 38.34 463 PRO A O 1
ATOM 3714 N N . PHE A 1 464 ? 14.889 -79.551 16.298 1.00 24.98 464 PHE A N 1
ATOM 3715 C CA . PHE A 1 464 ? 13.825 -80.498 15.948 1.00 24.98 464 PHE A CA 1
ATOM 3716 C C . PHE A 1 464 ? 12.443 -79.907 16.293 1.00 24.98 464 PHE A C 1
ATOM 3718 O O . PHE A 1 464 ? 12.242 -79.345 17.367 1.00 24.98 464 PHE A O 1
ATOM 3725 N N . GLU A 1 465 ? 11.516 -80.020 15.332 1.00 31.17 465 GLU A N 1
ATOM 3726 C CA . GLU A 1 465 ? 10.051 -79.823 15.425 1.00 31.17 465 GLU A CA 1
ATOM 3727 C C . GLU A 1 465 ? 9.434 -80.632 16.607 1.00 31.17 465 GLU A C 1
ATOM 3729 O O . GLU A 1 465 ? 10.134 -81.533 17.079 1.00 31.17 465 GLU A O 1
ATOM 3734 N N . PRO A 1 466 ? 8.152 -80.470 17.058 1.00 39.44 466 PRO A N 1
ATOM 3735 C CA . PRO A 1 466 ? 6.967 -80.046 16.287 1.00 39.44 466 PRO A CA 1
ATOM 3736 C C . PRO A 1 466 ? 5.809 -79.352 17.075 1.00 39.44 466 PRO A C 1
ATOM 3738 O O . PRO A 1 466 ? 5.887 -79.043 18.259 1.00 39.44 466 PRO A O 1
ATOM 3741 N N . GLU A 1 467 ? 4.694 -79.193 16.349 1.00 24.50 467 GLU A N 1
ATOM 3742 C CA . GLU A 1 467 ? 3.282 -79.190 16.783 1.00 24.50 467 GLU A CA 1
ATOM 3743 C C . GLU A 1 467 ? 2.508 -77.864 16.878 1.00 24.50 467 GLU A C 1
ATOM 3745 O O . GLU A 1 467 ? 2.487 -77.122 17.857 1.00 24.50 467 GLU A O 1
ATOM 3750 N N . PHE A 1 468 ? 1.734 -77.671 15.807 1.00 26.47 468 PHE A N 1
ATOM 3751 C CA . PHE A 1 468 ? 0.501 -76.907 15.728 1.00 26.47 468 PHE A CA 1
ATOM 3752 C C . PHE A 1 468 ? -0.499 -77.304 16.824 1.00 26.47 468 PHE A C 1
ATOM 3754 O O . PHE A 1 468 ? -0.975 -78.437 16.842 1.00 26.47 468 PHE A O 1
ATOM 3761 N N . TYR A 1 469 ? -0.970 -76.325 17.600 1.00 24.16 469 TYR A N 1
ATOM 3762 C CA . TYR A 1 469 ? -2.295 -76.395 18.216 1.00 24.16 469 TYR A CA 1
ATOM 3763 C C . TYR A 1 469 ? -3.219 -75.339 17.623 1.00 24.16 469 TYR A C 1
ATOM 3765 O O . TYR A 1 469 ? -3.062 -74.131 17.795 1.00 24.16 469 TYR A O 1
ATOM 3773 N N . SER A 1 470 ? -4.202 -75.846 16.883 1.00 24.16 470 SER A N 1
ATOM 3774 C CA . SER A 1 470 ? -5.320 -75.088 16.355 1.00 24.16 470 SER A CA 1
ATOM 3775 C C . SER A 1 470 ? -6.305 -74.770 17.480 1.00 24.16 470 SER A C 1
ATOM 3777 O O . SER A 1 470 ? -6.803 -75.684 18.137 1.00 24.16 470 SER A O 1
ATOM 3779 N N . CYS A 1 471 ? -6.674 -73.501 17.624 1.00 21.92 471 CYS A N 1
ATOM 3780 C CA . CYS A 1 471 ? -7.930 -73.106 18.251 1.00 21.92 471 CYS A CA 1
ATOM 3781 C C . CYS A 1 471 ? -8.801 -72.446 17.180 1.00 21.92 471 CYS A C 1
ATOM 3783 O O . CYS A 1 471 ? -8.693 -71.253 16.907 1.00 21.92 471 CYS A O 1
ATOM 3785 N N . ARG A 1 472 ? -9.654 -73.253 16.537 1.00 24.52 472 ARG A N 1
ATOM 3786 C CA . ARG A 1 472 ? -10.800 -72.777 15.753 1.00 24.52 472 ARG A CA 1
ATOM 3787 C C . ARG A 1 472 ? -12.024 -72.717 16.658 1.00 24.52 472 ARG A C 1
ATOM 3789 O O . ARG A 1 472 ? -12.420 -73.738 17.205 1.00 24.52 472 ARG A O 1
ATOM 3796 N N . MET A 1 473 ? -12.689 -71.567 16.688 1.00 21.31 473 MET A N 1
ATOM 3797 C CA . MET A 1 473 ? -14.146 -71.478 16.819 1.00 21.31 473 MET A CA 1
ATOM 3798 C C . MET A 1 473 ? -14.664 -70.272 16.010 1.00 21.31 473 MET A C 1
ATOM 3800 O O . MET A 1 473 ? -13.879 -69.394 15.654 1.00 21.31 473 MET A O 1
ATOM 3804 N N . PRO A 1 474 ? -15.935 -70.302 15.574 1.00 26.91 474 PRO A N 1
ATOM 3805 C CA . PRO A 1 474 ? -16.283 -70.069 14.176 1.00 26.91 474 PRO A CA 1
ATOM 3806 C C . PRO A 1 474 ? -16.842 -68.667 13.920 1.00 26.91 474 PRO A C 1
ATOM 3808 O O . PRO A 1 474 ? -17.639 -68.160 14.705 1.00 26.91 474 PRO A O 1
ATOM 3811 N N . LEU A 1 475 ? -16.541 -68.095 12.752 1.00 23.55 475 LEU A N 1
ATOM 3812 C CA . LEU A 1 475 ? -17.407 -67.083 12.149 1.00 23.55 475 LEU A CA 1
ATOM 3813 C C . LEU A 1 475 ? -18.138 -67.712 10.963 1.00 23.55 475 LEU A C 1
ATOM 3815 O O . LEU A 1 475 ? -17.539 -68.058 9.946 1.00 23.55 475 LEU A O 1
ATOM 3819 N N . GLN A 1 476 ? -19.449 -67.884 11.129 1.00 24.41 476 GLN A N 1
ATOM 3820 C CA . GLN A 1 476 ? -20.360 -68.207 10.043 1.00 24.41 476 GLN A CA 1
ATOM 3821 C C . GLN A 1 476 ? -20.382 -67.052 9.043 1.00 24.41 476 GLN A C 1
ATOM 3823 O O . GLN A 1 476 ? -20.743 -65.924 9.380 1.00 24.41 476 GLN A O 1
ATOM 3828 N N . VAL A 1 477 ? -20.067 -67.367 7.791 1.00 27.41 477 VAL A N 1
ATOM 3829 C CA . VAL A 1 477 ? -20.453 -66.551 6.645 1.00 27.41 477 VAL A CA 1
ATOM 3830 C C . VAL A 1 477 ? -21.968 -66.683 6.494 1.00 27.41 477 VAL A C 1
ATOM 3832 O O . VAL A 1 477 ? -22.476 -67.737 6.117 1.00 27.41 477 VAL A O 1
ATOM 3835 N N . ARG A 1 478 ? -22.695 -65.611 6.809 1.00 24.27 478 ARG A N 1
ATOM 3836 C CA . ARG A 1 478 ? -24.035 -65.369 6.272 1.00 24.27 478 ARG A CA 1
ATOM 3837 C C . ARG A 1 478 ? -23.937 -64.199 5.308 1.00 24.27 478 ARG A C 1
ATOM 3839 O O . ARG A 1 478 ? -23.349 -63.173 5.628 1.00 24.27 478 ARG A O 1
ATOM 3846 N N . THR A 1 479 ? -24.496 -64.397 4.125 1.00 32.34 479 THR A N 1
ATOM 3847 C CA . THR A 1 479 ? -24.818 -63.378 3.126 1.00 32.34 479 THR A CA 1
ATOM 3848 C C . THR A 1 479 ? -25.488 -62.167 3.777 1.00 32.34 479 THR A C 1
ATOM 3850 O O . THR A 1 479 ? -26.460 -62.347 4.510 1.00 32.34 479 THR A O 1
ATOM 3853 N N . TRP A 1 480 ? -25.017 -60.952 3.486 1.00 27.55 480 TRP A N 1
ATOM 3854 C CA . TRP A 1 480 ? -25.727 -59.724 3.846 1.00 27.55 480 TRP A CA 1
ATOM 3855 C C . TRP A 1 480 ? -26.238 -59.036 2.586 1.00 27.55 480 TRP A C 1
ATOM 3857 O O . TRP A 1 480 ? -25.475 -58.511 1.778 1.00 27.55 480 TRP A O 1
ATOM 3867 N N . GLN A 1 481 ? -27.560 -59.114 2.448 1.00 27.69 481 GLN A N 1
ATOM 3868 C CA . GLN A 1 481 ? -28.389 -58.211 1.667 1.00 27.69 481 GLN A CA 1
ATOM 3869 C C . GLN A 1 481 ? -28.246 -56.777 2.193 1.00 27.69 481 GLN A C 1
ATOM 3871 O O . GLN A 1 481 ? -27.830 -56.549 3.330 1.00 27.69 481 GLN A O 1
ATOM 3876 N N . GLU A 1 482 ? -28.603 -55.833 1.330 1.00 28.03 482 GLU A N 1
ATOM 3877 C CA . GLU A 1 482 ? -28.630 -54.392 1.552 1.00 28.03 482 GLU A CA 1
ATOM 3878 C C . GLU A 1 482 ? -29.149 -54.007 2.946 1.00 28.03 482 GLU A C 1
ATOM 3880 O O . GLU A 1 482 ? -30.304 -54.243 3.296 1.00 28.03 482 GLU A O 1
ATOM 3885 N N . VAL A 1 483 ? -28.287 -53.360 3.730 1.00 23.19 483 VAL A N 1
ATOM 3886 C CA . VAL A 1 483 ? -28.686 -52.591 4.909 1.00 23.19 483 VAL A CA 1
ATOM 3887 C C . VAL A 1 483 ? -28.375 -51.137 4.612 1.00 23.19 483 VAL A C 1
ATOM 3889 O O . VAL A 1 483 ? -27.222 -50.707 4.623 1.00 23.19 483 VAL A O 1
ATOM 3892 N N . THR A 1 484 ? -29.424 -50.376 4.338 1.00 24.05 484 THR A N 1
ATOM 3893 C CA . THR A 1 484 ? -29.415 -48.918 4.413 1.00 24.05 484 THR A CA 1
ATOM 3894 C C . THR A 1 484 ? -29.142 -48.497 5.854 1.00 24.05 484 THR A C 1
ATOM 3896 O O . THR A 1 484 ? -29.941 -48.776 6.747 1.00 24.05 484 THR A O 1
ATOM 3899 N N . TRP A 1 485 ? -28.029 -47.803 6.087 1.00 23.73 485 TRP A N 1
ATOM 3900 C CA . TRP A 1 485 ? -27.770 -47.115 7.349 1.00 23.73 485 TRP A CA 1
ATOM 3901 C C . TRP A 1 485 ? -28.351 -45.701 7.263 1.00 23.73 485 TRP A C 1
ATOM 3903 O O . TRP A 1 485 ? -27.825 -44.854 6.542 1.00 23.73 485 TRP A O 1
ATOM 3913 N N . SER A 1 486 ? -29.433 -45.437 7.996 1.00 21.30 486 SER A N 1
ATOM 3914 C CA . SER A 1 486 ? -29.883 -44.075 8.285 1.00 21.30 486 SER A CA 1
ATOM 3915 C C . SER A 1 486 ? -29.076 -43.528 9.463 1.00 21.30 486 SER A C 1
ATOM 3917 O O . SER A 1 486 ? -29.177 -44.039 10.579 1.00 21.30 486 SER A O 1
ATOM 3919 N N . TYR A 1 487 ? -28.290 -42.480 9.235 1.00 24.14 487 TYR A N 1
ATOM 3920 C CA . TYR A 1 487 ? -27.784 -41.641 10.317 1.00 24.14 487 TYR A CA 1
ATOM 3921 C C . TYR A 1 487 ? -28.725 -40.448 10.487 1.00 24.14 487 TYR A C 1
ATOM 3923 O O . TYR A 1 487 ? -28.780 -39.579 9.618 1.00 24.14 487 TYR A O 1
ATOM 3931 N N . ASP A 1 488 ? -29.421 -40.382 11.623 1.00 21.75 488 ASP A N 1
ATOM 3932 C CA . ASP A 1 488 ? -30.070 -39.153 12.081 1.00 21.75 488 ASP A CA 1
ATOM 3933 C C . ASP A 1 488 ? -28.994 -38.177 12.561 1.00 21.75 488 ASP A C 1
ATOM 3935 O O . ASP A 1 488 ? -28.583 -38.146 13.725 1.00 21.75 488 ASP A O 1
ATOM 3939 N N . LEU A 1 489 ? -28.507 -37.366 11.628 1.00 24.59 489 LEU A N 1
ATOM 3940 C CA . LEU A 1 489 ? -27.740 -36.177 11.945 1.00 24.59 489 LEU A CA 1
ATOM 3941 C C . LEU A 1 489 ? -28.735 -35.064 12.298 1.00 24.59 489 LEU A C 1
ATOM 3943 O O . LEU A 1 489 ? -29.291 -34.402 11.425 1.00 24.59 489 LEU A O 1
ATOM 3947 N N . ILE A 1 490 ? -28.964 -34.855 13.596 1.00 25.77 490 ILE A N 1
ATOM 3948 C CA . ILE A 1 490 ? -29.734 -33.710 14.094 1.00 25.77 490 ILE A CA 1
ATOM 3949 C C . ILE A 1 490 ? -28.930 -32.432 13.814 1.00 25.77 490 ILE A C 1
ATOM 3951 O O . ILE A 1 490 ? -28.101 -32.006 14.619 1.00 25.77 490 ILE A O 1
ATOM 3955 N N . ILE A 1 491 ? -29.193 -31.807 12.665 1.00 29.92 491 ILE A N 1
ATOM 3956 C CA . ILE A 1 491 ? -28.816 -30.426 12.361 1.00 29.92 491 ILE A CA 1
ATOM 3957 C C . ILE A 1 491 ? -30.044 -29.547 12.634 1.00 29.92 491 ILE A C 1
ATOM 3959 O O . ILE A 1 491 ? -30.976 -29.484 11.838 1.00 29.92 491 ILE A O 1
ATOM 3963 N N . ARG A 1 492 ? -30.047 -28.849 13.774 1.00 31.41 492 ARG A N 1
ATOM 3964 C CA . ARG A 1 492 ? -30.784 -27.583 13.939 1.00 31.41 492 ARG A CA 1
ATOM 3965 C C . ARG A 1 492 ? -29.806 -26.463 13.574 1.00 31.41 492 ARG A C 1
ATOM 3967 O O . ARG A 1 492 ? -28.710 -26.457 14.121 1.00 31.41 492 ARG A O 1
ATOM 3974 N N . GLY A 1 493 ? -30.098 -25.489 12.727 1.00 30.09 493 GLY A N 1
ATOM 3975 C CA . GLY A 1 493 ? -31.259 -25.193 11.900 1.00 30.09 493 GLY A CA 1
ATOM 3976 C C . GLY A 1 493 ? -30.998 -23.823 11.267 1.00 30.09 493 GLY A C 1
ATOM 3977 O O . GLY A 1 493 ? -30.435 -22.966 11.935 1.00 30.09 493 GLY A O 1
ATOM 3978 N N . ASP A 1 494 ? -31.318 -23.673 9.987 1.00 26.16 494 ASP A N 1
ATOM 3979 C CA . ASP A 1 494 ? -31.957 -22.485 9.416 1.00 26.16 494 ASP A CA 1
ATOM 3980 C C . ASP A 1 494 ? -32.443 -22.871 8.017 1.00 26.16 494 ASP A C 1
ATOM 3982 O O . ASP A 1 494 ? -31.686 -23.309 7.151 1.00 26.16 494 ASP A O 1
ATOM 3986 N N . ILE A 1 495 ? -33.762 -22.808 7.854 1.00 28.61 495 ILE A N 1
ATOM 3987 C CA . ILE A 1 495 ? -34.483 -23.132 6.630 1.00 28.61 495 ILE A CA 1
ATOM 3988 C C . ILE A 1 495 ? -34.636 -21.823 5.859 1.00 28.61 495 ILE A C 1
ATOM 3990 O O . ILE A 1 495 ? -35.484 -21.007 6.205 1.00 28.61 495 ILE A O 1
ATOM 3994 N N . CYS A 1 496 ? -33.875 -21.653 4.780 1.00 26.36 496 CYS A N 1
ATOM 3995 C CA . CYS A 1 496 ? -34.287 -20.796 3.672 1.00 26.36 496 CYS A CA 1
ATOM 3996 C C . CYS A 1 496 ? -34.826 -21.704 2.563 1.00 26.36 496 CYS A C 1
ATOM 3998 O O . CYS A 1 496 ? -34.067 -22.376 1.867 1.00 26.36 496 CYS A O 1
ATOM 4000 N N . LYS A 1 497 ? -36.155 -21.752 2.418 1.00 27.77 497 LYS A N 1
ATOM 4001 C CA . LYS A 1 497 ? -36.809 -22.307 1.228 1.00 27.77 497 LYS A CA 1
ATOM 4002 C C . LYS A 1 497 ? -36.546 -21.355 0.058 1.00 27.77 497 LYS A C 1
ATOM 4004 O O . LYS A 1 497 ? -37.120 -20.274 0.027 1.00 27.77 497 LYS A O 1
ATOM 4009 N N . HIS A 1 498 ? -35.745 -21.780 -0.913 1.00 26.84 498 HIS A N 1
ATOM 4010 C CA . HIS A 1 498 ? -35.844 -21.275 -2.280 1.00 26.84 498 HIS A CA 1
ATOM 4011 C C . HIS A 1 498 ? -36.504 -22.356 -3.137 1.00 26.84 498 HIS A C 1
ATOM 4013 O O . HIS A 1 498 ? -35.915 -23.399 -3.412 1.00 26.84 498 HIS A O 1
ATOM 4019 N N . THR A 1 499 ? -37.757 -22.119 -3.512 1.00 28.31 499 THR A N 1
ATOM 4020 C CA . THR A 1 499 ? -38.431 -22.792 -4.624 1.00 28.31 499 THR A CA 1
ATOM 4021 C C . THR A 1 499 ? -37.787 -22.321 -5.925 1.00 28.31 499 THR A C 1
ATOM 4023 O O . THR A 1 499 ? -37.821 -21.134 -6.239 1.00 28.31 499 THR A O 1
ATOM 4026 N N . LEU A 1 500 ? -37.166 -23.245 -6.657 1.00 28.39 500 LEU A N 1
ATOM 4027 C CA . LEU A 1 500 ? -36.784 -23.057 -8.053 1.00 28.39 500 LEU A CA 1
ATOM 4028 C C . LEU A 1 500 ? -37.953 -23.536 -8.916 1.00 28.39 500 LEU A C 1
ATOM 4030 O O . LEU A 1 500 ? -38.132 -24.739 -9.101 1.00 28.39 500 LEU A O 1
ATOM 4034 N N . ASP A 1 501 ? -38.741 -22.590 -9.420 1.00 29.16 501 ASP A N 1
ATOM 4035 C CA . ASP A 1 501 ? -39.658 -22.837 -10.528 1.00 29.16 501 ASP A CA 1
ATOM 4036 C C . ASP A 1 501 ? -38.840 -23.005 -11.813 1.00 29.16 501 ASP A C 1
ATOM 4038 O O . ASP A 1 501 ? -38.030 -22.154 -12.186 1.00 29.16 501 ASP A O 1
ATOM 4042 N N . THR A 1 502 ? -39.044 -24.131 -12.489 1.00 31.98 502 THR A N 1
ATOM 4043 C CA . THR A 1 502 ? -38.531 -24.383 -13.838 1.00 31.98 502 THR A CA 1
ATOM 4044 C C . THR A 1 502 ? -39.609 -23.982 -14.847 1.00 31.98 502 THR A C 1
ATOM 4046 O O . THR A 1 502 ? -40.735 -24.466 -14.741 1.00 31.98 502 THR A O 1
ATOM 4049 N N . PRO A 1 503 ? -39.319 -23.130 -15.847 1.00 36.25 503 PRO A N 1
ATOM 4050 C CA . PRO A 1 503 ? -40.264 -22.882 -16.922 1.00 36.25 503 PRO A CA 1
ATOM 4051 C C . PRO A 1 503 ? -40.125 -23.963 -18.000 1.00 36.25 503 PRO A C 1
ATOM 4053 O O . PRO A 1 503 ? -39.123 -24.052 -18.713 1.00 36.25 503 PRO A O 1
ATOM 4056 N N . THR A 1 504 ? -41.167 -24.778 -18.142 1.00 33.31 504 THR A N 1
ATOM 4057 C CA . THR A 1 504 ? -41.428 -25.593 -19.330 1.00 33.31 504 THR A CA 1
ATOM 4058 C C . THR A 1 504 ? -41.714 -24.684 -20.525 1.00 33.31 504 THR A C 1
ATOM 4060 O O . THR A 1 504 ? -42.810 -24.139 -20.641 1.00 33.31 504 THR A O 1
ATOM 4063 N N . ASN A 1 505 ? -40.749 -24.547 -21.435 1.00 35.91 505 ASN A N 1
ATOM 4064 C CA . ASN A 1 505 ? -40.992 -24.009 -22.772 1.00 35.91 505 ASN A CA 1
ATOM 4065 C C . ASN A 1 505 ? -41.363 -25.152 -23.719 1.00 35.91 505 ASN A C 1
ATOM 4067 O O . ASN A 1 505 ? -40.518 -25.951 -24.122 1.00 35.91 505 ASN A O 1
ATOM 4071 N N . GLY A 1 506 ? -42.645 -25.204 -24.076 1.00 31.62 506 GLY A N 1
ATOM 4072 C CA . GLY A 1 506 ? -43.133 -25.977 -25.206 1.00 31.62 506 GLY A CA 1
ATOM 4073 C C . GLY A 1 506 ? -42.649 -25.372 -26.524 1.00 31.62 506 GLY A C 1
ATOM 4074 O O . GLY A 1 506 ? -42.681 -24.157 -26.719 1.00 31.62 506 GLY A O 1
ATOM 4075 N N . ARG A 1 507 ? -42.228 -26.233 -27.451 1.00 31.75 507 ARG A N 1
ATOM 4076 C CA . ARG A 1 507 ? -42.060 -25.879 -28.861 1.00 31.75 507 ARG A CA 1
ATOM 4077 C C . ARG A 1 507 ? -42.801 -26.903 -29.711 1.00 31.75 507 ARG A C 1
ATOM 4079 O O . ARG A 1 507 ? -42.361 -28.034 -29.874 1.00 31.75 507 ARG A O 1
ATOM 4086 N N . LEU A 1 508 ? -43.952 -26.464 -30.210 1.00 38.88 508 LEU A N 1
ATOM 4087 C CA . LEU A 1 508 ? -44.633 -27.000 -31.380 1.00 38.88 508 LEU A CA 1
ATOM 4088 C C . LEU A 1 508 ? -43.790 -26.677 -32.616 1.00 38.88 508 LEU A C 1
ATOM 4090 O O . LEU A 1 508 ? -43.549 -25.500 -32.868 1.00 38.88 508 LEU A O 1
ATOM 4094 N N . ILE A 1 509 ? -43.411 -27.689 -33.396 1.00 39.22 509 ILE A N 1
ATOM 4095 C CA . ILE A 1 509 ? -43.304 -27.594 -34.857 1.00 39.22 509 ILE A CA 1
ATOM 4096 C C . ILE A 1 509 ? -43.792 -28.937 -35.404 1.00 39.22 509 ILE A C 1
ATOM 4098 O O . ILE A 1 509 ? -43.217 -29.978 -35.095 1.00 39.22 509 ILE A O 1
ATOM 4102 N N . GLY A 1 510 ? -44.887 -28.897 -36.160 1.00 39.84 510 GLY A N 1
ATOM 4103 C CA . GLY A 1 510 ? -45.324 -29.997 -37.006 1.00 39.84 510 GLY A CA 1
ATOM 4104 C C . GLY A 1 510 ? -44.697 -29.883 -38.391 1.00 39.84 510 GLY A C 1
ATOM 4105 O O . GLY A 1 510 ? -44.572 -28.775 -38.905 1.00 39.84 510 GLY A O 1
ATOM 4106 N N . THR A 1 511 ? -44.275 -31.020 -38.934 1.00 39.38 511 THR A N 1
ATOM 4107 C CA . THR A 1 511 ? -44.734 -31.677 -40.177 1.00 39.38 511 THR A CA 1
ATOM 4108 C C . THR A 1 511 ? -43.966 -32.976 -40.307 1.00 39.38 511 THR A C 1
ATOM 4110 O O . THR A 1 511 ? -42.735 -32.923 -40.086 1.00 39.38 511 THR A O 1
#

Foldseek 3Di:
DDDPPPPPDPVVVVVVVVVVVVVLVVLLVDVVLLVVLLVVLVVVCVVCVCQALLNDDVVQWDWDFDVFVTKIWTWDQDPPPRDTDGRKHKDKFFWADWDADQDDPPNDPDCLVCQVVAKTKTKGFSSPRPSVVSSVVSVVVVVVVVCVVDPHPQEDDDDWDDDPNTTMDMAMARQKDFDDVPDDQVQADDDDCLRYVPCSSVVNDDPGIGRHLRRDEFAWEFDPDPVGDIDGDRRVVDDGSFIKMWTWIWMWDQDPPSHIYIHIHTHYIYGHDCPSVVVSVVVVVVVVVVVPPDDPPVPPDDPPPPVVVVVVVVVVVVVVVVVCPVPPPDDDDDDDDDDDDDDDDDDDDCVVVVVVVVVVLVVVVVVVVVVVVVCVVVVVCDPVVVVVVVVVVVVNVVVVVVVCVVPVDPPPVVVVVPDVVVVVVVVVVCPPPVNPPPVVVVVVVVVPVVVVPPDDDDDDDDDDDDDDDDDDDDDDDDDDDDDDDDDPPPDDDDDDDDDDDDDDDDDDDDD

pLDDT: mean 72.71, std 24.75, range [21.3, 98.5]

Sequence (511 aa):
QNGRVLRRTSSRWVIYWLKSKQELTSSIYDDRAVALLSQFSESRTQLKPDRQISTLEINDIQIAQTSEPRSWRLGEYDSDTGAMEEFSLRVQGIISAQTLPPVTKGTYADPLKFRPYMRQSITITGLGTEAFQKSYDNAMKIFLAFSNLFPEGTLSGWDNTTFRTYPCIEFNARYFSRTTAGMDKTLSIPFGPEVDPDGVLEKMVDDNFIHGTDNHVEYKWRIITSEGTIQDISPNNLRIGDIVELSVSFIVFPAKDKRYKMIPTLKGILLLDNTHRSNAAILRMKSRVSNTVSQTINVKRRRAFDEDEEVDEADRKFTRMKISYQQSRNRASPYLITPGQKMPPCRRDRRPIILAVLAYINKAALKHLRACHGMYTANTWDERGKRCNMNIARNFMRNIKDLIYIYGGADGSLFDILHPSVLSAYIAFLGSPAISEGVLPELADALWRPALWAGGNEEEPDPFEPEFYSCRMPLQVRTWQEVTWSYDLIIRGDICKHTLDTPTNGRLIGT

Organism: NCBI:txid231916

Secondary structure (DSSP, 8-state):
---------THHHHHHHHHHHHHHHHTTS-HHHHHHHHHHHHHHHHH-GGGBGGG--GGG-EEEEEETTEEEEEEEE-TTT-PEEE--EEEEEEEEEEE-S---TTSSSSHHHHGGG-EEEEEEE-TT-HHHHHHHHHHHHHHHHHHTTS-TTTBPPP--EEETTEEEEEEEEES-EEPPTT--GGGPPPPPTTT-TTSTTGGG-BTTEE--TTT--EEEEE--STT--EEE--GGG--TT-EEEEEEEEEEEE-GGG-EEEEEEEEEEEEEE-HHHHHHHHHHHHHHHHT--S---------TT-HHHHHHHHHHHHHHHTTTTTS--------PPPP--PPPP-----HHHHHHHHHHHHHHHHHHHHHHHHHHHTT---HHHHHHHHHHHHHHHHHHHHHHHHH--TT-TTTTTS-HHHHHHHHHHHTSTTSTTTHHHHHHHHHHGGGGSS---------------------------------------------------------

Radius of gyration: 36.13 Å; chains: 1; bounding box: 91×105×107 Å